Protein AF-A0AAU9JT81-F1 (afdb_monomer)

Sequence (455 aa):
MAILLMINLDYHKASLSFSHAKPILDTSSHNNQSRRVSYEIPVLSKTYRFEERSYTTQRSHRSHFSQDNTLQFSTTPRFDEGFLAKYNWISPVIKRKTKEERKSLNERIRKNKDMTVYVPVNKEKAMRETFRKKWEHLEITKRAHSAILKEVKQQKQEAWVDKFRRYDMRVRKDEAKQLKVAWAVLYSSLGAAWVVANLIKNRWRLHKRAEKSLTWLKGLSRAVGKIIMVLKEIRRKRSIRVLKLRFIFHLKCWLIRRRKRYLRMKVSLFEKVIAQYTFLQLMSKWKQAILKIQRIWKRCLVSSRLLNLKLLEKWNKAEIEDQKRQPESRTKKRKKTQTNRVVRATRPPEKEIIPEYVKILYIREFKKDKIKKHTLDWKFYRQGIEIFMTLNVSQWRNEDEEAQKPPAPINFYEEFTNDIINDCILKAQAEKILWKTMAETEENNIRLSRMENLL

Secondary structure (DSSP, 8-state):
--GGGTHHHHTTTSSSS----PPPP-------------PPPP--------------------------------------GGGGGG-TTS-GGGGG--HHHHHHHHHHHHHHH-GGGGSHHHHHHHHHHHHHHHHHHHHHHHHHHHHHHHHHHHHHHHHHHHHHHHHHHHHTHHHHHHHHHHHHHHHHHHHHHHHHHHHHHHHHHHHHHHHHHHHHHHHHHHHHHHHHHHHHHHHHHHHHHHHHHHHHHHHHHHHHHHHHHHHHHHHHHHHHHHHHHHHHHHHHHHHHHHHHHHHHHHHHHHHHHHHHHHHHHHHHHHHHHHTTTS------------------PPPPPP-PPPPHHHHHHHHHHHHHHHHHHHHHHHHHHHHHHHHHHHS-TTS--SS-TTTTPPPPPP-HHHHS-HHHHHHHHHHHHHTGGGHHHHHHHHHHHHHHHHHTT--

Structure (mmCIF, N/CA/C/O backbone):
data_AF-A0AAU9JT81-F1
#
_entry.id   AF-A0AAU9JT81-F1
#
loop_
_atom_site.group_PDB
_atom_site.id
_atom_site.type_symbol
_atom_site.label_atom_id
_atom_site.label_alt_id
_atom_site.label_comp_id
_atom_site.label_asym_id
_atom_site.label_entity_id
_atom_site.label_seq_id
_atom_site.pdbx_PDB_ins_code
_atom_site.Cartn_x
_atom_site.Cartn_y
_atom_site.Cartn_z
_atom_site.occupancy
_atom_site.B_iso_or_equiv
_atom_site.auth_seq_id
_atom_site.auth_comp_id
_atom_site.auth_asym_id
_atom_site.auth_atom_id
_atom_site.pdbx_PDB_model_num
ATOM 1 N N . MET A 1 1 ? -34.022 1.142 -21.811 1.00 50.62 1 MET A N 1
ATOM 2 C CA . MET A 1 1 ? -35.132 0.267 -21.380 1.00 50.62 1 MET A CA 1
ATOM 3 C C . MET A 1 1 ? -34.691 -0.475 -20.123 1.00 50.62 1 MET A C 1
ATOM 5 O O . MET A 1 1 ? -33.951 -1.434 -20.243 1.00 50.62 1 MET A O 1
ATOM 9 N N . ALA A 1 2 ? -35.038 0.026 -18.934 1.00 43.34 2 ALA A N 1
ATOM 10 C CA . ALA A 1 2 ? -34.704 -0.625 -17.653 1.00 43.34 2 ALA A CA 1
ATOM 11 C C . ALA A 1 2 ? -35.731 -0.284 -16.555 1.00 43.34 2 ALA A C 1
ATOM 13 O O . ALA A 1 2 ? -36.120 -1.143 -15.779 1.00 43.34 2 ALA A O 1
ATOM 14 N N . ILE A 1 3 ? -36.253 0.948 -16.562 1.00 45.66 3 ILE A N 1
ATOM 15 C CA . ILE A 1 3 ? -37.270 1.420 -15.604 1.00 45.66 3 ILE A CA 1
ATOM 16 C C . ILE A 1 3 ? -38.657 0.791 -15.873 1.00 45.66 3 ILE A C 1
ATOM 18 O O . ILE A 1 3 ? -39.388 0.486 -14.938 1.00 45.66 3 ILE A O 1
ATOM 22 N N . LEU A 1 4 ? -38.983 0.488 -17.137 1.00 41.09 4 LEU A N 1
ATOM 23 C CA . LEU A 1 4 ? -40.226 -0.203 -17.529 1.00 41.09 4 LEU A CA 1
ATOM 24 C C . LEU A 1 4 ? -40.314 -1.678 -17.082 1.00 41.09 4 LEU A C 1
ATOM 26 O O . LEU A 1 4 ? -41.371 -2.278 -17.231 1.00 41.09 4 LEU A O 1
ATOM 30 N N . LEU A 1 5 ? -39.239 -2.268 -16.542 1.00 44.69 5 LEU A N 1
ATOM 31 C CA . LEU A 1 5 ? -39.260 -3.645 -16.027 1.00 44.69 5 LEU A CA 1
ATOM 32 C C . LEU A 1 5 ? -39.532 -3.736 -14.520 1.00 44.69 5 LEU A C 1
ATOM 34 O O . LEU A 1 5 ? -39.986 -4.780 -14.069 1.00 44.69 5 LEU A O 1
ATOM 38 N N . MET A 1 6 ? -39.320 -2.665 -13.744 1.00 44.03 6 MET A N 1
ATOM 39 C CA . MET A 1 6 ? -39.653 -2.680 -12.311 1.00 44.03 6 MET A CA 1
ATOM 40 C C . MET A 1 6 ? -41.155 -2.486 -12.060 1.00 44.03 6 MET A C 1
ATOM 42 O O . MET A 1 6 ? -41.714 -3.155 -11.200 1.00 44.03 6 MET A O 1
ATOM 46 N N . ILE A 1 7 ? -41.840 -1.674 -12.872 1.00 48.62 7 ILE A N 1
ATOM 47 C CA . ILE A 1 7 ? -43.285 -1.408 -12.716 1.00 48.62 7 ILE A CA 1
ATOM 48 C C . ILE A 1 7 ? -44.145 -2.669 -12.966 1.00 48.62 7 ILE A C 1
ATOM 50 O O . ILE A 1 7 ? -45.197 -2.826 -12.353 1.00 48.62 7 ILE A O 1
ATOM 54 N N . ASN A 1 8 ? -43.678 -3.604 -13.803 1.00 44.09 8 ASN A N 1
ATOM 55 C CA . ASN A 1 8 ? -44.391 -4.856 -14.101 1.00 44.09 8 ASN A CA 1
ATOM 56 C C . ASN A 1 8 ? -44.076 -6.022 -13.140 1.00 44.09 8 ASN A C 1
ATOM 58 O O . ASN A 1 8 ? -44.696 -7.075 -13.270 1.00 44.09 8 ASN A O 1
ATOM 62 N N . LEU A 1 9 ? -43.137 -5.876 -12.195 1.00 43.81 9 LEU A N 1
ATOM 63 C CA . LEU A 1 9 ? -42.776 -6.962 -11.268 1.00 43.81 9 LEU A CA 1
ATOM 64 C C . LEU A 1 9 ? -43.594 -6.955 -9.968 1.00 43.81 9 LEU A C 1
ATOM 66 O O . LEU A 1 9 ? -43.905 -8.030 -9.454 1.00 43.81 9 LEU A O 1
ATOM 70 N N . ASP A 1 10 ? -44.013 -5.786 -9.479 1.00 43.44 10 ASP A N 1
ATOM 71 C CA . ASP A 1 10 ? -44.831 -5.698 -8.259 1.00 43.44 10 ASP A CA 1
ATOM 72 C C . ASP A 1 10 ? -46.308 -6.050 -8.515 1.00 43.44 10 ASP A C 1
ATOM 74 O O . ASP A 1 10 ? -46.946 -6.708 -7.690 1.00 43.44 10 ASP A O 1
ATOM 78 N N . TYR A 1 11 ? -46.836 -5.737 -9.706 1.00 43.91 11 TYR A N 1
ATOM 79 C CA . TYR A 1 11 ? -48.210 -6.093 -10.096 1.00 43.91 11 TYR A CA 1
ATOM 80 C C . TYR A 1 11 ? -48.467 -7.608 -10.175 1.00 43.91 11 TYR A C 1
ATOM 82 O O . TYR A 1 11 ? -49.615 -8.039 -10.091 1.00 43.91 11 TYR A O 1
ATOM 90 N N . HIS A 1 12 ? -47.415 -8.425 -10.305 1.00 41.28 12 HIS A N 1
ATOM 91 C CA . HIS A 1 12 ? -47.538 -9.877 -10.457 1.00 41.28 12 HIS A CA 1
ATOM 92 C C . HIS A 1 12 ? -47.357 -10.678 -9.155 1.00 41.28 12 HIS A C 1
ATOM 94 O O . HIS A 1 12 ? -47.465 -11.905 -9.178 1.00 41.28 12 HIS A O 1
ATOM 100 N N . LYS A 1 13 ? -47.105 -10.003 -8.020 1.00 41.66 13 LYS A N 1
ATOM 101 C CA . LYS A 1 13 ? -47.018 -10.624 -6.682 1.00 41.66 13 LYS A CA 1
ATOM 102 C C . LYS A 1 13 ? -48.250 -10.409 -5.799 1.00 41.66 13 LYS A C 1
ATOM 104 O O . LYS A 1 13 ? -48.408 -11.135 -4.825 1.00 41.66 13 LYS A O 1
ATOM 109 N N . ALA A 1 14 ? -49.135 -9.474 -6.144 1.00 41.84 14 ALA A N 1
ATOM 110 C CA . ALA A 1 14 ? -50.383 -9.233 -5.410 1.00 41.84 14 ALA A CA 1
ATOM 111 C C . ALA A 1 14 ? -51.544 -10.171 -5.818 1.00 41.84 14 ALA A C 1
ATOM 113 O O . ALA A 1 14 ? -52.575 -10.203 -5.153 1.00 41.84 14 ALA A O 1
ATOM 114 N N . SER A 1 15 ? -51.396 -10.933 -6.907 1.00 42.41 15 SER A N 1
ATOM 115 C CA . SER A 1 15 ? -52.477 -11.681 -7.570 1.00 42.41 15 SER A CA 1
ATOM 116 C C . SER A 1 15 ? -52.510 -13.192 -7.282 1.00 42.41 15 SER A C 1
ATOM 118 O O . SER A 1 15 ? -53.283 -13.910 -7.910 1.00 42.41 15 SER A O 1
ATOM 120 N N . LEU A 1 16 ? -51.691 -13.691 -6.344 1.00 41.69 16 LEU A N 1
ATOM 121 C CA . LEU A 1 16 ? -51.490 -15.135 -6.112 1.00 41.69 16 LEU A CA 1
ATOM 122 C C . LEU A 1 16 ? -51.674 -15.605 -4.654 1.00 41.69 16 LEU A C 1
ATOM 124 O O . LEU A 1 16 ? -51.285 -16.720 -4.317 1.00 41.69 16 LEU A O 1
ATOM 128 N N . SER A 1 17 ? -52.282 -14.793 -3.782 1.00 41.97 17 SER A N 1
ATOM 129 C CA . SER A 1 17 ? -52.466 -15.146 -2.362 1.00 41.97 17 SER A CA 1
ATOM 130 C C . SER A 1 17 ? -53.800 -14.686 -1.757 1.00 41.97 17 SER A C 1
ATOM 132 O O . SER A 1 17 ? -53.820 -14.175 -0.639 1.00 41.97 17 SER A O 1
ATOM 134 N N . PHE A 1 18 ? -54.920 -14.853 -2.472 1.00 39.44 18 PHE A N 1
ATOM 135 C CA . PHE A 1 18 ? -56.259 -14.658 -1.889 1.00 39.44 18 PHE A CA 1
ATOM 136 C C . PHE A 1 18 ? -57.335 -15.554 -2.533 1.00 39.44 18 PHE A C 1
ATOM 138 O O . PHE A 1 18 ? -58.270 -15.087 -3.177 1.00 39.44 18 PHE A O 1
ATOM 145 N N . SER A 1 19 ? -57.185 -16.874 -2.389 1.00 34.53 19 SER A N 1
ATOM 146 C CA . SER A 1 19 ? -58.041 -17.848 -3.082 1.00 34.53 19 SER A CA 1
ATOM 147 C C . SER A 1 19 ? -58.420 -19.089 -2.264 1.00 34.53 19 SER A C 1
ATOM 149 O O . SER A 1 19 ? -58.432 -20.178 -2.820 1.00 34.53 19 SER A O 1
ATOM 151 N N . HIS A 1 20 ? -58.810 -18.955 -0.987 1.00 36.44 20 HIS A N 1
ATOM 152 C CA . HIS A 1 20 ? -59.599 -19.983 -0.270 1.00 36.44 20 HIS A CA 1
ATOM 153 C C . HIS A 1 20 ? -60.425 -19.392 0.896 1.00 36.44 20 HIS A C 1
ATOM 155 O O . HIS A 1 20 ? -60.031 -19.436 2.056 1.00 36.44 20 HIS A O 1
ATOM 161 N N . ALA A 1 21 ? -61.617 -18.880 0.580 1.00 35.88 21 ALA A N 1
ATOM 162 C CA . ALA A 1 21 ? -62.713 -18.685 1.531 1.00 35.88 21 ALA A CA 1
ATOM 163 C C . ALA A 1 21 ? -64.035 -18.955 0.794 1.00 35.88 21 ALA A C 1
ATOM 165 O O . ALA A 1 21 ? -64.284 -18.364 -0.256 1.00 35.88 21 ALA A O 1
ATOM 166 N N . LYS A 1 22 ? -64.853 -19.888 1.294 1.00 38.16 22 LYS A N 1
ATOM 167 C CA . LYS A 1 22 ? -66.132 -20.257 0.664 1.00 38.16 22 LYS A CA 1
ATOM 168 C C . LYS A 1 22 ? -67.238 -19.301 1.136 1.00 38.16 22 LYS A C 1
ATOM 170 O O . LYS A 1 22 ? -67.451 -19.239 2.346 1.00 38.16 22 LYS A O 1
ATOM 175 N N . PRO A 1 23 ? -67.981 -18.619 0.247 1.00 41.66 23 PRO A N 1
ATOM 176 C CA . PRO A 1 23 ? -69.284 -18.080 0.612 1.00 41.66 23 PRO A CA 1
ATOM 177 C C . PRO A 1 23 ? -70.294 -19.231 0.742 1.00 41.66 23 PRO A C 1
ATOM 179 O O . PRO A 1 23 ? -70.269 -20.186 -0.037 1.00 41.66 23 PRO A O 1
ATOM 182 N N . ILE A 1 24 ? -71.173 -19.140 1.737 1.00 36.34 24 ILE A N 1
ATOM 183 C CA . ILE A 1 24 ? -72.297 -20.063 1.938 1.00 36.34 24 ILE A CA 1
ATOM 184 C C . ILE A 1 24 ? -73.458 -19.607 1.041 1.00 36.34 24 ILE A C 1
ATOM 186 O O . ILE A 1 24 ? -73.698 -18.405 0.920 1.00 36.34 24 ILE A O 1
ATOM 190 N N . LEU A 1 25 ? -74.166 -20.549 0.409 1.00 32.84 25 LEU A N 1
ATOM 191 C CA . LEU A 1 25 ? -75.471 -20.260 -0.187 1.00 32.84 25 LEU A CA 1
ATOM 192 C C . LEU A 1 25 ? -76.540 -20.308 0.902 1.00 32.84 25 LEU A C 1
ATOM 194 O O . LEU A 1 25 ? -76.655 -21.320 1.584 1.00 32.84 25 LEU A O 1
ATOM 198 N N . ASP A 1 26 ? -77.376 -19.277 0.949 1.00 32.47 26 ASP A N 1
ATOM 199 C CA . ASP A 1 26 ? -78.745 -19.371 1.450 1.00 32.47 26 ASP A CA 1
ATOM 200 C C . ASP A 1 26 ? -79.643 -18.553 0.517 1.00 32.47 26 ASP A C 1
ATOM 202 O O . ASP A 1 26 ? -79.343 -17.398 0.205 1.00 32.47 26 ASP A O 1
ATOM 206 N N . THR A 1 27 ? -80.720 -19.160 0.010 1.00 35.41 27 THR A N 1
ATOM 207 C CA . THR A 1 27 ? -81.603 -18.528 -0.985 1.00 35.41 27 THR A CA 1
ATOM 208 C C . THR A 1 27 ? -83.076 -18.821 -0.727 1.00 35.41 27 THR A C 1
ATOM 210 O O . THR A 1 27 ? -83.633 -19.806 -1.207 1.00 35.41 27 THR A O 1
ATOM 213 N N . SER A 1 28 ? -83.730 -17.877 -0.060 1.00 33.03 28 SER A N 1
ATOM 214 C CA . SER A 1 28 ? -85.175 -17.652 -0.110 1.00 33.03 28 SER A CA 1
ATOM 215 C C . SER A 1 28 ? -85.428 -16.162 0.138 1.00 33.03 28 SER A C 1
ATOM 217 O O . SER A 1 28 ? -84.733 -15.588 0.967 1.00 33.03 28 SER A O 1
ATOM 219 N N . SER A 1 29 ? -86.407 -15.447 -0.407 1.00 33.38 29 SER A N 1
ATOM 220 C CA . SER A 1 29 ? -87.422 -15.615 -1.458 1.00 33.38 29 SER A CA 1
ATOM 221 C C . SER A 1 29 ? -88.520 -14.625 -1.034 1.00 33.38 29 SER A C 1
ATOM 223 O O . SER A 1 29 ? -89.003 -14.722 0.093 1.00 33.38 29 SER A O 1
ATOM 225 N N . HIS A 1 30 ? -88.902 -13.680 -1.902 1.00 34.22 30 HIS A N 1
ATOM 226 C CA . HIS A 1 30 ? -89.838 -12.576 -1.600 1.00 34.22 30 HIS A CA 1
ATOM 227 C C . HIS A 1 30 ? -89.339 -11.582 -0.504 1.00 34.22 30 HIS A C 1
ATOM 229 O O . HIS A 1 30 ? -88.380 -11.849 0.208 1.00 34.22 30 HIS A O 1
ATOM 235 N N . ASN A 1 31 ? -89.875 -10.360 -0.369 1.00 35.22 31 ASN A N 1
ATOM 236 C CA . ASN A 1 31 ? -91.093 -9.796 -0.964 1.00 35.22 31 ASN A CA 1
ATOM 237 C C . ASN A 1 31 ? -90.947 -8.309 -1.379 1.00 35.22 31 ASN A C 1
ATOM 239 O O . ASN A 1 31 ? -89.981 -7.638 -1.026 1.00 35.22 31 ASN A O 1
ATOM 243 N N . ASN A 1 32 ? -91.922 -7.791 -2.131 1.00 37.28 32 ASN A N 1
ATOM 244 C CA . ASN A 1 32 ? -91.976 -6.402 -2.603 1.00 37.28 32 ASN A CA 1
ATOM 245 C C . ASN A 1 32 ? -92.347 -5.402 -1.496 1.00 37.28 32 ASN A C 1
ATOM 247 O O . ASN A 1 32 ? -93.253 -5.682 -0.715 1.00 37.28 32 ASN A O 1
ATOM 251 N N . GLN A 1 33 ? -91.817 -4.171 -1.567 1.00 36.53 33 GLN A N 1
ATOM 252 C CA . GLN A 1 33 ? -92.614 -2.950 -1.346 1.00 36.53 33 GLN A CA 1
ATOM 253 C C . GLN A 1 33 ? -91.905 -1.680 -1.849 1.00 36.53 33 GLN A C 1
ATOM 255 O O . GLN A 1 33 ? -90.747 -1.426 -1.528 1.00 36.53 33 GLN A O 1
ATOM 260 N N . SER A 1 34 ? -92.621 -0.853 -2.619 1.00 37.12 34 SER A N 1
ATOM 261 C CA . SER A 1 34 ? -92.139 0.446 -3.106 1.00 37.12 34 SER A CA 1
ATOM 262 C C . SER A 1 34 ? -92.742 1.583 -2.281 1.00 37.12 34 SER A C 1
ATOM 264 O O . SER A 1 34 ? -93.964 1.709 -2.196 1.00 37.12 34 SER A O 1
ATOM 266 N N . ARG A 1 35 ? -91.899 2.432 -1.679 1.00 36.62 35 ARG A N 1
ATOM 267 C CA . ARG A 1 35 ? -92.347 3.624 -0.942 1.00 36.62 35 ARG A CA 1
ATOM 268 C C . ARG A 1 35 ? -92.464 4.832 -1.873 1.00 36.62 35 ARG A C 1
ATOM 270 O O . ARG A 1 35 ? -91.486 5.538 -2.104 1.00 36.62 35 ARG A O 1
ATOM 277 N N . ARG A 1 36 ? -93.685 5.130 -2.326 1.00 36.78 36 ARG A N 1
ATOM 278 C CA . ARG A 1 36 ? -94.063 6.520 -2.632 1.00 36.78 36 ARG A CA 1
ATOM 279 C C . ARG A 1 36 ? -94.202 7.288 -1.316 1.00 36.78 36 ARG A C 1
ATOM 281 O O . ARG A 1 36 ? -94.825 6.789 -0.386 1.00 36.78 36 ARG A O 1
ATOM 288 N N . VAL A 1 37 ? -93.677 8.510 -1.273 1.00 34.88 37 VAL A N 1
ATOM 289 C CA . VAL A 1 37 ? -94.015 9.509 -0.251 1.00 34.88 37 VAL A CA 1
ATOM 290 C C . VAL A 1 37 ? -94.697 10.662 -0.975 1.00 34.88 37 VAL A C 1
ATOM 292 O O . VAL A 1 37 ? -94.073 11.349 -1.780 1.00 34.88 37 VAL A O 1
ATOM 295 N N . SER A 1 38 ? -95.993 10.828 -0.732 1.00 35.28 38 SER A N 1
ATOM 296 C CA . SER A 1 38 ? -96.802 11.939 -1.230 1.00 35.28 38 SER A CA 1
ATOM 297 C C . SER A 1 38 ? -97.062 12.923 -0.096 1.00 35.28 38 SER A C 1
ATOM 299 O O . SER A 1 38 ? -97.500 12.521 0.979 1.00 35.28 38 SER A O 1
ATOM 301 N N . TYR A 1 39 ? -96.811 14.206 -0.346 1.00 36.25 39 TYR A N 1
ATOM 302 C CA . TYR A 1 39 ? -97.178 15.290 0.562 1.00 36.25 39 TYR A CA 1
ATOM 303 C C . TYR A 1 39 ? -98.524 15.866 0.120 1.00 36.25 39 TYR A C 1
ATOM 305 O O . TYR A 1 39 ? -98.648 16.327 -1.014 1.00 36.25 39 TYR A O 1
ATOM 313 N N . GLU A 1 40 ? -99.517 15.847 1.005 1.00 33.47 40 GLU A N 1
ATOM 314 C CA . GLU A 1 40 ? -100.802 16.510 0.776 1.00 33.47 40 GLU A CA 1
ATOM 315 C C . GLU A 1 40 ? -100.795 17.922 1.374 1.00 33.47 40 GLU A C 1
ATOM 317 O O . GLU A 1 40 ? -100.199 18.172 2.423 1.00 33.47 40 GLU A O 1
ATOM 322 N N . ILE A 1 41 ? -101.456 18.856 0.688 1.00 40.78 41 ILE A N 1
ATOM 323 C CA . ILE A 1 41 ? -101.609 20.248 1.121 1.00 40.78 41 ILE A CA 1
ATOM 324 C C . ILE A 1 41 ? -103.018 20.396 1.715 1.00 40.78 41 ILE A C 1
ATOM 326 O O . ILE A 1 41 ? -103.988 20.094 1.016 1.00 40.78 41 ILE A O 1
ATOM 330 N N . PRO A 1 42 ? -103.176 20.864 2.967 1.00 37.47 42 PRO A N 1
ATOM 331 C CA . PRO A 1 42 ? -104.491 20.998 3.581 1.00 37.47 42 PRO A CA 1
ATOM 332 C C . PRO A 1 42 ? -105.263 22.180 2.983 1.00 37.47 42 PRO A C 1
ATOM 334 O O . PRO A 1 42 ? -104.779 23.312 2.973 1.00 37.47 42 PRO A O 1
ATOM 337 N N . VAL A 1 43 ? -106.501 21.935 2.545 1.00 41.62 43 VAL A N 1
ATOM 338 C CA . VAL A 1 43 ? -107.429 22.978 2.085 1.00 41.62 43 VAL A CA 1
ATOM 339 C C . VAL A 1 43 ? -108.621 23.047 3.035 1.00 41.62 43 VAL A C 1
ATOM 341 O O . VAL A 1 43 ? -109.475 22.162 3.046 1.00 41.62 43 VAL A O 1
ATOM 344 N N . LEU A 1 44 ? -108.706 24.121 3.825 1.00 39.66 44 LEU A N 1
ATOM 345 C CA . LEU A 1 44 ? -109.933 24.454 4.549 1.00 39.66 44 LEU A CA 1
ATOM 346 C C . LEU A 1 44 ? -110.948 25.077 3.587 1.00 39.66 44 LEU A C 1
ATOM 348 O O . LEU A 1 44 ? -110.662 26.095 2.961 1.00 39.66 44 LEU A O 1
ATOM 352 N N . SER A 1 45 ? -112.176 24.559 3.577 1.00 39.09 45 SER A N 1
ATOM 353 C CA . SER A 1 45 ? -113.351 25.368 3.239 1.00 39.09 45 SER A CA 1
ATOM 354 C C . SER A 1 45 ? -114.600 24.864 3.972 1.00 39.09 45 SER A C 1
ATOM 356 O O . SER A 1 45 ? -115.001 23.711 3.851 1.00 39.09 45 SER A O 1
ATOM 358 N N . LYS A 1 46 ? -115.217 25.751 4.758 1.00 39.03 46 LYS A N 1
ATOM 359 C CA . LYS A 1 46 ? -116.606 25.640 5.217 1.00 39.03 46 LYS A CA 1
ATOM 360 C C . LYS A 1 46 ? -117.347 26.845 4.652 1.00 39.03 46 LYS A C 1
ATOM 362 O O . LYS A 1 46 ? -117.007 27.959 5.044 1.00 39.03 46 LYS A O 1
ATOM 367 N N . THR A 1 47 ? -118.397 26.640 3.859 1.00 33.84 47 THR A N 1
ATOM 368 C CA . THR A 1 47 ? -119.397 27.697 3.647 1.00 33.84 47 THR A CA 1
ATOM 369 C C . THR A 1 47 ? -120.792 27.152 3.341 1.00 33.84 47 THR A C 1
ATOM 371 O O . THR A 1 47 ? -120.981 26.232 2.558 1.00 33.84 47 THR A O 1
ATOM 374 N N . TYR A 1 48 ? -121.734 27.764 4.047 1.00 30.77 48 TYR A N 1
ATOM 375 C CA . TYR A 1 48 ? -123.177 27.583 4.181 1.00 30.77 48 TYR A CA 1
ATOM 376 C C . TYR A 1 48 ? -124.054 27.392 2.922 1.00 30.77 48 TYR A C 1
ATOM 378 O O . TYR A 1 48 ? -123.694 27.748 1.806 1.00 30.77 48 TYR A O 1
ATOM 386 N N . ARG A 1 49 ? -125.269 26.874 3.183 1.00 42.25 49 ARG A N 1
ATOM 387 C CA . ARG A 1 49 ? -126.455 26.824 2.296 1.00 42.25 49 ARG A CA 1
ATOM 388 C C . ARG A 1 49 ? -127.013 28.220 1.965 1.00 42.25 49 ARG A C 1
ATOM 390 O O . ARG A 1 49 ? -126.849 29.113 2.786 1.00 42.25 49 ARG A O 1
ATOM 397 N N . PHE A 1 50 ? -127.801 28.311 0.882 1.00 32.34 50 PHE A N 1
ATOM 398 C CA . PHE A 1 50 ? -129.007 29.156 0.657 1.00 32.34 50 PHE A CA 1
ATOM 399 C C . PHE A 1 50 ? -129.567 28.836 -0.764 1.00 32.34 50 PHE A C 1
ATOM 401 O O . PHE A 1 50 ? -128.779 28.410 -1.604 1.00 32.34 50 PHE A O 1
ATOM 408 N N . GLU A 1 51 ? -130.847 28.987 -1.151 1.00 36.56 51 GLU A N 1
ATOM 409 C CA . GLU A 1 51 ? -132.131 29.024 -0.411 1.00 36.56 51 GLU A CA 1
ATOM 410 C C . GLU A 1 51 ? -133.334 28.719 -1.365 1.00 36.56 51 GLU A C 1
ATOM 412 O O . GLU A 1 51 ? -133.142 28.064 -2.390 1.00 36.56 51 GLU A O 1
ATOM 417 N N . GLU A 1 52 ? -134.569 29.130 -1.033 1.00 43.44 52 GLU A N 1
ATOM 418 C CA . GLU A 1 52 ? -135.838 28.733 -1.682 1.00 43.44 52 GLU A CA 1
ATOM 419 C C . GLU A 1 52 ? -136.481 29.767 -2.658 1.00 43.44 52 GLU A C 1
ATOM 421 O O . GLU A 1 52 ? -136.208 30.958 -2.601 1.00 43.44 52 GLU A O 1
ATOM 426 N N . ARG A 1 53 ? -137.411 29.275 -3.508 1.00 46.53 53 ARG A N 1
ATOM 427 C CA . ARG A 1 53 ? -138.693 29.876 -4.002 1.00 46.53 53 ARG A CA 1
ATOM 428 C C . ARG A 1 53 ? -138.829 31.412 -4.220 1.00 46.53 53 ARG A C 1
ATOM 430 O O . ARG A 1 53 ? -138.790 32.156 -3.246 1.00 46.53 53 ARG A O 1
ATOM 437 N N . SER A 1 54 ? -139.333 31.849 -5.400 1.00 44.09 54 SER A N 1
ATOM 438 C CA . SER A 1 54 ? -140.657 32.549 -5.558 1.00 44.09 54 SER A CA 1
ATOM 439 C C . SER A 1 54 ? -140.969 33.228 -6.928 1.00 44.09 54 SER A C 1
ATOM 441 O O . SER A 1 54 ? -140.091 33.667 -7.656 1.00 44.09 54 SER A O 1
ATOM 443 N N . TYR A 1 55 ? -142.280 33.315 -7.210 1.00 48.84 55 TYR A N 1
ATOM 444 C CA . TYR A 1 55 ? -143.117 33.837 -8.327 1.00 48.84 55 TYR A CA 1
ATOM 445 C C . TYR A 1 55 ? -142.883 35.251 -8.944 1.00 48.84 55 TYR A C 1
ATOM 447 O O . TYR A 1 55 ? -142.304 36.101 -8.278 1.00 48.84 55 TYR A O 1
ATOM 455 N N . THR A 1 56 ? -143.502 35.564 -10.120 1.00 47.03 56 THR A N 1
ATOM 456 C CA . THR A 1 56 ? -144.436 36.733 -10.377 1.00 47.03 56 THR A CA 1
ATOM 457 C C . THR A 1 56 ? -145.001 36.873 -11.837 1.00 47.03 56 THR A C 1
ATOM 459 O O . THR A 1 56 ? -144.800 35.983 -12.655 1.00 47.03 56 THR A O 1
ATOM 462 N N . THR A 1 57 ? -145.812 37.922 -12.141 1.00 49.75 57 THR A N 1
ATOM 463 C CA . THR A 1 57 ? -146.762 38.089 -13.302 1.00 49.75 57 THR A CA 1
ATOM 464 C C . THR A 1 57 ? -146.625 39.488 -14.019 1.00 49.75 57 THR A C 1
ATOM 466 O O . THR A 1 57 ? -145.648 40.158 -13.711 1.00 49.75 57 THR A O 1
ATOM 469 N N . GLN A 1 58 ? -147.434 40.062 -14.959 1.00 48.38 58 GLN A N 1
ATOM 470 C CA . GLN A 1 58 ? -148.852 39.887 -15.398 1.00 48.38 58 GLN A CA 1
ATOM 471 C C . GLN A 1 58 ? -149.270 40.667 -16.713 1.00 48.38 58 GLN A C 1
ATOM 473 O O . GLN A 1 58 ? -148.943 41.842 -16.842 1.00 48.38 58 GLN A O 1
ATOM 478 N N . ARG A 1 59 ? -150.182 40.089 -17.541 1.00 48.97 59 ARG A N 1
ATOM 479 C CA . ARG A 1 59 ? -151.415 40.703 -18.171 1.00 48.97 59 ARG A CA 1
ATOM 480 C C . ARG A 1 59 ? -151.492 41.491 -19.533 1.00 48.97 59 ARG A C 1
ATOM 482 O O . ARG A 1 59 ? -150.562 41.523 -20.322 1.00 48.97 59 ARG A O 1
ATOM 489 N N . SER A 1 60 ? -152.734 41.964 -19.808 1.00 52.00 60 SER A N 1
ATOM 490 C CA . SER A 1 60 ? -153.501 42.430 -21.015 1.00 52.00 60 SER A CA 1
ATOM 491 C C . SER A 1 60 ? -153.420 43.968 -21.341 1.00 52.00 60 SER A C 1
ATOM 493 O O . SER A 1 60 ? -152.619 44.622 -20.693 1.00 52.00 60 SER A O 1
ATOM 495 N N . HIS A 1 61 ? -154.157 44.683 -22.247 1.00 43.41 61 HIS A N 1
ATOM 496 C CA . HIS A 1 61 ? -155.570 44.609 -22.746 1.00 43.41 61 HIS A CA 1
ATOM 497 C C . HIS A 1 61 ? -155.932 45.456 -24.046 1.00 43.41 61 HIS A C 1
ATOM 499 O O . HIS A 1 61 ? -155.115 45.518 -24.955 1.00 43.41 61 HIS A O 1
ATOM 505 N N . ARG A 1 62 ? -157.178 46.007 -24.184 1.00 46.12 62 ARG A N 1
ATOM 506 C CA . ARG A 1 62 ? -157.872 46.660 -25.369 1.00 46.12 62 ARG A CA 1
ATOM 507 C C . ARG A 1 62 ? -157.887 48.241 -25.330 1.00 46.12 62 ARG A C 1
ATOM 509 O O . ARG A 1 62 ? -157.214 48.759 -24.452 1.00 46.12 62 ARG A O 1
ATOM 516 N N . SER A 1 63 ? -158.555 49.108 -26.150 1.00 50.25 63 SER A N 1
ATOM 517 C CA . SER A 1 63 ? -159.792 49.057 -27.010 1.00 50.25 63 SER A CA 1
ATOM 518 C C . SER A 1 63 ? -159.910 50.091 -28.205 1.00 50.25 63 SER A C 1
ATOM 520 O O . SER A 1 63 ? -159.030 50.072 -29.056 1.00 50.25 63 SER A O 1
ATOM 522 N N . HIS A 1 64 ? -161.002 50.890 -28.351 1.00 55.59 64 HIS A N 1
ATOM 523 C CA . HIS A 1 64 ? -161.453 51.703 -29.535 1.00 55.59 64 HIS A CA 1
ATOM 524 C C . HIS A 1 64 ? -162.149 53.068 -29.146 1.00 55.59 64 HIS A C 1
ATOM 526 O O . HIS A 1 64 ? -162.527 53.200 -27.987 1.00 55.59 64 HIS A O 1
ATOM 532 N N . PHE A 1 65 ? -162.439 53.975 -30.126 1.00 47.44 65 PHE A N 1
ATOM 533 C CA . PHE A 1 65 ? -163.414 55.139 -30.138 1.00 47.44 65 PHE A CA 1
ATOM 534 C C . PHE A 1 65 ? -163.052 56.479 -29.397 1.00 47.44 65 PHE A C 1
ATOM 536 O O . PHE A 1 65 ? -162.161 56.441 -28.557 1.00 47.44 65 PHE A O 1
ATOM 543 N N . SER A 1 66 ? -163.618 57.706 -29.629 1.00 65.81 66 SER A N 1
ATOM 544 C CA . SER A 1 66 ? -164.564 58.335 -30.630 1.00 65.81 66 SER A CA 1
ATOM 545 C C . SER A 1 66 ? -164.699 59.902 -30.517 1.00 65.81 66 SER A C 1
ATOM 547 O O . SER A 1 66 ? -164.551 60.407 -29.410 1.00 65.81 66 SER A O 1
ATOM 549 N N . GLN A 1 67 ? -165.147 60.612 -31.592 1.00 56.22 67 GLN A N 1
ATOM 550 C CA . GLN A 1 67 ? -165.854 61.953 -31.643 1.00 56.22 67 GLN A CA 1
ATOM 551 C C . GLN A 1 67 ? -165.084 63.266 -31.236 1.00 56.22 67 GLN A C 1
ATOM 553 O O . GLN A 1 67 ? -163.976 63.151 -30.725 1.00 56.22 67 GLN A O 1
ATOM 558 N N . ASP A 1 68 ? -165.498 64.547 -31.473 1.00 51.00 68 ASP A N 1
ATOM 559 C CA . ASP A 1 68 ? -166.700 65.213 -32.090 1.00 51.00 68 ASP A CA 1
ATOM 560 C C . ASP A 1 68 ? -166.406 66.604 -32.805 1.00 51.00 68 ASP A C 1
ATOM 562 O O . ASP A 1 68 ? -165.293 66.807 -33.286 1.00 51.00 68 ASP A O 1
ATOM 566 N N . ASN A 1 69 ? -167.385 67.543 -32.908 1.00 53.03 69 ASN A N 1
ATOM 567 C CA . ASN A 1 69 ? -167.444 68.808 -33.706 1.00 53.03 69 ASN A CA 1
ATOM 568 C C . ASN A 1 69 ? -167.041 70.156 -32.983 1.00 53.03 69 ASN A C 1
ATOM 570 O O . ASN A 1 69 ? -166.419 70.149 -31.925 1.00 53.03 69 ASN A O 1
ATOM 574 N N . THR A 1 70 ? -167.354 71.337 -33.577 1.00 55.06 70 THR A N 1
ATOM 575 C CA . THR A 1 70 ? -166.769 72.708 -33.352 1.00 55.06 70 THR A CA 1
ATOM 576 C C . THR A 1 70 ? -167.672 73.802 -32.697 1.00 55.06 70 THR A C 1
ATOM 578 O O . THR A 1 70 ? -168.880 73.740 -32.894 1.00 55.06 70 THR A O 1
ATOM 581 N N . LEU A 1 71 ? -167.121 74.875 -32.055 1.00 51.94 71 LEU A N 1
ATOM 582 C CA . LEU A 1 71 ? -167.858 76.036 -31.430 1.00 51.94 71 LEU A CA 1
ATOM 583 C C . LEU A 1 71 ? -167.044 77.384 -31.258 1.00 51.94 71 LEU A C 1
ATOM 585 O O . LEU A 1 71 ? -165.841 77.383 -31.517 1.00 51.94 71 LEU A O 1
ATOM 589 N N . GLN A 1 72 ? -167.663 78.527 -30.834 1.00 59.50 72 GLN A N 1
ATOM 590 C CA . GLN A 1 72 ? -167.074 79.916 -30.698 1.00 59.50 72 GLN A CA 1
ATOM 591 C C . GLN A 1 72 ? -167.656 80.843 -29.553 1.00 59.50 72 GLN A C 1
ATOM 593 O O . GLN A 1 72 ? -168.581 80.425 -28.865 1.00 59.50 72 GLN A O 1
ATOM 598 N N . PHE A 1 73 ? -167.122 82.085 -29.341 1.00 53.78 73 PHE A N 1
ATOM 599 C CA . PHE A 1 73 ? -167.380 83.058 -28.213 1.00 53.78 73 PHE A CA 1
ATOM 600 C C . PHE A 1 73 ? -167.283 84.596 -28.572 1.00 53.78 73 PHE A C 1
ATOM 602 O O . PHE A 1 73 ? -166.959 84.918 -29.712 1.00 53.78 73 PHE A O 1
ATOM 609 N N . SER A 1 74 ? -167.526 85.555 -27.628 1.00 49.06 74 SER A N 1
ATOM 610 C CA . SER A 1 74 ? -167.566 87.053 -27.831 1.00 49.06 74 SER A CA 1
ATOM 611 C C . SER A 1 74 ? -166.916 87.976 -26.724 1.00 49.06 74 SER A C 1
ATOM 613 O O . SER A 1 74 ? -166.113 87.487 -25.931 1.00 49.06 74 SER A O 1
ATOM 615 N N . THR A 1 75 ? -167.150 89.321 -26.704 1.00 53.53 75 THR A N 1
ATOM 616 C CA . THR A 1 75 ? -166.223 90.392 -26.163 1.00 53.53 75 THR A CA 1
ATOM 617 C C . THR A 1 75 ? -166.833 91.706 -25.558 1.00 53.53 75 THR A C 1
ATOM 619 O O . THR A 1 75 ? -167.850 92.153 -26.080 1.00 53.53 75 THR A O 1
ATOM 622 N N . THR A 1 76 ? -166.176 92.420 -24.594 1.00 46.56 76 THR A N 1
ATOM 623 C CA . THR A 1 76 ? -166.259 93.917 -24.315 1.00 46.56 76 THR A CA 1
ATOM 624 C C . THR A 1 76 ? -165.363 94.444 -23.131 1.00 46.56 76 THR A C 1
ATOM 626 O O . THR A 1 76 ? -165.006 93.642 -22.269 1.00 46.56 76 THR A O 1
ATOM 629 N N . PRO A 1 77 ? -165.001 95.761 -23.039 1.00 50.59 77 PRO A N 1
ATOM 630 C CA . PRO A 1 77 ? -164.287 96.424 -21.907 1.00 50.59 77 PRO A CA 1
ATOM 631 C C . PRO A 1 77 ? -165.183 97.353 -21.024 1.00 50.59 77 PRO A C 1
ATOM 633 O O . PRO A 1 77 ? -166.359 97.506 -21.346 1.00 50.59 77 PRO A O 1
ATOM 636 N N . ARG A 1 78 ? -164.689 97.942 -19.896 1.00 58.22 78 ARG A N 1
ATOM 637 C CA . ARG A 1 78 ? -165.620 98.420 -18.824 1.00 58.22 78 ARG A CA 1
ATOM 638 C C . ARG A 1 78 ? -165.322 99.574 -17.815 1.00 58.22 78 ARG A C 1
ATOM 640 O O . ARG A 1 78 ? -166.248 99.851 -17.058 1.00 58.22 78 ARG A O 1
ATOM 647 N N . PHE A 1 79 ? -164.142 100.204 -17.679 1.00 52.75 79 PHE A N 1
ATOM 648 C CA . PHE A 1 79 ? -163.874 101.081 -16.498 1.00 52.75 79 PHE A CA 1
ATOM 649 C C . PHE A 1 79 ? -163.091 102.385 -16.769 1.00 52.75 79 PHE A C 1
ATOM 651 O O . PHE A 1 79 ? -161.989 102.329 -17.307 1.00 52.75 79 PHE A O 1
ATOM 658 N N . ASP A 1 80 ? -163.637 103.519 -16.297 1.00 54.19 80 ASP A N 1
ATOM 659 C CA . ASP A 1 80 ? -163.178 104.898 -16.568 1.00 54.19 80 ASP A CA 1
ATOM 660 C C . ASP A 1 80 ? -162.609 105.668 -15.348 1.00 54.19 80 ASP A C 1
ATOM 662 O O . ASP A 1 80 ? -162.722 105.264 -14.186 1.00 54.19 80 ASP A O 1
ATOM 666 N N . GLU A 1 81 ? -161.992 106.822 -15.633 1.00 49.06 81 GLU A N 1
ATOM 667 C CA . GLU A 1 81 ? -161.050 107.559 -14.769 1.00 49.06 81 GLU A CA 1
ATOM 668 C C . GLU A 1 81 ? -161.587 108.021 -13.400 1.00 49.06 81 GLU A C 1
ATOM 670 O O . GLU A 1 81 ? -160.810 108.171 -12.450 1.00 49.06 81 GLU A O 1
ATOM 675 N N . GLY A 1 82 ? -162.905 108.201 -13.252 1.00 51.72 82 GLY A N 1
ATOM 676 C CA . GLY A 1 82 ? -163.523 108.702 -12.015 1.00 51.72 82 GLY A CA 1
ATOM 677 C C . GLY A 1 82 ? -163.242 107.849 -10.768 1.00 51.72 82 GLY A C 1
ATOM 678 O O . GLY A 1 82 ? -163.295 108.354 -9.646 1.00 51.72 82 GLY A O 1
ATOM 679 N N . PHE A 1 83 ? -162.891 106.569 -10.939 1.00 51.09 83 PHE A N 1
ATOM 680 C CA . PHE A 1 83 ? -162.604 105.663 -9.822 1.00 51.09 83 PHE A CA 1
ATOM 681 C C . PHE A 1 83 ? -161.249 105.938 -9.139 1.00 51.09 83 PHE A C 1
ATOM 683 O O . PHE A 1 83 ? -161.125 105.769 -7.925 1.00 51.09 83 PHE A O 1
ATOM 690 N N . LEU A 1 84 ? -160.237 106.413 -9.880 1.00 56.88 84 LEU A N 1
ATOM 691 C CA . LEU A 1 84 ? -158.891 106.663 -9.335 1.00 56.88 84 LEU A CA 1
ATOM 692 C C . LEU A 1 84 ? -158.815 107.935 -8.481 1.00 56.88 84 LEU A C 1
ATOM 694 O O . LEU A 1 84 ? -158.106 107.958 -7.472 1.00 56.88 84 LEU A O 1
ATOM 698 N N . ALA A 1 85 ? -159.595 108.964 -8.824 1.00 57.53 85 ALA A N 1
ATOM 699 C CA . ALA A 1 85 ? -159.673 110.209 -8.056 1.00 57.53 85 ALA A CA 1
ATOM 700 C C . ALA A 1 85 ? -160.042 109.975 -6.576 1.00 57.53 85 ALA A C 1
ATOM 702 O O . ALA A 1 85 ? -159.636 110.742 -5.702 1.00 57.53 85 ALA A O 1
ATOM 703 N N . LYS A 1 86 ? -160.766 108.886 -6.281 1.00 53.12 86 LYS A N 1
ATOM 704 C CA . LYS A 1 86 ? -161.335 108.594 -4.961 1.00 53.12 86 LYS A CA 1
ATOM 705 C C . LYS A 1 86 ? -160.382 107.914 -3.968 1.00 53.12 86 LYS A C 1
ATOM 707 O O . LYS A 1 86 ? -160.761 107.776 -2.809 1.00 53.12 86 LYS A O 1
ATOM 712 N N . TYR A 1 87 ? -159.166 107.519 -4.373 1.00 47.75 87 TYR A N 1
ATOM 713 C CA . TYR A 1 87 ? -158.234 106.742 -3.526 1.00 47.75 87 TYR A CA 1
ATOM 714 C C . TYR A 1 87 ? -156.828 107.339 -3.331 1.00 47.75 87 TYR A C 1
ATOM 716 O O . TYR A 1 87 ? -155.996 106.741 -2.648 1.00 47.75 87 TYR A O 1
ATOM 724 N N . ASN A 1 88 ? -156.577 108.567 -3.798 1.00 54.03 88 ASN A N 1
ATOM 725 C CA . ASN A 1 88 ? -155.312 109.291 -3.562 1.00 54.03 88 ASN A CA 1
ATOM 726 C C . ASN A 1 88 ? -154.959 109.532 -2.072 1.00 54.03 88 ASN A C 1
ATOM 728 O O . ASN A 1 88 ? -153.848 109.966 -1.772 1.00 54.03 88 ASN A O 1
ATOM 732 N N . TRP A 1 89 ? -155.872 109.253 -1.136 1.00 48.44 89 TRP A N 1
ATOM 733 C CA . TRP A 1 89 ? -155.647 109.360 0.310 1.00 48.44 89 TRP A CA 1
ATOM 734 C C . TRP A 1 89 ? -155.067 108.086 0.961 1.00 48.44 89 TRP A C 1
ATOM 736 O O . TRP A 1 89 ? -154.696 108.139 2.131 1.00 48.44 89 TRP A O 1
ATOM 746 N N . ILE A 1 90 ? -154.918 106.966 0.232 1.00 48.16 90 ILE A N 1
ATOM 747 C CA . ILE A 1 90 ? -154.458 105.676 0.792 1.00 48.16 90 ILE A CA 1
ATOM 748 C C . ILE A 1 90 ? -153.170 105.150 0.116 1.00 48.16 90 ILE A C 1
ATOM 750 O O . ILE A 1 90 ? -153.210 104.176 -0.627 1.00 48.16 90 ILE A O 1
ATOM 754 N N . SER A 1 91 ? -152.009 105.769 0.395 1.00 38.09 91 SER A N 1
ATOM 755 C CA . SER A 1 91 ? -150.682 105.095 0.470 1.00 38.09 91 SER A CA 1
ATOM 756 C C . SER A 1 91 ? -149.543 106.089 0.811 1.00 38.09 91 SER A C 1
ATOM 758 O O . SER A 1 91 ? -149.069 106.812 -0.070 1.00 38.09 91 SER A O 1
ATOM 760 N N . PRO A 1 92 ? -149.034 106.142 2.061 1.00 51.44 92 PRO A N 1
ATOM 761 C CA . PRO A 1 92 ? -148.037 107.150 2.470 1.00 51.44 92 PRO A CA 1
ATOM 762 C C . PRO A 1 92 ? -146.599 106.998 1.918 1.00 51.44 92 PRO A C 1
ATOM 764 O O . PRO A 1 92 ? -145.737 107.824 2.220 1.00 51.44 92 PRO A O 1
ATOM 767 N N . VAL A 1 93 ? -146.289 105.952 1.143 1.00 57.28 93 VAL A N 1
ATOM 768 C CA . VAL A 1 93 ? -144.900 105.472 0.941 1.00 57.28 93 VAL A CA 1
ATOM 769 C C . VAL A 1 93 ? -144.062 106.316 -0.044 1.00 57.28 93 VAL A C 1
ATOM 771 O O . VAL A 1 93 ? -142.832 106.316 0.016 1.00 57.28 93 VAL A O 1
ATOM 774 N N . ILE A 1 94 ? -144.689 107.071 -0.952 1.00 50.69 94 ILE A N 1
ATOM 775 C CA . ILE A 1 94 ? -144.012 107.613 -2.152 1.00 50.69 94 ILE A CA 1
ATOM 776 C C . ILE A 1 94 ? -143.155 108.878 -1.888 1.00 50.69 94 ILE A C 1
ATOM 778 O O . ILE A 1 94 ? -142.235 109.176 -2.652 1.00 50.69 94 ILE A O 1
ATOM 782 N N . LYS A 1 95 ? -143.381 109.630 -0.798 1.00 45.66 95 LYS A N 1
ATOM 783 C CA . LYS A 1 95 ? -142.802 110.985 -0.615 1.00 45.66 95 LYS A CA 1
ATOM 784 C C . LYS A 1 95 ? -141.334 111.076 -0.129 1.00 45.66 95 LYS A C 1
ATOM 786 O O . LYS A 1 95 ? -140.837 112.192 -0.013 1.00 45.66 95 LYS A O 1
ATOM 791 N N . ARG A 1 96 ? -140.612 109.971 0.128 1.00 56.28 96 ARG A N 1
ATOM 792 C CA . ARG A 1 96 ? -139.271 109.988 0.787 1.00 56.28 96 ARG A CA 1
ATOM 793 C C . ARG A 1 96 ? -138.025 109.712 -0.090 1.00 56.28 96 ARG A C 1
ATOM 795 O O . ARG A 1 96 ? -136.929 109.667 0.457 1.00 56.28 96 ARG A O 1
ATOM 802 N N . LYS A 1 97 ? -138.144 109.513 -1.411 1.00 49.53 97 LYS A N 1
ATOM 803 C CA . LYS A 1 97 ? -137.051 108.954 -2.252 1.00 49.53 97 LYS A CA 1
ATOM 804 C C . LYS A 1 97 ? -136.230 109.968 -3.079 1.00 49.53 97 LYS A C 1
ATOM 806 O O . LYS A 1 97 ? -136.741 111.012 -3.495 1.00 49.53 97 LYS A O 1
ATOM 811 N N . THR A 1 98 ? -134.950 109.642 -3.305 1.00 58.12 98 THR A N 1
ATOM 812 C CA . THR A 1 98 ? -133.883 110.519 -3.848 1.00 58.12 98 THR A CA 1
ATOM 813 C C . THR A 1 98 ? -133.898 110.675 -5.382 1.00 58.12 98 THR A C 1
ATOM 815 O O . THR A 1 98 ? -134.690 110.052 -6.090 1.00 58.12 98 THR A O 1
ATOM 818 N N . LYS A 1 99 ? -133.031 111.553 -5.927 1.00 61.50 99 LYS A N 1
ATOM 819 C CA . LYS A 1 99 ? -132.993 111.907 -7.366 1.00 61.50 99 LYS A CA 1
ATOM 820 C C . LYS A 1 99 ? -132.774 110.708 -8.302 1.00 61.50 99 LYS A C 1
ATOM 822 O O . LYS A 1 99 ? -133.370 110.683 -9.376 1.00 61.50 99 LYS A O 1
ATOM 827 N N . GLU A 1 100 ? -131.964 109.726 -7.917 1.00 61.69 100 GLU A N 1
ATOM 828 C CA . GLU A 1 100 ? -131.696 108.538 -8.746 1.00 61.69 100 GLU A CA 1
ATOM 829 C C . GLU A 1 100 ? -132.880 107.569 -8.760 1.00 61.69 100 GLU A C 1
ATOM 831 O O . GLU A 1 100 ? -133.282 107.089 -9.819 1.00 61.69 100 GLU A O 1
ATOM 836 N N . GLU A 1 101 ? -133.532 107.375 -7.612 1.00 63.91 101 GLU A N 1
ATOM 837 C CA . GLU A 1 101 ? -134.764 106.587 -7.524 1.00 63.91 101 GLU A CA 1
ATOM 838 C C . GLU A 1 101 ? -135.913 107.233 -8.316 1.00 63.91 101 GLU A C 1
ATOM 840 O O . GLU A 1 101 ? -136.732 106.535 -8.909 1.00 63.91 101 GLU A O 1
ATOM 845 N N . ARG A 1 102 ? -135.939 108.571 -8.418 1.00 63.09 102 ARG A N 1
ATOM 846 C CA . ARG A 1 102 ? -136.840 109.279 -9.344 1.00 63.09 102 ARG A CA 1
ATOM 847 C C . ARG A 1 102 ? -136.464 109.090 -10.815 1.00 63.09 102 ARG A C 1
ATOM 849 O O . ARG A 1 102 ? -137.370 109.035 -11.642 1.00 63.09 102 ARG A O 1
ATOM 856 N N . LYS A 1 103 ? -135.176 108.967 -11.169 1.00 62.97 103 LYS A N 1
ATOM 857 C CA . LYS A 1 103 ? -134.767 108.627 -12.546 1.00 62.97 103 LYS A CA 1
ATOM 858 C C . LYS A 1 103 ? -135.240 107.224 -12.925 1.00 62.97 103 LYS A C 1
ATOM 860 O O . LYS A 1 103 ? -135.912 107.096 -13.942 1.00 62.97 103 LYS A O 1
ATOM 865 N N . SER A 1 104 ? -134.983 106.206 -12.101 1.00 60.22 104 SER A N 1
ATOM 866 C CA . SER A 1 104 ? -135.421 104.835 -12.411 1.00 60.22 104 SER A CA 1
ATOM 867 C C . SER A 1 104 ? -136.950 104.690 -12.414 1.00 60.22 104 SER A C 1
ATOM 869 O O . SER A 1 104 ? -137.495 103.951 -13.236 1.00 60.22 104 SER A O 1
ATOM 871 N N . LEU A 1 105 ? -137.669 105.454 -11.579 1.00 69.50 105 LEU A N 1
ATOM 872 C CA . LEU A 1 105 ? -139.128 105.558 -11.653 1.00 69.50 105 LEU A CA 1
ATOM 873 C C . LEU A 1 105 ? -139.588 106.221 -12.963 1.00 69.50 105 LEU A C 1
ATOM 875 O O . LEU A 1 105 ? -140.457 105.677 -13.640 1.00 69.50 105 LEU A O 1
ATOM 879 N N . ASN A 1 106 ? -138.985 107.343 -13.367 1.00 64.00 106 ASN A N 1
ATOM 880 C CA . ASN A 1 106 ? -139.331 108.026 -14.617 1.00 64.00 106 ASN A CA 1
ATOM 881 C C . ASN A 1 106 ? -138.974 107.202 -15.865 1.00 64.00 106 ASN A C 1
ATOM 883 O O . ASN A 1 106 ? -139.711 107.254 -16.844 1.00 64.00 106 ASN A O 1
ATOM 887 N N . GLU A 1 107 ? -137.910 106.398 -15.843 1.00 61.50 107 GLU A N 1
ATOM 888 C CA . GLU A 1 107 ? -137.609 105.438 -16.914 1.00 61.50 107 GLU A CA 1
ATOM 889 C C . GLU A 1 107 ? -138.629 104.297 -16.973 1.00 61.50 107 GLU A C 1
ATOM 891 O O . GLU A 1 107 ? -139.068 103.933 -18.064 1.00 61.50 107 GLU A O 1
ATOM 896 N N . ARG A 1 108 ? -139.065 103.767 -15.820 1.00 60.69 108 ARG A N 1
ATOM 897 C CA . ARG A 1 108 ? -140.175 102.799 -15.756 1.00 60.69 108 ARG A CA 1
ATOM 898 C C . ARG A 1 108 ? -141.479 103.411 -16.276 1.00 60.69 108 ARG A C 1
ATOM 900 O O . ARG A 1 108 ? -142.177 102.762 -17.044 1.00 60.69 108 ARG A O 1
ATOM 907 N N . ILE A 1 109 ? -141.774 104.670 -15.949 1.00 66.81 109 ILE A N 1
ATOM 908 C CA . ILE A 1 109 ? -142.934 105.402 -16.484 1.00 66.81 109 ILE A CA 1
ATOM 909 C C . ILE A 1 109 ? -142.793 105.634 -17.995 1.00 66.81 109 ILE A C 1
ATOM 911 O O . ILE A 1 109 ? -143.765 105.453 -18.722 1.00 66.81 109 ILE A O 1
ATOM 915 N N . ARG A 1 110 ? -141.600 105.981 -18.500 1.00 57.12 110 ARG A N 1
ATOM 916 C CA . ARG A 1 110 ? -141.373 106.179 -19.941 1.00 57.12 110 ARG A CA 1
ATOM 917 C C . ARG A 1 110 ? -141.539 104.868 -20.715 1.00 57.12 110 ARG A C 1
ATOM 919 O O . ARG A 1 110 ? -142.212 104.875 -21.736 1.00 57.12 110 ARG A O 1
ATOM 926 N N . LYS A 1 111 ? -141.045 103.745 -20.177 1.00 55.50 111 LYS A N 1
ATOM 927 C CA . LYS A 1 111 ? -141.299 102.392 -20.709 1.00 55.50 111 LYS A CA 1
ATOM 928 C C . LYS A 1 111 ? -142.778 101.987 -20.627 1.00 55.50 111 LYS A C 1
ATOM 930 O O . LYS A 1 111 ? -143.272 101.375 -21.561 1.00 55.50 111 LYS A O 1
ATOM 935 N N . ASN A 1 112 ? -143.502 102.375 -19.574 1.00 58.31 112 ASN A N 1
ATOM 936 C CA . ASN A 1 112 ? -144.946 102.119 -19.459 1.00 58.31 112 ASN A CA 1
ATOM 937 C C . ASN A 1 112 ? -145.810 103.024 -20.360 1.00 58.31 112 ASN A C 1
ATOM 939 O O . ASN A 1 112 ? -146.935 102.651 -20.676 1.00 58.31 112 ASN A O 1
ATOM 943 N N . LYS A 1 113 ? -145.316 104.197 -20.784 1.00 55.69 113 LYS A N 1
ATOM 944 C CA . LYS A 1 113 ? -145.967 105.019 -21.821 1.00 55.69 113 LYS A CA 1
ATOM 945 C C . LYS A 1 113 ? -145.663 104.537 -23.242 1.00 55.69 113 LYS A C 1
ATOM 947 O O . LYS A 1 113 ? -146.430 104.842 -24.150 1.00 55.69 113 LYS A O 1
ATOM 952 N N . ASP A 1 114 ? -144.587 103.779 -23.442 1.00 51.75 114 ASP A N 1
ATOM 953 C CA . ASP A 1 114 ? -144.179 103.265 -24.751 1.00 51.75 114 ASP A CA 1
ATOM 954 C C . ASP A 1 114 ? -144.949 101.987 -25.139 1.00 51.75 114 ASP A C 1
ATOM 956 O O . ASP A 1 114 ? -144.408 100.892 -25.306 1.00 51.75 114 ASP A O 1
ATOM 960 N N . MET A 1 115 ? -146.269 102.135 -25.284 1.00 52.00 115 MET A N 1
ATOM 961 C CA . MET A 1 115 ? -147.181 101.050 -25.665 1.00 52.00 115 MET A CA 1
ATOM 962 C C . MET A 1 115 ? -146.969 100.542 -27.104 1.00 52.00 115 MET A C 1
ATOM 964 O O . MET A 1 115 ? -147.626 99.584 -27.513 1.00 52.00 115 MET A O 1
ATOM 968 N N . THR A 1 116 ? -146.013 101.103 -27.857 1.00 53.44 116 THR A N 1
ATOM 969 C CA . THR A 1 116 ? -145.619 100.616 -29.190 1.00 53.44 116 THR A CA 1
ATOM 970 C C . THR A 1 116 ? -145.197 99.143 -29.165 1.00 53.44 116 THR A C 1
ATOM 972 O O . THR A 1 116 ? -145.472 98.403 -30.108 1.00 53.44 116 THR A O 1
ATOM 975 N N . VAL A 1 117 ? -144.601 98.670 -28.064 1.00 56.91 117 VAL A N 1
ATOM 976 C CA . VAL A 1 117 ? -144.198 97.262 -27.877 1.00 56.91 117 VAL A CA 1
ATOM 977 C C . VAL A 1 117 ? -145.408 96.315 -27.835 1.00 56.91 117 VAL A C 1
ATOM 979 O O . VAL A 1 117 ? -145.299 95.152 -28.224 1.00 56.91 117 VAL A O 1
ATOM 982 N N . TYR A 1 118 ? -146.575 96.811 -27.412 1.00 54.94 118 TYR A N 1
ATOM 983 C CA . TYR A 1 118 ? -147.819 96.042 -27.318 1.00 54.94 118 TYR A CA 1
ATOM 984 C C . TYR A 1 118 ? -148.690 96.116 -28.583 1.00 54.94 118 TYR A C 1
ATOM 986 O O . TYR A 1 118 ? -149.686 95.396 -28.672 1.00 54.94 118 TYR A O 1
ATOM 994 N N . VAL A 1 119 ? -148.288 96.898 -29.593 1.00 54.59 119 VAL A N 1
ATOM 995 C CA . VAL A 1 119 ? -148.855 96.827 -30.950 1.00 54.59 119 VAL A CA 1
ATOM 996 C C . VAL A 1 119 ? -148.567 95.430 -31.537 1.00 54.59 119 VAL A C 1
ATOM 998 O O . VAL A 1 119 ? -147.424 94.969 -31.437 1.00 54.59 119 VAL A O 1
ATOM 1001 N N . PRO A 1 120 ? -149.543 94.742 -32.174 1.00 61.03 120 PRO A N 1
ATOM 1002 C CA . PRO A 1 120 ? -149.406 93.336 -32.586 1.00 61.03 120 PRO A CA 1
ATOM 1003 C C . PRO A 1 120 ? -148.124 92.998 -33.367 1.00 61.03 120 PRO A C 1
ATOM 1005 O O . PRO A 1 120 ? -147.490 91.975 -33.104 1.00 61.03 120 PRO A O 1
ATOM 1008 N N . VAL A 1 121 ? -147.693 93.907 -34.250 1.00 61.56 121 VAL A N 1
ATOM 1009 C CA . VAL A 1 121 ? -146.478 93.802 -35.081 1.00 61.56 121 VAL A CA 1
ATOM 1010 C C . VAL A 1 121 ? -145.212 93.504 -34.261 1.00 61.56 121 VAL A C 1
ATOM 1012 O O . VAL A 1 121 ? -144.339 92.759 -34.709 1.00 61.56 121 VAL A O 1
ATOM 1015 N N . ASN A 1 122 ? -145.091 94.060 -33.052 1.00 61.56 122 ASN A N 1
ATOM 1016 C CA . ASN A 1 122 ? -143.888 93.907 -32.232 1.00 61.56 122 ASN A CA 1
ATOM 1017 C C . ASN A 1 122 ? -143.894 92.615 -31.396 1.00 61.56 122 ASN A C 1
ATOM 1019 O O . ASN A 1 122 ? -142.833 92.013 -31.209 1.00 61.56 122 ASN A O 1
ATOM 1023 N N . LYS A 1 123 ? -145.072 92.108 -30.996 1.00 61.78 123 LYS A N 1
ATOM 1024 C CA . LYS A 1 123 ? -145.200 90.757 -30.415 1.00 61.78 123 LYS A CA 1
ATOM 1025 C C . LYS A 1 123 ? -144.775 89.669 -31.401 1.00 61.78 123 LYS A C 1
ATOM 1027 O O . LYS A 1 123 ? -144.094 88.721 -31.008 1.00 61.78 123 LYS A O 1
ATOM 1032 N N . GLU A 1 124 ? -145.148 89.803 -32.672 1.00 61.50 124 GLU A N 1
ATOM 1033 C CA . GLU A 1 124 ? -144.843 88.782 -33.677 1.00 61.50 124 GLU A CA 1
ATOM 1034 C C . GLU A 1 124 ? -143.330 88.663 -33.943 1.00 61.50 124 GLU A C 1
ATOM 1036 O O . GLU A 1 124 ? -142.781 87.558 -33.948 1.00 61.50 124 GLU A O 1
ATOM 1041 N N . LYS A 1 125 ? -142.628 89.802 -34.058 1.00 64.69 125 LYS A N 1
ATOM 1042 C CA . LYS A 1 125 ? -141.158 89.854 -34.182 1.00 64.69 125 LYS A CA 1
ATOM 1043 C C . LYS A 1 125 ? -140.455 89.130 -33.030 1.00 64.69 125 LYS A C 1
ATOM 1045 O O . LYS A 1 125 ? -139.590 88.289 -33.276 1.00 64.69 125 LYS A O 1
ATOM 1050 N N . ALA A 1 126 ? -140.858 89.410 -31.788 1.00 68.12 126 ALA A N 1
ATOM 1051 C CA . ALA A 1 126 ? -140.279 88.778 -30.605 1.00 68.12 126 ALA A CA 1
ATOM 1052 C C . ALA A 1 126 ? -140.457 87.248 -30.620 1.00 68.12 126 ALA A C 1
ATOM 1054 O O . ALA A 1 126 ? -139.528 86.510 -30.288 1.00 68.12 126 ALA A O 1
ATOM 1055 N N . MET A 1 127 ? -141.617 86.751 -31.066 1.00 66.56 127 MET A N 1
ATOM 1056 C CA . MET A 1 127 ? -141.847 85.309 -31.162 1.00 66.56 127 MET A CA 1
ATOM 1057 C C . MET A 1 127 ? -140.941 84.663 -32.225 1.00 66.56 127 MET A C 1
ATOM 1059 O O . MET A 1 127 ? -140.270 83.671 -31.923 1.00 66.56 127 MET A O 1
ATOM 1063 N N . ARG A 1 128 ? -140.829 85.269 -33.421 1.00 69.12 128 ARG A N 1
ATOM 1064 C CA . ARG A 1 128 ? -139.935 84.808 -34.505 1.00 69.12 128 ARG A CA 1
ATOM 1065 C C . ARG A 1 128 ? -138.469 84.699 -34.045 1.00 69.12 128 ARG A C 1
ATOM 1067 O O . ARG A 1 128 ? -137.811 83.704 -34.348 1.00 69.12 128 ARG A O 1
ATOM 1074 N N . GLU A 1 129 ? -137.968 85.648 -33.248 1.00 74.62 129 GLU A N 1
ATOM 1075 C CA . GLU A 1 129 ? -136.616 85.562 -32.668 1.00 74.62 129 GLU A CA 1
ATOM 1076 C C . GLU A 1 129 ? -136.413 84.355 -31.741 1.00 74.62 129 GLU A C 1
ATOM 1078 O O . GLU A 1 129 ? -135.363 83.708 -31.793 1.00 74.62 129 GLU A O 1
ATOM 1083 N N . THR A 1 130 ? -137.388 84.041 -30.880 1.00 74.06 130 THR A N 1
ATOM 1084 C CA . THR A 1 130 ? -137.250 82.913 -29.939 1.00 74.06 130 THR A CA 1
ATOM 1085 C C . THR A 1 130 ? -137.206 81.561 -30.651 1.00 74.06 130 THR A C 1
ATOM 1087 O O . THR A 1 130 ? -136.462 80.675 -30.226 1.00 74.06 130 THR A O 1
ATOM 1090 N N . PHE A 1 131 ? -137.925 81.412 -31.769 1.00 74.50 131 PHE A N 1
ATOM 1091 C CA . PHE A 1 131 ? -137.810 80.232 -32.628 1.00 74.50 131 PHE A CA 1
ATOM 1092 C C . PHE A 1 131 ? -136.441 80.153 -33.313 1.00 74.50 131 PHE A C 1
ATOM 1094 O O . PHE A 1 131 ? -135.833 79.082 -33.301 1.00 74.50 131 PHE A O 1
ATOM 1101 N N . ARG A 1 132 ? -135.906 81.276 -33.821 1.00 76.69 132 ARG A N 1
ATOM 1102 C CA . ARG A 1 132 ? -134.567 81.320 -34.440 1.00 76.69 132 ARG A CA 1
ATOM 1103 C C . ARG A 1 132 ? -133.480 80.831 -33.475 1.00 76.69 132 ARG A C 1
ATOM 1105 O O . ARG A 1 132 ? -132.737 79.915 -33.809 1.00 76.69 132 ARG A O 1
ATOM 1112 N N . LYS A 1 133 ? -133.471 81.359 -32.244 1.00 77.06 133 LYS A N 1
ATOM 1113 C CA . LYS A 1 133 ? -132.509 80.998 -31.182 1.00 77.06 133 LYS A CA 1
ATOM 1114 C C . LYS A 1 133 ? -132.593 79.514 -30.781 1.00 77.06 133 LYS A C 1
ATOM 1116 O O . LYS A 1 133 ? -131.569 78.879 -30.540 1.00 77.06 133 LYS A O 1
ATOM 1121 N N . LYS A 1 134 ? -133.798 78.923 -30.756 1.00 76.50 134 LYS A N 1
ATOM 1122 C CA . LYS A 1 134 ? -133.983 77.474 -30.517 1.00 76.50 134 LYS A CA 1
ATOM 1123 C C . LYS A 1 134 ? -133.451 76.610 -31.667 1.00 76.50 134 LYS A C 1
ATOM 1125 O O . LYS A 1 134 ? -132.880 75.552 -31.409 1.00 76.50 134 LYS A O 1
ATOM 1130 N N . TRP A 1 135 ? -133.627 77.051 -32.913 1.00 80.56 135 TRP A N 1
ATOM 1131 C CA . TRP A 1 135 ? -133.131 76.341 -34.095 1.00 80.56 135 TRP A CA 1
ATOM 1132 C C . TRP A 1 135 ? -131.597 76.368 -34.170 1.00 80.56 135 TRP A C 1
ATOM 1134 O O . TRP A 1 135 ? -130.978 75.316 -34.316 1.00 80.56 135 TRP A O 1
ATOM 1144 N N . GLU A 1 136 ? -130.988 77.542 -33.955 1.00 79.38 136 GLU A N 1
ATOM 1145 C CA . GLU A 1 136 ? -129.529 77.722 -33.853 1.00 79.38 136 GLU A CA 1
ATOM 1146 C C . GLU A 1 136 ? -128.913 76.772 -32.811 1.00 79.38 136 GLU A C 1
ATOM 1148 O O . GLU A 1 136 ? -127.933 76.081 -33.093 1.00 79.38 136 GLU A O 1
ATOM 1153 N N . HIS A 1 137 ? -129.521 76.672 -31.622 1.00 79.12 137 HIS A N 1
ATOM 1154 C CA . HIS A 1 137 ? -129.038 75.782 -30.565 1.00 79.12 137 HIS A CA 1
ATOM 1155 C C . HIS A 1 137 ? -129.102 74.296 -30.962 1.00 79.12 137 HIS A C 1
ATOM 1157 O O . HIS A 1 137 ? -128.118 73.576 -30.792 1.00 79.12 137 HIS A O 1
ATOM 1163 N N . LEU A 1 138 ? -130.217 73.843 -31.552 1.00 81.69 138 LEU A N 1
ATOM 1164 C CA . LEU A 1 138 ? -130.370 72.463 -32.035 1.00 81.69 138 LEU A CA 1
ATOM 1165 C C . LEU A 1 138 ? -129.337 72.089 -33.106 1.00 81.69 138 LEU A C 1
ATOM 1167 O O . LEU A 1 138 ? -128.871 70.945 -33.138 1.00 81.69 138 LEU A O 1
ATOM 1171 N N . GLU A 1 139 ? -128.971 73.025 -33.984 1.00 84.38 139 GLU A N 1
ATOM 1172 C CA . GLU A 1 139 ? -127.950 72.766 -34.996 1.00 84.38 139 GLU A CA 1
ATOM 1173 C C . GLU A 1 139 ? -126.552 72.622 -34.374 1.00 84.38 139 GLU A C 1
ATOM 1175 O O . GLU A 1 139 ? -125.814 71.695 -34.720 1.00 84.38 139 GLU A O 1
ATOM 1180 N N . ILE A 1 140 ? -126.219 73.465 -33.388 1.00 82.00 140 ILE A N 1
ATOM 1181 C CA . ILE A 1 140 ? -124.976 73.365 -32.608 1.00 82.00 140 ILE A CA 1
ATOM 1182 C C . ILE A 1 140 ? -124.887 72.000 -31.907 1.00 82.00 140 ILE A C 1
ATOM 1184 O O . ILE A 1 140 ? -123.861 71.325 -32.026 1.00 82.00 140 ILE A O 1
ATOM 1188 N N . THR A 1 141 ? -125.958 71.535 -31.248 1.00 82.00 141 THR A N 1
ATOM 1189 C CA . THR A 1 141 ? -125.976 70.217 -30.583 1.00 82.00 141 THR A CA 1
ATOM 1190 C C . THR A 1 141 ? -125.745 69.069 -31.572 1.00 82.00 141 THR A C 1
ATOM 1192 O O . THR A 1 141 ? -124.949 68.168 -31.295 1.00 82.00 141 THR A O 1
ATOM 1195 N N . LYS A 1 142 ? -126.385 69.105 -32.753 1.00 83.69 142 LYS A N 1
ATOM 1196 C CA . LYS A 1 142 ? -126.184 68.093 -33.808 1.00 83.69 142 LYS A CA 1
ATOM 1197 C C . LYS A 1 142 ? -124.739 68.068 -34.311 1.00 83.69 142 LYS A C 1
ATOM 1199 O O . LYS A 1 142 ? -124.153 66.988 -34.420 1.00 83.69 142 LYS A O 1
ATOM 1204 N N . ARG A 1 143 ? -124.151 69.241 -34.579 1.00 85.75 143 ARG A N 1
ATOM 1205 C CA . ARG A 1 143 ? -122.751 69.369 -35.016 1.00 85.75 143 ARG A CA 1
ATOM 1206 C C . ARG A 1 143 ? -121.798 68.805 -33.953 1.00 85.75 143 ARG A C 1
ATOM 1208 O O . ARG A 1 143 ? -120.985 67.943 -34.286 1.00 85.75 143 ARG A O 1
ATOM 1215 N N . ALA A 1 144 ? -121.964 69.184 -32.682 1.00 83.56 144 ALA A N 1
ATOM 1216 C CA . ALA A 1 144 ? -121.147 68.692 -31.5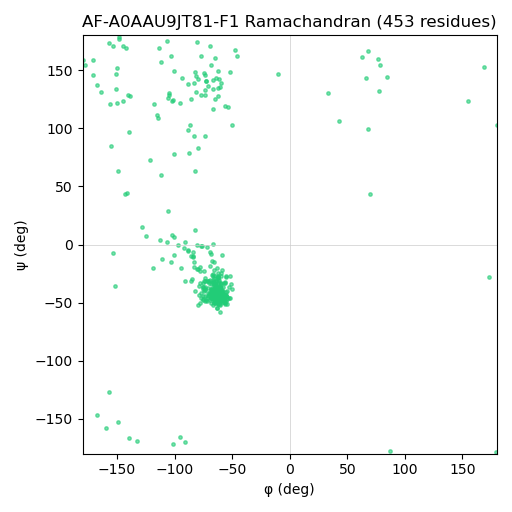68 1.00 83.56 144 ALA A CA 1
ATOM 1217 C C . ALA A 1 144 ? -121.215 67.160 -31.400 1.00 83.56 144 ALA A C 1
ATOM 1219 O O . ALA A 1 144 ? -120.179 66.496 -31.374 1.00 83.56 144 ALA A O 1
ATOM 1220 N N . HIS A 1 145 ? -122.417 66.573 -31.381 1.00 86.06 145 HIS A N 1
ATOM 1221 C CA . HIS A 1 145 ? -122.587 65.118 -31.279 1.00 86.06 145 HIS A CA 1
ATOM 1222 C C . HIS A 1 145 ? -121.921 64.365 -32.449 1.00 86.06 145 HIS A C 1
ATOM 1224 O O . HIS A 1 145 ? -121.304 63.317 -32.254 1.00 86.06 145 HIS A O 1
ATOM 1230 N N . SER A 1 146 ? -121.977 64.924 -33.665 1.00 85.69 146 SER A N 1
ATOM 1231 C CA . SER A 1 146 ? -121.309 64.339 -34.8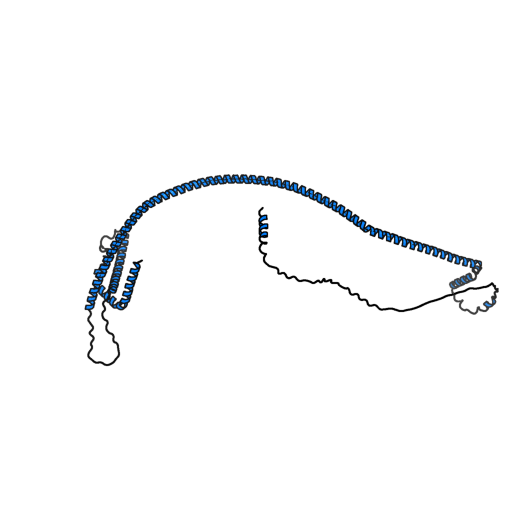37 1.00 85.69 146 SER A CA 1
ATOM 1232 C C . SER A 1 146 ? -119.775 64.369 -34.751 1.00 85.69 146 SER A C 1
ATOM 1234 O O . SER A 1 146 ? -119.124 63.462 -35.271 1.00 85.69 146 SER A O 1
ATOM 1236 N N . ALA A 1 147 ? -119.195 65.369 -34.074 1.00 87.12 147 ALA A N 1
ATOM 1237 C CA . ALA A 1 147 ? -117.755 65.459 -33.841 1.00 87.12 147 ALA A CA 1
ATOM 1238 C C . ALA A 1 147 ? -117.294 64.410 -32.816 1.00 87.12 147 ALA A C 1
ATOM 1240 O O . ALA A 1 147 ? -116.393 63.628 -33.114 1.00 87.12 147 ALA A O 1
ATOM 1241 N N . ILE A 1 148 ? -117.991 64.306 -31.678 1.00 86.06 148 ILE A N 1
ATOM 1242 C CA . ILE A 1 148 ? -117.705 63.316 -30.623 1.00 86.06 148 ILE A CA 1
ATOM 1243 C C . ILE A 1 148 ? -117.747 61.884 -31.189 1.00 86.06 148 ILE A C 1
ATOM 1245 O O . ILE A 1 148 ? -116.855 61.076 -30.934 1.00 86.06 148 ILE A O 1
ATOM 1249 N N . LEU A 1 149 ? -118.738 61.563 -32.033 1.00 85.50 149 LEU A N 1
ATOM 1250 C CA . LEU A 1 149 ? -118.828 60.247 -32.682 1.00 85.50 149 LEU A CA 1
ATOM 1251 C C . LEU A 1 149 ? -117.708 59.960 -33.699 1.00 85.50 149 LEU A C 1
ATOM 1253 O O . LEU A 1 149 ? -117.417 58.787 -33.947 1.00 85.50 149 LEU A O 1
ATOM 1257 N N . LYS A 1 150 ? -117.083 60.984 -34.298 1.00 89.19 150 LYS A N 1
ATOM 1258 C CA . LYS A 1 150 ? -115.882 60.807 -35.134 1.00 89.19 150 LYS A CA 1
ATOM 1259 C C . LYS A 1 150 ? -114.655 60.548 -34.265 1.00 89.19 150 LYS A C 1
ATOM 1261 O O . LYS A 1 150 ? -113.943 59.579 -34.511 1.00 89.19 150 LYS A O 1
ATOM 1266 N N . GLU A 1 151 ? -114.461 61.350 -33.223 1.00 88.94 151 GLU A N 1
ATOM 1267 C CA . GLU A 1 151 ? -113.324 61.237 -32.307 1.00 88.94 151 GLU A CA 1
ATOM 1268 C C . GLU A 1 151 ? -113.279 59.860 -31.619 1.00 88.94 151 GLU A C 1
ATOM 1270 O O . GLU A 1 151 ? -112.272 59.158 -31.689 1.00 88.94 151 GLU A O 1
ATOM 1275 N N . VAL A 1 152 ? -114.410 59.393 -31.075 1.00 88.50 152 VAL A N 1
ATOM 1276 C CA . VAL A 1 152 ? -114.526 58.064 -30.440 1.00 88.50 152 VAL A CA 1
ATOM 1277 C C . VAL A 1 152 ? -114.265 56.912 -31.426 1.00 88.50 152 VAL A C 1
ATOM 1279 O O . VAL A 1 152 ? -113.823 55.836 -31.015 1.00 88.50 152 VAL A O 1
ATOM 1282 N N . LYS A 1 153 ? -114.513 57.098 -32.732 1.00 88.00 153 LYS A N 1
ATOM 1283 C CA . LYS A 1 153 ? -114.128 56.116 -33.763 1.00 88.00 153 LYS A CA 1
ATOM 1284 C C . LYS A 1 153 ? -112.625 56.151 -34.039 1.00 88.00 153 LYS A C 1
ATOM 1286 O O . LYS A 1 153 ? -112.012 55.086 -34.090 1.00 88.00 153 LYS A O 1
ATOM 1291 N N . GLN A 1 154 ? -112.037 57.341 -34.163 1.00 91.12 154 GLN A N 1
ATOM 1292 C CA . GLN A 1 154 ? -110.605 57.517 -34.407 1.00 91.12 154 GLN A CA 1
ATOM 1293 C C . GLN A 1 154 ? -109.758 56.954 -33.254 1.00 91.12 154 GLN A C 1
ATOM 1295 O O . GLN A 1 154 ? -108.915 56.093 -33.497 1.00 91.12 154 GLN A O 1
ATOM 1300 N N . GLN A 1 155 ? -110.054 57.326 -32.003 1.00 89.75 155 GLN A N 1
ATOM 1301 C CA . GLN A 1 155 ? -109.359 56.813 -30.812 1.00 89.75 155 GLN A CA 1
ATOM 1302 C C . GLN A 1 155 ? -109.382 55.271 -30.747 1.00 89.75 155 GLN A C 1
ATOM 1304 O O . GLN A 1 155 ? -108.383 54.629 -30.416 1.00 89.75 155 GLN A O 1
ATOM 1309 N N . LYS A 1 156 ? -110.512 54.644 -31.115 1.00 89.44 156 LYS A N 1
ATOM 1310 C CA . LYS A 1 156 ? -110.621 53.178 -31.205 1.00 89.44 156 LYS A CA 1
ATOM 1311 C C . LYS A 1 156 ? -109.751 52.599 -32.321 1.00 89.44 156 LYS A C 1
ATOM 1313 O O . LYS A 1 156 ? -109.122 51.566 -32.107 1.00 89.44 156 LYS A O 1
ATOM 1318 N N . GLN A 1 157 ? -109.709 53.229 -33.495 1.00 89.38 157 GLN A N 1
ATOM 1319 C CA . GLN A 1 157 ? -108.892 52.773 -34.623 1.00 89.38 157 GLN A CA 1
ATOM 1320 C C . GLN A 1 157 ? -107.390 52.863 -34.311 1.00 89.38 157 GLN A C 1
ATOM 1322 O O . GLN A 1 157 ? -106.662 51.900 -34.550 1.00 89.38 157 GLN A O 1
ATOM 1327 N N . GLU A 1 158 ? -106.939 53.962 -33.706 1.00 90.38 158 GLU A N 1
ATOM 1328 C CA . GLU A 1 158 ? -105.553 54.149 -33.257 1.00 90.38 158 GLU A CA 1
ATOM 1329 C C . GLU A 1 158 ? -105.148 53.084 -32.224 1.00 90.38 158 GLU A C 1
ATOM 1331 O O . GLU A 1 158 ? -104.112 52.431 -32.376 1.00 90.38 158 GLU A O 1
ATOM 1336 N N . ALA A 1 159 ? -106.009 52.810 -31.236 1.00 89.62 159 ALA A N 1
ATOM 1337 C CA . ALA A 1 159 ? -105.783 51.754 -30.248 1.00 89.62 159 ALA A CA 1
ATOM 1338 C C . ALA A 1 159 ? -105.663 50.345 -30.871 1.00 89.62 159 ALA A C 1
ATOM 1340 O O . ALA A 1 159 ? -104.895 49.516 -30.373 1.00 89.62 159 ALA A O 1
ATOM 1341 N N . TRP A 1 160 ? -106.377 50.057 -31.969 1.00 89.94 160 TRP A N 1
ATOM 1342 C CA . TRP A 1 160 ? -106.213 48.803 -32.715 1.00 89.94 160 TRP A CA 1
ATOM 1343 C C . TRP A 1 160 ? -104.892 48.750 -33.490 1.00 89.94 160 TRP A C 1
ATOM 1345 O O . TRP A 1 160 ? -104.185 47.746 -33.387 1.00 89.94 160 TRP A O 1
ATOM 1355 N N . VAL A 1 161 ? -104.525 49.815 -34.212 1.00 91.25 161 VAL A N 1
ATOM 1356 C CA . VAL A 1 161 ? -103.249 49.892 -34.953 1.00 91.25 161 VAL A CA 1
ATOM 1357 C C . VAL A 1 161 ? -102.065 49.673 -34.012 1.00 91.25 161 VAL A C 1
ATOM 1359 O O . VAL A 1 161 ? -101.187 48.853 -34.292 1.00 91.25 161 VAL A O 1
ATOM 1362 N N . ASP A 1 162 ? -102.066 50.334 -32.855 1.00 89.06 162 ASP A N 1
ATOM 1363 C CA . ASP A 1 162 ? -100.963 50.228 -31.904 1.00 89.06 162 ASP A CA 1
ATOM 1364 C C . ASP A 1 162 ? -100.913 48.843 -31.223 1.00 89.06 162 ASP A C 1
ATOM 1366 O O . ASP A 1 162 ? -99.836 48.301 -30.963 1.00 89.06 162 ASP A O 1
ATOM 1370 N N . LYS A 1 163 ? -102.070 48.190 -31.031 1.00 88.94 163 LYS A N 1
ATOM 1371 C CA . LYS A 1 163 ? -102.168 46.795 -30.562 1.00 88.94 163 LYS A CA 1
ATOM 1372 C C . LYS A 1 163 ? -101.579 45.795 -31.568 1.00 88.94 163 LYS A C 1
ATOM 1374 O O . LYS A 1 163 ? -100.864 44.885 -31.138 1.00 88.94 163 LYS A O 1
ATOM 1379 N N . PHE A 1 164 ? -101.816 45.976 -32.871 1.00 88.50 164 PHE A N 1
ATOM 1380 C CA . PHE A 1 164 ? -101.192 45.168 -33.931 1.00 88.50 164 PHE A CA 1
ATOM 1381 C C . PHE A 1 164 ? -99.685 45.434 -34.041 1.00 88.50 164 PHE A C 1
ATOM 1383 O O . PHE A 1 164 ? -98.897 44.492 -34.019 1.00 88.50 164 PHE A O 1
ATOM 1390 N N . ARG A 1 165 ? -99.246 46.699 -34.028 1.00 88.19 165 ARG A N 1
ATOM 1391 C CA . ARG A 1 165 ? -97.815 47.058 -34.045 1.00 88.19 165 ARG A CA 1
ATOM 1392 C C . ARG A 1 165 ? -97.043 46.425 -32.882 1.00 88.19 165 ARG A C 1
ATOM 1394 O O . ARG A 1 165 ? -95.964 45.864 -33.074 1.00 88.19 165 ARG A O 1
ATOM 1401 N N . ARG A 1 166 ? -97.619 46.451 -31.674 1.00 88.25 166 ARG A N 1
ATOM 1402 C CA . ARG A 1 166 ? -97.067 45.781 -30.482 1.00 88.25 166 ARG A CA 1
ATOM 1403 C C . ARG A 1 166 ? -97.142 44.250 -30.560 1.00 88.25 166 ARG A C 1
ATOM 1405 O O . ARG A 1 166 ? -96.469 43.587 -29.773 1.00 88.25 166 ARG A O 1
ATOM 1412 N N . TYR A 1 167 ? -97.968 43.659 -31.425 1.00 87.25 167 TYR A N 1
ATOM 1413 C CA . TYR A 1 167 ? -97.990 42.214 -31.683 1.00 87.25 167 TYR A CA 1
ATOM 1414 C C . TYR A 1 167 ? -96.852 41.811 -32.633 1.00 87.25 167 TYR A C 1
ATOM 1416 O O . TYR A 1 167 ? -96.018 41.001 -32.237 1.00 87.25 167 TYR A O 1
ATOM 1424 N N . ASP A 1 168 ? -96.718 42.463 -33.790 1.00 85.94 168 ASP A N 1
ATOM 1425 C CA . ASP A 1 168 ? -95.633 42.211 -34.755 1.00 85.94 168 ASP A CA 1
ATOM 1426 C C . ASP A 1 168 ? -94.240 42.351 -34.124 1.00 85.94 168 ASP A C 1
ATOM 1428 O O . ASP A 1 168 ? -93.379 41.487 -34.299 1.00 85.94 168 ASP A O 1
ATOM 1432 N N . MET A 1 169 ? -94.033 43.392 -33.307 1.00 83.31 169 MET A N 1
ATOM 1433 C CA . MET A 1 169 ? -92.788 43.581 -32.547 1.00 83.31 169 MET A CA 1
ATOM 1434 C C . MET A 1 169 ? -92.501 42.463 -31.535 1.00 83.31 169 MET A C 1
ATOM 1436 O O . MET A 1 169 ? -91.345 42.274 -31.164 1.00 83.31 169 MET A O 1
ATOM 1440 N N . ARG A 1 170 ? -93.523 41.742 -31.052 1.00 83.44 170 ARG A N 1
ATOM 1441 C CA . ARG A 1 170 ? -93.343 40.575 -30.172 1.00 83.44 170 ARG A CA 1
ATOM 1442 C C . ARG A 1 170 ? -93.036 39.314 -30.974 1.00 83.44 170 ARG A C 1
ATOM 1444 O O . ARG A 1 170 ? -92.147 38.584 -30.558 1.00 83.44 170 ARG A O 1
ATOM 1451 N N . VAL A 1 171 ? -93.695 39.106 -32.117 1.00 83.62 171 VAL A N 1
ATOM 1452 C CA . VAL A 1 171 ? -93.444 37.965 -33.017 1.00 83.62 171 VAL A CA 1
ATOM 1453 C C . VAL A 1 171 ? -92.015 38.011 -33.574 1.00 83.62 171 VAL A C 1
ATOM 1455 O O . VAL A 1 171 ? -91.237 37.086 -33.359 1.00 83.62 171 VAL A O 1
ATOM 1458 N N . ARG A 1 172 ? -91.607 39.126 -34.196 1.00 84.25 172 ARG A N 1
ATOM 1459 C CA . ARG A 1 172 ? -90.283 39.251 -34.846 1.00 84.25 172 ARG A CA 1
ATOM 1460 C C . ARG A 1 172 ? -89.113 39.464 -33.874 1.00 84.25 172 ARG A C 1
ATOM 1462 O O . ARG A 1 172 ? -87.956 39.561 -34.287 1.00 84.25 172 ARG A O 1
ATOM 1469 N N . LYS A 1 173 ? -89.381 39.542 -32.563 1.00 84.94 173 LYS A N 1
ATOM 1470 C CA . LYS A 1 173 ? -88.350 39.767 -31.534 1.00 84.94 173 LYS A CA 1
ATOM 1471 C C . LYS A 1 173 ? -87.300 38.659 -31.527 1.00 84.94 173 LYS A C 1
ATOM 1473 O O . LYS A 1 173 ? -86.126 38.937 -31.282 1.00 84.94 173 LYS A O 1
ATOM 1478 N N . ASP A 1 174 ? -87.719 37.423 -31.774 1.00 84.50 174 ASP A N 1
ATOM 1479 C CA . ASP A 1 174 ? -86.846 36.257 -31.661 1.00 84.50 174 ASP A CA 1
ATOM 1480 C C . ASP A 1 174 ? -86.049 35.993 -32.946 1.00 84.50 174 ASP A C 1
ATOM 1482 O O . ASP A 1 174 ? -84.874 35.641 -32.853 1.00 84.50 174 ASP A O 1
ATOM 1486 N N . GLU A 1 175 ? -86.595 36.326 -34.119 1.00 84.62 175 GLU A N 1
ATOM 1487 C CA . GLU A 1 175 ? -85.852 36.399 -35.391 1.00 84.62 175 GLU A CA 1
ATOM 1488 C C . GLU A 1 175 ? -84.657 37.365 -35.274 1.00 84.62 175 GLU A C 1
ATOM 1490 O O . GLU A 1 175 ? -83.514 37.020 -35.583 1.00 84.62 175 GLU A O 1
ATOM 1495 N N . ALA A 1 176 ? -84.893 38.567 -34.733 1.00 84.19 176 ALA A N 1
ATOM 1496 C CA . ALA A 1 176 ? -83.852 39.576 -34.537 1.00 84.19 176 ALA A CA 1
ATOM 1497 C C . ALA A 1 176 ? -82.764 39.133 -33.533 1.00 84.19 176 ALA A C 1
ATOM 1499 O O . ALA A 1 176 ? -81.585 39.455 -33.713 1.00 84.19 176 ALA A O 1
ATOM 1500 N N . LYS A 1 177 ? -83.125 38.357 -32.495 1.00 85.31 177 LYS A N 1
ATOM 1501 C CA . LYS A 1 177 ? -82.142 37.716 -31.601 1.00 85.31 177 LYS A CA 1
ATOM 1502 C C . LYS A 1 177 ? -81.305 36.683 -32.355 1.00 85.31 177 LYS A C 1
ATOM 1504 O O . LYS A 1 177 ? -80.082 36.713 -32.235 1.00 85.31 177 LYS A O 1
ATOM 1509 N N . GLN A 1 178 ? -81.945 35.788 -33.112 1.00 88.38 178 GLN A N 1
ATOM 1510 C CA . GLN A 1 178 ? -81.267 34.730 -33.867 1.00 88.38 178 GLN A CA 1
ATOM 1511 C C . GLN A 1 178 ? -80.259 35.319 -34.859 1.00 88.38 178 GLN A C 1
ATOM 1513 O O . GLN A 1 178 ? -79.104 34.899 -34.869 1.00 88.38 178 GLN A O 1
ATOM 1518 N N . LEU A 1 179 ? -80.642 36.362 -35.605 1.00 90.00 179 LEU A N 1
ATOM 1519 C CA . LEU A 1 179 ? -79.742 37.054 -36.532 1.00 90.00 179 LEU A CA 1
ATOM 1520 C C . LEU A 1 179 ? -78.536 37.687 -35.812 1.00 90.00 179 LEU A C 1
ATOM 1522 O O . LEU A 1 179 ? -77.403 37.555 -36.276 1.00 90.00 179 LEU A O 1
ATOM 1526 N N . LYS A 1 180 ? -78.742 38.321 -34.646 1.00 89.31 180 LYS A N 1
ATOM 1527 C CA . LYS A 1 180 ? -77.638 38.868 -33.834 1.00 89.31 180 LYS A CA 1
ATOM 1528 C C . LYS A 1 180 ? -76.685 37.772 -33.338 1.00 89.31 180 LYS A C 1
ATOM 1530 O O . LYS A 1 180 ? -75.472 37.979 -33.339 1.00 89.31 180 LYS A O 1
ATOM 1535 N N . VAL A 1 181 ? -77.215 36.618 -32.924 1.00 91.62 181 VAL A N 1
ATOM 1536 C CA . VAL A 1 181 ? -76.405 35.459 -32.513 1.00 91.62 181 VAL A CA 1
ATOM 1537 C C . VAL A 1 181 ? -75.622 34.896 -33.702 1.00 91.62 181 VAL A C 1
ATOM 1539 O O . VAL A 1 181 ? -74.423 34.672 -33.567 1.00 91.62 181 VAL A O 1
ATOM 1542 N N . ALA A 1 182 ? -76.247 34.748 -34.874 1.00 91.56 182 ALA A N 1
ATOM 1543 C CA . ALA A 1 182 ? -75.588 34.261 -36.087 1.00 91.56 182 ALA A CA 1
ATOM 1544 C C . ALA A 1 182 ? -74.387 35.137 -36.491 1.00 91.56 182 ALA A C 1
ATOM 1546 O O . ALA A 1 182 ? -73.299 34.613 -36.729 1.00 91.56 182 ALA A O 1
ATOM 1547 N N . TRP A 1 183 ? -74.536 36.468 -36.475 1.00 93.44 183 TRP A N 1
ATOM 1548 C CA . TRP A 1 183 ? -73.416 37.387 -36.722 1.00 93.44 183 TRP A CA 1
ATOM 1549 C C . TRP A 1 183 ? -72.305 37.271 -35.669 1.00 93.44 183 TRP A C 1
ATOM 1551 O O . TRP A 1 183 ? -71.128 37.249 -36.025 1.00 93.44 183 TRP A O 1
ATOM 1561 N N . ALA A 1 184 ? -72.646 37.146 -34.382 1.00 92.00 184 ALA A N 1
ATOM 1562 C CA . ALA A 1 184 ? -71.650 36.966 -33.321 1.00 92.00 184 ALA A CA 1
ATOM 1563 C C . ALA A 1 184 ? -70.871 35.639 -33.460 1.00 92.00 184 ALA A C 1
ATOM 1565 O O . ALA A 1 184 ? -69.652 35.606 -33.265 1.00 92.00 184 ALA A O 1
ATOM 1566 N N . VAL A 1 185 ? -71.546 34.553 -33.851 1.00 94.44 185 VAL A N 1
ATOM 1567 C CA . VAL A 1 185 ? -70.920 33.257 -34.167 1.00 94.44 185 VAL A CA 1
ATOM 1568 C C . VAL A 1 185 ? -70.004 33.378 -35.391 1.00 94.44 185 VAL A C 1
ATOM 1570 O O . VAL A 1 185 ? -68.859 32.928 -35.347 1.00 94.44 185 VAL A O 1
ATOM 1573 N N . LEU A 1 186 ? -70.443 34.056 -36.455 1.00 93.81 186 LEU A N 1
ATOM 1574 C CA . LEU A 1 186 ? -69.628 34.277 -37.652 1.00 93.81 186 LEU A CA 1
ATOM 1575 C C . LEU A 1 186 ? -68.343 35.060 -37.329 1.00 93.81 186 LEU A C 1
ATOM 1577 O O . LEU A 1 186 ? -67.249 34.575 -37.622 1.00 93.81 186 LEU A O 1
ATOM 1581 N N . TYR A 1 187 ? -68.434 36.208 -36.649 1.00 93.94 187 TYR A N 1
ATOM 1582 C CA . TYR A 1 187 ? -67.245 36.997 -36.294 1.00 93.94 187 TYR A CA 1
ATOM 1583 C C . TYR A 1 187 ? -66.304 36.268 -35.323 1.00 93.94 187 TYR A C 1
ATOM 1585 O O . TYR A 1 187 ? -65.085 36.331 -35.494 1.00 93.94 187 TYR A O 1
ATOM 1593 N N . SER A 1 188 ? -66.837 35.538 -34.336 1.00 93.31 188 SER A N 1
ATOM 1594 C CA . SER A 1 188 ? -66.003 34.759 -33.409 1.00 93.31 188 SER A CA 1
ATOM 1595 C C . SER A 1 188 ? -65.298 33.583 -34.095 1.00 93.31 188 SER A C 1
ATOM 1597 O O . SER A 1 188 ? -64.118 33.357 -33.825 1.00 93.31 188 SER A O 1
ATOM 1599 N N . SER A 1 189 ? -65.951 32.892 -35.038 1.00 93.50 189 SER A N 1
ATOM 1600 C CA . SER A 1 189 ? -65.320 31.811 -35.811 1.00 93.50 189 SER A CA 1
ATOM 1601 C C . SER A 1 189 ? -64.176 32.308 -36.709 1.00 93.50 189 SER A C 1
ATOM 1603 O O . SER A 1 189 ? -63.099 31.707 -36.716 1.00 93.50 189 SER A O 1
ATOM 1605 N N . LEU A 1 190 ? -64.348 33.452 -37.387 1.00 94.75 190 LEU A N 1
ATOM 1606 C CA . LEU A 1 190 ? -63.289 34.091 -38.180 1.00 94.75 190 LEU A CA 1
ATOM 1607 C C . LEU A 1 190 ? -62.112 34.548 -37.303 1.00 94.75 190 LEU A C 1
ATOM 1609 O O . LEU A 1 190 ? -60.951 34.311 -37.649 1.00 94.75 190 LEU A O 1
ATOM 1613 N N . GLY A 1 191 ? -62.397 35.149 -36.141 1.00 94.81 191 GLY A N 1
ATOM 1614 C CA . GLY A 1 191 ? -61.375 35.532 -35.164 1.00 94.81 191 GLY A CA 1
ATOM 1615 C C . GLY A 1 191 ? -60.573 34.330 -34.654 1.00 94.81 191 GLY A C 1
ATOM 1616 O O . GLY A 1 191 ? -59.340 34.360 -34.654 1.00 94.81 191 GLY A O 1
ATOM 1617 N N . ALA A 1 192 ? -61.256 33.238 -34.298 1.00 94.19 192 ALA A N 1
ATOM 1618 C CA . ALA A 1 192 ? -60.624 31.992 -33.872 1.00 94.19 192 ALA A CA 1
ATOM 1619 C C . ALA A 1 192 ? -59.729 31.392 -34.973 1.00 94.19 192 ALA A C 1
ATOM 1621 O O . ALA A 1 192 ? -58.577 31.044 -34.703 1.00 94.19 192 ALA A O 1
ATOM 1622 N N . ALA A 1 193 ? -60.208 31.337 -36.221 1.00 94.69 193 ALA A N 1
ATOM 1623 C CA . ALA A 1 193 ? -59.430 30.842 -37.358 1.00 94.69 193 ALA A CA 1
ATOM 1624 C C . ALA A 1 193 ? -58.144 31.661 -37.591 1.00 94.69 193 ALA A C 1
ATOM 1626 O O . ALA A 1 193 ? -57.070 31.091 -37.805 1.00 94.69 193 ALA A O 1
ATOM 1627 N N . TRP A 1 194 ? -58.219 32.993 -37.483 1.00 95.81 194 TRP A N 1
ATOM 1628 C CA . TRP A 1 194 ? -57.057 33.880 -37.617 1.00 95.81 194 TRP A CA 1
ATOM 1629 C C . TRP A 1 194 ? -56.031 33.686 -36.488 1.00 95.81 194 TRP A C 1
ATOM 1631 O O . TRP A 1 194 ? -54.825 33.603 -36.748 1.00 95.81 194 TRP A O 1
ATOM 1641 N N . VAL A 1 195 ? -56.495 33.538 -35.240 1.00 95.38 195 VAL A N 1
ATOM 1642 C CA . VAL A 1 195 ? -55.633 33.226 -34.086 1.00 95.38 195 VAL A CA 1
ATOM 1643 C C . VAL A 1 195 ? -54.931 31.877 -34.279 1.00 95.38 195 VAL A C 1
ATOM 1645 O O . VAL A 1 195 ? -53.707 31.806 -34.142 1.00 95.38 195 VAL A O 1
ATOM 1648 N N . VAL A 1 196 ? -55.656 30.827 -34.679 1.00 94.75 196 VAL A N 1
ATOM 1649 C CA . VAL A 1 196 ? -55.085 29.495 -34.956 1.00 94.75 196 VAL A CA 1
ATOM 1650 C C . VAL A 1 196 ? -54.034 29.557 -36.072 1.00 94.75 196 VAL A C 1
ATOM 1652 O O . VAL A 1 196 ? -52.927 29.038 -35.902 1.00 94.75 196 VAL A O 1
ATOM 1655 N N . ALA A 1 197 ? -54.310 30.257 -37.176 1.00 95.31 197 ALA A N 1
ATOM 1656 C CA . ALA A 1 197 ? -53.353 30.425 -38.272 1.00 95.31 197 ALA A CA 1
ATOM 1657 C C . ALA A 1 197 ? -52.054 31.129 -37.825 1.00 95.31 197 ALA A C 1
ATOM 1659 O O . ALA A 1 197 ? -50.955 30.745 -38.241 1.00 95.31 197 ALA A O 1
ATOM 1660 N N . ASN A 1 198 ? -52.150 32.129 -36.945 1.00 94.81 198 ASN A N 1
ATOM 1661 C CA . ASN A 1 198 ? -50.983 32.819 -36.391 1.00 94.81 198 ASN A CA 1
ATOM 1662 C C . ASN A 1 198 ? -50.215 31.970 -35.364 1.00 94.81 198 ASN A C 1
ATOM 1664 O O . ASN A 1 198 ? -48.981 31.989 -35.369 1.00 94.81 198 ASN A O 1
ATOM 1668 N N . LEU A 1 199 ? -50.902 31.166 -34.545 1.00 94.50 199 LEU A N 1
ATOM 1669 C CA . LEU A 1 199 ? -50.264 30.191 -33.652 1.00 94.50 199 LEU A CA 1
ATOM 1670 C C . LEU A 1 199 ? -49.457 29.146 -34.442 1.00 94.50 199 LEU A C 1
ATOM 1672 O O . LEU A 1 199 ? -48.309 28.870 -34.088 1.00 94.50 199 LEU A O 1
ATOM 1676 N N . ILE A 1 200 ? -49.993 28.633 -35.556 1.00 94.88 200 ILE A N 1
ATOM 1677 C CA . ILE A 1 200 ? -49.284 27.700 -36.452 1.00 94.88 200 ILE A CA 1
ATOM 1678 C C . ILE A 1 200 ? -48.027 28.358 -37.048 1.00 94.88 200 ILE A C 1
ATOM 1680 O O . ILE A 1 200 ? -46.928 27.802 -36.944 1.00 94.88 200 ILE A O 1
ATOM 1684 N N . LYS A 1 201 ? -48.148 29.576 -37.601 1.00 95.56 201 LYS A N 1
ATOM 1685 C CA . LYS A 1 201 ? -47.004 30.343 -38.140 1.00 95.56 201 LYS A CA 1
ATOM 1686 C C . LYS A 1 201 ? -45.921 30.582 -37.081 1.00 95.56 201 LYS A C 1
ATOM 1688 O O . LYS A 1 201 ? -44.732 30.421 -37.365 1.00 95.56 201 LYS A O 1
ATOM 1693 N N . ASN A 1 202 ? -46.309 30.925 -35.853 1.00 94.75 202 ASN A N 1
ATOM 1694 C CA . ASN A 1 202 ? -45.370 31.156 -34.756 1.00 94.75 202 ASN A CA 1
ATOM 1695 C C . ASN A 1 202 ? -44.714 29.858 -34.256 1.00 94.75 202 ASN A C 1
ATOM 1697 O O . ASN A 1 202 ? -43.505 29.862 -34.017 1.00 94.75 202 ASN A O 1
ATOM 1701 N N . ARG A 1 203 ? -45.444 28.734 -34.197 1.00 94.44 203 ARG A N 1
ATOM 1702 C CA . ARG A 1 203 ? -44.885 27.403 -33.892 1.00 94.44 203 ARG A CA 1
ATOM 1703 C C . ARG A 1 203 ? -43.809 26.998 -34.905 1.00 94.44 203 ARG A C 1
ATOM 1705 O O . ARG A 1 203 ? -42.734 26.558 -34.504 1.00 94.44 203 ARG A O 1
ATOM 1712 N N . TRP A 1 204 ? -44.041 27.221 -36.201 1.00 95.44 204 TRP A N 1
ATOM 1713 C CA . TRP A 1 204 ? -43.055 26.926 -37.251 1.00 95.44 204 TRP A CA 1
ATOM 1714 C C . TRP A 1 204 ? -41.816 27.840 -37.175 1.00 95.44 204 TRP A C 1
ATOM 1716 O O . TRP A 1 204 ? -40.678 27.366 -37.209 1.00 95.44 204 TRP A O 1
ATOM 1726 N N . ARG A 1 205 ? -42.015 29.149 -36.952 1.00 94.88 205 ARG A N 1
ATOM 1727 C CA . ARG A 1 205 ? -40.928 30.120 -36.691 1.00 94.88 205 ARG A CA 1
ATOM 1728 C C . ARG A 1 205 ? -40.129 29.815 -35.417 1.00 94.88 205 ARG A C 1
ATOM 1730 O O . ARG A 1 205 ? -38.966 30.208 -35.319 1.00 94.88 205 ARG A O 1
ATOM 1737 N N . LEU A 1 206 ? -40.737 29.175 -34.418 1.00 94.44 206 LEU A N 1
ATOM 1738 C CA . LEU A 1 206 ? -40.048 28.715 -33.212 1.00 94.44 206 LEU A CA 1
ATOM 1739 C C . LEU A 1 206 ? -39.218 27.459 -33.507 1.00 94.44 206 LEU A C 1
ATOM 1741 O O . LEU A 1 206 ? -38.031 27.447 -33.190 1.00 94.44 206 LEU A O 1
ATOM 1745 N N . HIS A 1 207 ? -39.793 26.468 -34.199 1.00 94.69 207 HIS A N 1
ATOM 1746 C CA . HIS A 1 207 ? -39.093 25.245 -34.610 1.00 94.69 207 HIS A CA 1
ATOM 1747 C C . HIS A 1 207 ? -37.816 25.553 -35.403 1.00 94.69 207 HIS A C 1
ATOM 1749 O O . HIS A 1 207 ? -36.732 25.126 -35.016 1.00 94.69 207 HIS A O 1
ATOM 1755 N N . LYS A 1 208 ? -37.908 26.388 -36.449 1.00 94.81 208 LYS A N 1
ATOM 1756 C CA . LYS A 1 208 ? -36.752 26.761 -37.287 1.00 94.81 208 LYS A CA 1
ATOM 1757 C C . LYS A 1 208 ? -35.649 27.506 -36.511 1.00 94.81 208 LYS A C 1
ATOM 1759 O O . LYS A 1 208 ? -34.474 27.417 -36.863 1.00 94.81 208 LYS A O 1
ATOM 1764 N N . ARG A 1 209 ? -35.998 28.226 -35.434 1.00 93.88 209 ARG A N 1
ATOM 1765 C CA . ARG A 1 209 ? -35.015 28.861 -34.532 1.00 93.88 209 ARG A CA 1
ATOM 1766 C C . ARG A 1 209 ? -34.370 27.852 -33.578 1.00 93.88 209 ARG A C 1
ATOM 1768 O O . ARG A 1 209 ? -33.154 27.898 -33.415 1.00 93.88 209 ARG A O 1
ATOM 1775 N N . ALA A 1 210 ? -35.150 26.931 -33.012 1.00 94.31 210 ALA A N 1
ATOM 1776 C CA . ALA A 1 210 ? -34.644 25.846 -32.168 1.00 94.31 210 ALA A CA 1
ATOM 1777 C C . ALA A 1 210 ? -33.718 24.892 -32.947 1.00 94.31 210 ALA A C 1
ATOM 1779 O O . ALA A 1 210 ? -32.681 24.476 -32.448 1.00 94.31 210 ALA A O 1
ATOM 1780 N N . GLU A 1 211 ? -34.031 24.606 -34.208 1.00 95.12 211 GLU A N 1
ATOM 1781 C CA . GLU A 1 211 ? -33.182 23.817 -35.102 1.00 95.12 211 GLU A CA 1
ATOM 1782 C C . GLU A 1 211 ? -31.831 24.507 -35.381 1.00 95.12 211 GLU A C 1
ATOM 1784 O O . GLU A 1 211 ? -30.774 23.868 -35.331 1.00 95.12 211 GLU A O 1
ATOM 1789 N N . LYS A 1 212 ? -31.830 25.835 -35.581 1.00 94.69 212 LYS A N 1
ATOM 1790 C CA . LYS A 1 212 ? -30.595 26.623 -35.741 1.00 94.69 212 LYS A CA 1
ATOM 1791 C C . LYS A 1 212 ? -29.739 26.649 -34.463 1.00 94.69 212 LYS A C 1
ATOM 1793 O O . LYS A 1 212 ? -28.516 26.570 -34.558 1.00 94.69 212 LYS A O 1
ATOM 1798 N N . SER A 1 213 ? -30.339 26.724 -33.271 1.00 93.50 213 SER A N 1
ATOM 1799 C CA . SER A 1 213 ? -29.568 26.652 -32.019 1.00 93.50 213 SER A CA 1
ATOM 1800 C C . SER A 1 213 ? -29.067 25.232 -31.722 1.00 93.50 213 SER A C 1
ATOM 1802 O O . SER A 1 213 ? -27.916 25.073 -31.319 1.00 93.50 213 SER A O 1
ATOM 1804 N N . LEU A 1 214 ? -29.861 24.193 -32.005 1.00 94.50 214 LEU A N 1
ATOM 1805 C CA . LEU A 1 214 ? -29.456 22.787 -31.872 1.00 94.50 214 LEU A CA 1
ATOM 1806 C C . LEU A 1 214 ? -28.302 22.416 -32.813 1.00 94.50 214 LEU A C 1
ATOM 1808 O O . LEU A 1 214 ? -27.370 21.725 -32.401 1.00 94.50 214 LEU A O 1
ATOM 1812 N N . THR A 1 215 ? -28.321 22.884 -34.063 1.00 95.25 215 THR A N 1
ATOM 1813 C CA . THR A 1 215 ? -27.219 22.657 -35.015 1.00 95.25 215 THR A CA 1
ATOM 1814 C C . THR A 1 215 ? -25.933 23.370 -34.589 1.00 95.25 215 THR A C 1
ATOM 1816 O O . THR A 1 215 ? -24.863 22.761 -34.653 1.00 95.25 215 THR A O 1
ATOM 1819 N N . TRP A 1 216 ? -26.021 24.594 -34.059 1.00 95.75 216 TRP A N 1
ATOM 1820 C CA . TRP A 1 216 ? -24.871 25.300 -33.479 1.00 95.75 216 TRP A CA 1
ATOM 1821 C C . TRP A 1 216 ? -24.311 24.583 -32.236 1.00 95.75 216 TRP A C 1
ATOM 1823 O O . TRP A 1 216 ? -23.113 24.303 -32.168 1.00 95.75 216 TRP A O 1
ATOM 1833 N N . LEU A 1 217 ? -25.178 24.162 -31.307 1.00 95.25 217 LEU A N 1
ATOM 1834 C CA . LEU A 1 217 ? -24.816 23.379 -30.116 1.00 95.25 217 LEU A CA 1
ATOM 1835 C C . LEU A 1 217 ? -24.166 22.026 -30.477 1.00 95.25 217 LEU A C 1
ATOM 1837 O O . LEU A 1 217 ? -23.202 21.593 -29.840 1.00 95.25 217 LEU A O 1
ATOM 1841 N N . LYS A 1 218 ? -24.643 21.369 -31.541 1.00 95.88 218 LYS A N 1
ATOM 1842 C CA . LYS A 1 218 ? -24.061 20.142 -32.116 1.00 95.88 218 LYS A CA 1
ATOM 1843 C C . LYS A 1 218 ? -22.678 20.385 -32.735 1.00 95.88 218 LYS A C 1
ATOM 1845 O O . LYS A 1 218 ? -21.829 19.497 -32.691 1.00 95.88 218 LYS A O 1
ATOM 1850 N N . GLY A 1 219 ? -22.425 21.575 -33.281 1.00 95.69 219 GLY A N 1
ATOM 1851 C CA . GLY A 1 219 ? -21.091 22.004 -33.710 1.00 95.69 219 GLY A CA 1
ATOM 1852 C C . GLY A 1 219 ? -20.145 22.209 -32.523 1.00 95.69 219 GLY A C 1
ATOM 1853 O O . GLY A 1 219 ? -19.062 21.623 -32.482 1.00 95.69 219 GLY A O 1
ATOM 1854 N N . LEU A 1 220 ? -20.590 22.970 -31.521 1.00 95.56 220 LEU A N 1
ATOM 1855 C CA . LEU A 1 220 ? -19.800 23.311 -30.336 1.00 95.56 220 LEU A CA 1
ATOM 1856 C C . LEU A 1 220 ? -19.437 22.073 -29.495 1.00 95.56 220 LEU A C 1
ATOM 1858 O O . LEU A 1 220 ? -18.274 21.878 -29.146 1.00 95.56 220 LEU A O 1
ATOM 1862 N N . SER A 1 221 ? -20.393 21.172 -29.251 1.00 95.38 221 SER A N 1
ATOM 1863 C CA . SER A 1 221 ? -20.147 19.904 -28.540 1.00 95.38 221 SER A CA 1
ATOM 1864 C C . SER A 1 221 ? -19.175 18.976 -29.283 1.00 95.38 221 SER A C 1
ATOM 1866 O O . SER A 1 221 ? -18.323 18.350 -28.650 1.00 95.38 221 SER A O 1
ATOM 1868 N N . ARG A 1 222 ? -19.217 18.931 -30.625 1.00 95.75 222 ARG A N 1
ATOM 1869 C CA . ARG A 1 222 ? -18.218 18.214 -31.443 1.00 95.75 222 ARG A CA 1
ATOM 1870 C C . ARG A 1 222 ? -16.817 18.822 -31.318 1.00 95.75 222 ARG A C 1
ATOM 1872 O O . ARG A 1 222 ? -15.846 18.069 -31.241 1.00 95.75 222 ARG A O 1
ATOM 1879 N N . ALA A 1 223 ? -16.698 20.151 -31.279 1.00 95.81 223 ALA A N 1
ATOM 1880 C CA . ALA A 1 223 ? -15.416 20.832 -31.086 1.00 95.81 223 ALA A CA 1
ATOM 1881 C C . ALA A 1 223 ? -14.826 20.547 -29.692 1.00 95.81 223 ALA A C 1
ATOM 1883 O O . ALA A 1 223 ? -13.683 20.099 -29.589 1.00 95.81 223 ALA A O 1
ATOM 1884 N N . VAL A 1 224 ? -15.632 20.691 -28.634 1.00 96.31 224 VAL A N 1
ATOM 1885 C CA . VAL A 1 224 ? -15.253 20.338 -27.253 1.00 96.31 224 VAL A CA 1
ATOM 1886 C C . VAL A 1 224 ? -14.844 18.862 -27.153 1.00 96.31 224 VAL A C 1
ATOM 1888 O O . VAL A 1 224 ? -13.802 18.551 -26.577 1.00 96.31 224 VAL A O 1
ATOM 1891 N N . GLY A 1 225 ? -15.589 17.949 -27.787 1.00 96.06 225 GLY A N 1
ATOM 1892 C CA . GLY A 1 225 ? -15.249 16.524 -27.847 1.00 96.06 225 GLY A CA 1
ATOM 1893 C C . GLY A 1 225 ? -13.877 16.246 -28.476 1.00 96.06 225 GLY A C 1
ATOM 1894 O O . GLY A 1 225 ? -13.087 15.491 -27.904 1.00 96.06 225 GLY A O 1
ATOM 1895 N N . LYS A 1 226 ? -13.546 16.900 -29.601 1.00 95.50 226 LYS A N 1
ATOM 1896 C CA . LYS A 1 226 ? -12.211 16.806 -30.226 1.00 95.50 226 LYS A CA 1
ATOM 1897 C C . LYS A 1 226 ? -11.104 17.304 -29.289 1.00 95.50 226 LYS A C 1
ATOM 1899 O O . LYS A 1 226 ? -10.099 16.615 -29.122 1.00 95.50 226 LYS A O 1
ATOM 1904 N N . ILE A 1 227 ? -11.300 18.453 -28.637 1.00 95.81 227 ILE A N 1
ATOM 1905 C CA . ILE A 1 227 ? -10.329 19.024 -27.685 1.00 95.81 227 ILE A CA 1
ATOM 1906 C C . ILE A 1 227 ? -10.094 18.063 -26.506 1.00 95.81 227 ILE A C 1
ATOM 1908 O O . ILE A 1 227 ? -8.947 17.796 -26.144 1.00 95.81 227 ILE A O 1
ATOM 1912 N N . ILE A 1 228 ? -11.157 17.469 -25.953 1.00 96.06 228 ILE A N 1
ATOM 1913 C CA . ILE A 1 228 ? -11.066 16.470 -24.876 1.00 96.06 228 ILE A CA 1
ATOM 1914 C C . ILE A 1 228 ? -10.295 15.220 -25.330 1.00 96.06 228 ILE A C 1
ATOM 1916 O O . ILE A 1 228 ? -9.467 14.714 -24.569 1.00 96.06 228 ILE A O 1
ATOM 1920 N N . MET A 1 229 ? -10.509 14.729 -26.557 1.00 95.00 229 MET A N 1
ATOM 1921 C CA . MET A 1 229 ? -9.756 13.588 -27.100 1.00 95.00 229 MET A CA 1
ATOM 1922 C C . MET A 1 229 ? -8.256 13.892 -27.228 1.00 95.00 229 MET A C 1
ATOM 1924 O O . MET A 1 229 ? -7.440 13.108 -26.740 1.00 95.00 229 MET A O 1
ATOM 1928 N N . VAL A 1 230 ? -7.889 15.050 -27.788 1.00 95.00 230 VAL A N 1
ATOM 1929 C CA . VAL A 1 230 ? -6.483 15.479 -27.915 1.00 95.00 230 VAL A CA 1
ATOM 1930 C C . VAL A 1 230 ? -5.829 15.639 -26.536 1.00 95.00 230 VAL A C 1
ATOM 1932 O O . VAL A 1 230 ? -4.747 15.103 -26.294 1.00 95.00 230 VAL A O 1
ATOM 1935 N N . LEU A 1 231 ? -6.509 16.281 -25.578 1.00 94.88 231 LEU A N 1
ATOM 1936 C CA . LEU A 1 231 ? -6.027 16.398 -24.197 1.00 94.88 231 LEU A CA 1
ATOM 1937 C C . LEU A 1 231 ? -5.850 15.029 -23.520 1.00 94.88 231 LEU A C 1
ATOM 1939 O O . LEU A 1 231 ? -4.865 14.821 -22.807 1.00 94.88 231 LEU A O 1
ATOM 1943 N N . LYS A 1 232 ? -6.764 14.076 -23.749 1.00 95.44 232 LYS A N 1
ATOM 1944 C CA . LYS A 1 232 ? -6.665 12.698 -23.238 1.00 95.44 232 LYS A CA 1
ATOM 1945 C C . LYS A 1 232 ? -5.441 11.978 -23.811 1.00 95.44 232 LYS A C 1
ATOM 1947 O O . LYS A 1 232 ? -4.740 11.292 -23.066 1.00 95.44 232 LYS A O 1
ATOM 1952 N N . GLU A 1 233 ? -5.139 12.166 -25.093 1.00 95.25 233 GLU A N 1
ATOM 1953 C CA . GLU A 1 233 ? -3.963 11.569 -25.728 1.00 95.25 233 GLU A CA 1
ATOM 1954 C C . GLU A 1 233 ? -2.646 12.201 -25.246 1.00 95.25 233 GLU A C 1
ATOM 1956 O O . GLU A 1 233 ? -1.711 11.476 -24.900 1.00 95.25 233 GLU A O 1
ATOM 1961 N N . ILE A 1 234 ? -2.581 13.532 -25.126 1.00 95.00 234 ILE A N 1
ATOM 1962 C CA . ILE A 1 234 ? -1.419 14.248 -24.570 1.00 95.00 234 ILE A CA 1
ATOM 1963 C C . ILE A 1 234 ? -1.152 13.793 -23.127 1.00 95.00 234 ILE A C 1
ATOM 1965 O O . ILE A 1 234 ? -0.014 13.453 -22.784 1.00 95.00 234 ILE A O 1
ATOM 1969 N N . ARG A 1 235 ? -2.200 13.700 -22.292 1.00 94.19 235 ARG A N 1
ATOM 1970 C CA . ARG A 1 235 ? -2.107 13.153 -20.926 1.00 94.19 235 ARG A CA 1
ATOM 1971 C C . ARG A 1 235 ? -1.588 11.710 -20.945 1.00 94.19 235 ARG A C 1
ATOM 1973 O O . ARG A 1 235 ? -0.625 11.422 -20.239 1.00 94.19 235 ARG A O 1
ATOM 1980 N N . ARG A 1 236 ? -2.119 10.829 -21.806 1.00 93.75 236 ARG A N 1
ATOM 1981 C CA . ARG A 1 236 ? -1.634 9.440 -21.977 1.00 93.75 236 ARG A CA 1
ATOM 1982 C C . ARG A 1 236 ? -0.148 9.394 -22.366 1.00 93.75 236 ARG A C 1
ATOM 1984 O O . ARG A 1 236 ? 0.621 8.674 -21.730 1.00 93.75 236 ARG A O 1
ATOM 1991 N N . LYS A 1 237 ? 0.283 10.194 -23.348 1.00 93.81 237 LYS A N 1
ATOM 1992 C CA . LYS A 1 237 ? 1.685 10.300 -23.806 1.00 93.81 237 LYS A CA 1
ATOM 1993 C C . LYS A 1 237 ? 2.628 10.857 -22.724 1.00 93.81 237 LYS A C 1
ATOM 1995 O O . LYS A 1 237 ? 3.800 10.473 -22.690 1.00 93.81 237 LYS A O 1
ATOM 2000 N N . ARG A 1 238 ? 2.151 11.729 -21.824 1.00 93.00 238 ARG A N 1
ATOM 2001 C CA . ARG A 1 238 ? 2.913 12.200 -20.647 1.00 93.00 238 ARG A CA 1
ATOM 2002 C C . ARG A 1 238 ? 3.015 11.106 -19.578 1.00 93.00 238 ARG A C 1
ATOM 2004 O O . ARG A 1 238 ? 4.124 10.795 -19.148 1.00 93.00 238 ARG A O 1
ATOM 2011 N N . SER A 1 239 ? 1.902 10.466 -19.218 1.00 90.12 239 SER A N 1
ATOM 2012 C CA . SER A 1 239 ? 1.873 9.386 -18.220 1.00 90.12 239 SER A CA 1
ATOM 2013 C C . SER A 1 239 ? 2.724 8.181 -18.626 1.00 90.12 239 SER A C 1
ATOM 2015 O O . SER A 1 239 ? 3.460 7.666 -17.793 1.00 90.12 239 SER A O 1
ATOM 2017 N N . ILE A 1 240 ? 2.712 7.771 -19.902 1.00 91.44 240 ILE A N 1
ATOM 2018 C CA . ILE A 1 240 ? 3.564 6.673 -20.398 1.00 91.44 240 ILE A CA 1
ATOM 2019 C C . ILE A 1 240 ? 5.057 7.024 -20.286 1.00 91.44 240 ILE A C 1
ATOM 2021 O O . ILE A 1 240 ? 5.848 6.166 -19.901 1.00 91.44 240 ILE A O 1
ATOM 2025 N N . ARG A 1 241 ? 5.462 8.274 -20.564 1.00 90.19 241 ARG A N 1
ATOM 2026 C CA . ARG A 1 241 ? 6.861 8.713 -20.383 1.00 90.19 241 ARG A CA 1
ATOM 2027 C C . ARG A 1 241 ? 7.291 8.666 -18.914 1.00 90.19 241 ARG A C 1
ATOM 2029 O O . ARG A 1 241 ? 8.333 8.090 -18.611 1.00 90.19 241 ARG A O 1
ATOM 2036 N N . VAL A 1 242 ? 6.466 9.188 -18.002 1.00 89.50 242 VAL A N 1
ATOM 2037 C CA . VAL A 1 242 ? 6.726 9.123 -16.549 1.00 89.50 242 VAL A CA 1
ATOM 2038 C C . VAL A 1 242 ? 6.767 7.672 -16.055 1.00 89.50 242 VAL A C 1
ATOM 2040 O O . VAL A 1 242 ? 7.654 7.315 -15.281 1.00 89.50 242 VAL A O 1
ATOM 2043 N N . LEU A 1 243 ? 5.855 6.819 -16.535 1.00 87.12 243 LEU A N 1
ATOM 2044 C CA . LEU A 1 243 ? 5.810 5.402 -16.181 1.00 87.12 243 LEU A CA 1
ATOM 2045 C C . LEU A 1 243 ? 7.059 4.657 -16.667 1.00 87.12 243 LEU A C 1
ATOM 2047 O O . LEU A 1 243 ? 7.644 3.929 -15.875 1.00 87.12 243 LEU A O 1
ATOM 2051 N N . LYS A 1 244 ? 7.521 4.876 -17.909 1.00 86.12 244 LYS A N 1
ATOM 2052 C CA . LYS A 1 244 ? 8.774 4.282 -18.416 1.00 86.12 244 LYS A CA 1
ATOM 2053 C C . LYS A 1 244 ? 9.980 4.677 -17.556 1.00 86.12 244 LYS A C 1
ATOM 2055 O O . LYS A 1 244 ? 10.740 3.800 -17.153 1.00 86.12 244 LYS A O 1
ATOM 2060 N N . LEU A 1 245 ? 10.128 5.961 -17.220 1.00 86.31 245 LEU A N 1
ATOM 2061 C CA . LEU A 1 245 ? 11.228 6.446 -16.371 1.00 86.31 245 LEU A CA 1
ATOM 2062 C C . LEU A 1 245 ? 11.191 5.820 -14.965 1.00 86.31 245 LEU A C 1
ATOM 2064 O O . LEU A 1 245 ? 12.199 5.285 -14.500 1.00 86.31 245 LEU A O 1
ATOM 2068 N N . ARG A 1 246 ? 10.018 5.806 -14.313 1.00 85.56 246 ARG A N 1
ATOM 2069 C CA . ARG A 1 246 ? 9.840 5.146 -13.008 1.00 85.56 246 ARG A CA 1
ATOM 2070 C C . ARG A 1 246 ? 10.074 3.636 -13.089 1.00 85.56 246 ARG A C 1
ATOM 2072 O O . ARG A 1 246 ? 10.703 3.079 -12.197 1.00 85.56 246 ARG A O 1
ATOM 2079 N N . PHE A 1 247 ? 9.626 2.971 -14.154 1.00 87.38 247 PHE A N 1
ATOM 2080 C CA . PHE A 1 247 ? 9.814 1.532 -14.339 1.00 87.38 247 PHE A CA 1
ATOM 2081 C C . PHE A 1 247 ? 11.292 1.162 -14.508 1.00 87.38 247 PHE A C 1
ATOM 2083 O O . PHE A 1 247 ? 11.741 0.209 -13.882 1.00 87.38 247 PHE A O 1
ATOM 2090 N N . ILE A 1 248 ? 12.080 1.945 -15.257 1.00 87.19 248 ILE A N 1
ATOM 2091 C CA . ILE A 1 248 ? 13.539 1.751 -15.368 1.00 87.19 248 ILE A CA 1
ATOM 2092 C C . ILE A 1 248 ? 14.212 1.871 -13.990 1.00 87.19 248 ILE A C 1
ATOM 2094 O O . ILE A 1 248 ? 15.049 1.036 -13.641 1.00 87.19 248 ILE A O 1
ATOM 2098 N N . PHE A 1 249 ? 13.824 2.863 -13.181 1.00 87.31 249 PHE A N 1
ATOM 2099 C CA . PHE A 1 249 ? 14.320 3.004 -11.809 1.00 87.31 249 PHE A CA 1
ATOM 2100 C C . PHE A 1 249 ? 13.924 1.805 -10.931 1.00 87.31 249 PHE A C 1
ATOM 2102 O O . PHE A 1 249 ? 14.792 1.169 -10.332 1.00 87.31 249 PHE A O 1
ATOM 2109 N N . HIS A 1 250 ? 12.642 1.425 -10.911 1.00 87.12 250 HIS A N 1
ATOM 2110 C CA . HIS A 1 250 ? 12.164 0.271 -10.145 1.00 87.12 250 HIS A CA 1
ATOM 2111 C C . HIS A 1 250 ? 12.814 -1.048 -10.590 1.00 87.12 250 HIS A C 1
ATOM 2113 O O . HIS A 1 250 ? 13.144 -1.862 -9.730 1.00 87.12 250 HIS A O 1
ATOM 2119 N N . LEU A 1 251 ? 13.069 -1.244 -11.888 1.00 87.31 251 LEU A N 1
ATOM 2120 C CA . LEU A 1 251 ? 13.757 -2.418 -12.427 1.00 87.31 251 LEU A CA 1
ATOM 2121 C C . LEU A 1 251 ? 15.224 -2.465 -11.973 1.00 87.31 251 LEU A C 1
ATOM 2123 O O . LEU A 1 251 ? 15.674 -3.501 -11.481 1.00 87.31 251 LEU A O 1
ATOM 2127 N N . LYS A 1 252 ? 15.953 -1.338 -12.033 1.00 91.06 252 LYS A N 1
ATOM 2128 C CA . LYS A 1 252 ? 17.313 -1.229 -11.468 1.00 91.06 252 LYS A CA 1
ATOM 2129 C C . LYS A 1 252 ? 17.312 -1.526 -9.962 1.00 91.06 252 LYS A C 1
ATOM 2131 O O . LYS A 1 252 ? 18.096 -2.354 -9.500 1.00 91.06 252 LYS A O 1
ATOM 2136 N N . CYS A 1 253 ? 16.391 -0.938 -9.195 1.00 92.12 253 CYS A N 1
ATOM 2137 C CA . CYS A 1 253 ? 16.242 -1.220 -7.765 1.00 92.12 253 CYS A CA 1
ATOM 2138 C C . CYS A 1 253 ? 15.883 -2.689 -7.480 1.00 92.12 253 CYS A C 1
ATOM 2140 O O . CYS A 1 253 ? 16.387 -3.257 -6.511 1.00 92.12 253 CYS A O 1
ATOM 2142 N N . TRP A 1 254 ? 15.048 -3.323 -8.307 1.00 92.38 254 TRP A N 1
ATOM 2143 C CA . TRP A 1 254 ? 14.687 -4.736 -8.187 1.00 92.38 254 TRP A CA 1
ATOM 2144 C C . TRP A 1 254 ? 15.883 -5.648 -8.466 1.00 92.38 254 TRP A C 1
ATOM 2146 O O . TRP A 1 254 ? 16.148 -6.539 -7.662 1.00 92.38 254 TRP A O 1
ATOM 2156 N N . LEU A 1 255 ? 16.668 -5.381 -9.516 1.00 93.19 255 LEU A N 1
ATOM 2157 C CA . LEU A 1 255 ? 17.911 -6.105 -9.810 1.00 93.19 255 LEU A CA 1
ATOM 2158 C C . LEU A 1 255 ? 18.926 -5.977 -8.663 1.00 93.19 255 LEU A C 1
ATOM 2160 O O . LEU A 1 255 ? 19.476 -6.984 -8.215 1.00 93.19 255 LEU A O 1
ATOM 2164 N N . ILE A 1 256 ? 19.114 -4.771 -8.113 1.00 94.12 256 ILE A N 1
ATOM 2165 C CA . ILE A 1 256 ? 19.992 -4.531 -6.953 1.00 94.12 256 ILE A CA 1
ATOM 2166 C C . ILE A 1 256 ? 19.487 -5.292 -5.716 1.00 94.12 256 ILE A C 1
ATOM 2168 O O . ILE A 1 256 ? 20.266 -5.986 -5.058 1.00 94.12 256 ILE A O 1
ATOM 2172 N N . ARG A 1 257 ? 18.183 -5.226 -5.407 1.00 93.12 257 ARG A N 1
ATOM 2173 C CA . ARG A 1 257 ? 17.561 -5.979 -4.299 1.00 93.12 257 ARG A CA 1
ATOM 2174 C C . ARG A 1 257 ? 17.682 -7.494 -4.500 1.00 93.12 257 ARG A C 1
ATOM 2176 O O . ARG A 1 257 ? 17.974 -8.201 -3.538 1.00 93.12 257 ARG A O 1
ATOM 2183 N N . ARG A 1 258 ? 17.521 -7.990 -5.733 1.00 92.69 258 ARG A N 1
ATOM 2184 C CA . ARG A 1 258 ? 17.673 -9.404 -6.110 1.00 92.69 258 ARG A CA 1
ATOM 2185 C C . ARG A 1 258 ? 19.123 -9.859 -5.913 1.00 92.69 258 ARG A C 1
ATOM 2187 O O . ARG A 1 258 ? 19.334 -10.828 -5.189 1.00 92.69 258 ARG A O 1
ATOM 2194 N N . ARG A 1 259 ? 20.121 -9.116 -6.414 1.00 93.88 259 ARG A N 1
ATOM 2195 C CA . ARG A 1 259 ? 21.558 -9.389 -6.181 1.00 93.88 259 ARG A CA 1
ATOM 2196 C C . ARG A 1 259 ? 21.903 -9.392 -4.683 1.00 93.88 259 ARG A C 1
ATOM 2198 O O . ARG A 1 259 ? 22.511 -10.348 -4.209 1.00 93.88 259 ARG A O 1
ATOM 2205 N N . LYS A 1 260 ? 21.432 -8.400 -3.910 1.00 93.69 260 LYS A N 1
ATOM 2206 C CA . LYS A 1 260 ? 21.597 -8.347 -2.438 1.00 93.69 260 LYS A CA 1
ATOM 2207 C C . LYS A 1 260 ? 20.844 -9.458 -1.681 1.00 93.69 260 LYS A C 1
ATOM 2209 O O . LYS A 1 260 ? 21.205 -9.757 -0.543 1.00 93.69 260 LYS A O 1
ATOM 2214 N N . ARG A 1 261 ? 19.800 -10.071 -2.257 1.00 93.56 261 ARG A N 1
ATOM 2215 C CA . ARG A 1 261 ? 19.139 -11.261 -1.686 1.00 93.56 261 ARG A CA 1
ATOM 2216 C C . ARG A 1 261 ? 19.963 -12.521 -1.959 1.00 93.56 261 ARG A C 1
ATOM 2218 O O . ARG A 1 261 ? 20.273 -13.224 -1.008 1.00 93.56 261 ARG A O 1
ATOM 2225 N N . TYR A 1 262 ? 20.383 -12.766 -3.203 1.00 93.19 262 TYR A N 1
ATOM 2226 C CA . TYR A 1 262 ? 21.227 -13.925 -3.537 1.00 93.19 262 TYR A CA 1
ATOM 2227 C C . TYR A 1 262 ? 22.561 -13.930 -2.786 1.00 93.19 262 TYR A C 1
ATOM 2229 O O . TYR A 1 262 ? 22.959 -14.981 -2.294 1.00 93.19 262 TYR A O 1
ATOM 2237 N N . LEU A 1 263 ? 23.215 -12.772 -2.628 1.00 93.62 263 LEU A N 1
ATOM 2238 C CA . LEU A 1 263 ? 24.455 -12.686 -1.853 1.00 93.62 263 LEU A CA 1
ATOM 2239 C C . LEU A 1 263 ? 24.237 -13.090 -0.385 1.00 93.62 263 LEU A C 1
ATOM 2241 O O . LEU A 1 263 ? 24.970 -13.931 0.121 1.00 93.62 263 LEU A O 1
ATOM 2245 N N . ARG A 1 264 ? 23.184 -12.576 0.268 1.00 92.75 264 ARG A N 1
ATOM 2246 C CA . ARG A 1 264 ? 22.838 -12.961 1.649 1.00 92.75 264 ARG A CA 1
ATOM 2247 C C . ARG A 1 264 ? 22.427 -14.427 1.785 1.00 92.75 264 ARG A C 1
ATOM 2249 O O . ARG A 1 264 ? 22.756 -15.037 2.790 1.00 92.75 264 ARG A O 1
ATOM 2256 N N . MET A 1 265 ? 21.762 -15.012 0.785 1.00 91.12 265 MET A N 1
ATOM 2257 C CA . MET A 1 265 ? 21.463 -16.451 0.793 1.00 91.12 265 MET A CA 1
ATOM 2258 C C . MET A 1 265 ? 22.738 -17.297 0.667 1.00 91.12 265 MET A C 1
ATOM 2260 O O . MET A 1 265 ? 22.868 -18.274 1.394 1.00 91.12 265 MET A O 1
ATOM 2264 N N . LYS A 1 266 ? 23.706 -16.907 -0.180 1.00 90.69 266 LYS A N 1
ATOM 2265 C CA . LYS A 1 266 ? 25.018 -17.577 -0.240 1.00 90.69 266 LYS A CA 1
ATOM 2266 C C . LYS A 1 266 ? 25.770 -17.472 1.089 1.00 90.69 266 LYS A C 1
ATOM 2268 O O . LYS A 1 266 ? 26.206 -18.492 1.604 1.00 90.69 266 LYS A O 1
ATOM 2273 N N . VAL A 1 267 ? 25.877 -16.265 1.650 1.00 91.62 267 VAL A N 1
ATOM 2274 C CA . VAL A 1 267 ? 26.532 -16.028 2.949 1.00 91.62 267 VAL A CA 1
ATOM 2275 C C . VAL A 1 267 ? 25.874 -16.868 4.048 1.00 91.62 267 VAL A C 1
ATOM 2277 O O . VAL A 1 267 ? 26.566 -17.651 4.683 1.00 91.62 267 VAL A O 1
ATOM 2280 N N . SER A 1 268 ? 24.543 -16.841 4.169 1.00 89.62 268 SER A N 1
ATOM 2281 C CA . SER A 1 268 ? 23.812 -17.634 5.169 1.00 89.62 268 SER A CA 1
ATOM 2282 C C . SER A 1 268 ? 23.961 -19.152 4.999 1.00 89.62 268 SER A C 1
ATOM 2284 O O . SER A 1 268 ? 23.901 -19.883 5.984 1.00 89.62 268 SER A O 1
ATOM 2286 N N . LEU A 1 269 ? 24.183 -19.656 3.780 1.00 91.00 269 LEU A N 1
ATOM 2287 C CA . LEU A 1 269 ? 24.498 -21.073 3.564 1.00 91.00 269 LEU A CA 1
ATOM 2288 C C . LEU A 1 269 ? 25.910 -21.423 4.059 1.00 91.00 269 LEU A C 1
ATOM 2290 O O . LEU A 1 269 ? 26.061 -22.417 4.764 1.00 91.00 269 LEU A O 1
ATOM 2294 N N . PHE A 1 270 ? 26.921 -20.598 3.763 1.00 89.12 270 PHE A N 1
ATOM 2295 C CA . PHE A 1 270 ? 28.274 -20.797 4.299 1.00 89.12 270 PHE A CA 1
ATOM 2296 C C . PHE A 1 270 ? 28.310 -20.661 5.829 1.00 89.12 270 PHE A C 1
ATOM 2298 O O . PHE A 1 270 ? 28.858 -21.530 6.503 1.00 89.12 270 PHE A O 1
ATOM 2305 N N . GLU A 1 271 ? 27.654 -19.636 6.384 1.00 88.31 271 GLU A N 1
ATOM 2306 C CA . GLU A 1 271 ? 27.481 -19.449 7.830 1.00 88.31 271 GLU A CA 1
ATOM 2307 C C . GLU A 1 271 ? 26.832 -20.675 8.478 1.00 88.31 271 GLU A C 1
ATOM 2309 O O . GLU A 1 271 ? 27.326 -21.143 9.498 1.00 88.31 271 GLU A O 1
ATOM 2314 N N . LYS A 1 272 ? 25.776 -21.248 7.880 1.00 87.19 272 LYS A N 1
ATOM 2315 C CA . LYS A 1 272 ? 25.125 -22.464 8.397 1.00 87.19 272 LYS A CA 1
ATOM 2316 C C . LYS A 1 272 ? 26.042 -23.683 8.393 1.00 87.19 272 LYS A C 1
ATOM 2318 O O . LYS A 1 272 ? 26.045 -24.407 9.381 1.00 87.19 272 LYS A O 1
ATOM 2323 N N . VAL A 1 273 ? 26.820 -23.909 7.333 1.00 85.81 273 VAL A N 1
ATOM 2324 C CA . VAL A 1 273 ? 27.765 -25.041 7.268 1.00 85.81 273 VAL A CA 1
ATOM 2325 C C . VAL A 1 273 ? 28.865 -24.893 8.326 1.00 85.81 273 VAL A C 1
ATOM 2327 O O . VAL A 1 273 ? 29.145 -25.838 9.064 1.00 85.81 273 VAL A O 1
ATOM 2330 N N . ILE A 1 274 ? 29.436 -23.692 8.465 1.00 84.94 274 ILE A N 1
ATOM 2331 C CA . ILE A 1 274 ? 30.464 -23.395 9.474 1.00 84.94 274 ILE A CA 1
ATOM 2332 C C . ILE A 1 274 ? 29.881 -23.514 10.893 1.00 84.94 274 ILE A C 1
ATOM 2334 O O . ILE A 1 274 ? 30.476 -24.166 11.750 1.00 84.94 274 ILE A O 1
ATOM 2338 N N . ALA A 1 275 ? 28.696 -22.946 11.135 1.00 85.25 275 ALA A N 1
ATOM 2339 C CA . ALA A 1 275 ? 28.013 -23.000 12.426 1.00 85.25 275 ALA A CA 1
ATOM 2340 C C . ALA A 1 275 ? 27.573 -24.422 12.802 1.00 85.25 275 ALA A C 1
ATOM 2342 O O . ALA A 1 275 ? 27.654 -24.789 13.968 1.00 85.25 275 ALA A O 1
ATOM 2343 N N . GLN A 1 276 ? 27.154 -25.253 11.844 1.00 86.75 276 GLN A N 1
ATOM 2344 C CA . GLN A 1 276 ? 26.841 -26.661 12.097 1.00 86.75 276 GLN A CA 1
ATOM 2345 C C . GLN A 1 276 ? 28.090 -27.422 12.558 1.00 86.75 276 GLN A C 1
ATOM 2347 O O . GLN A 1 276 ? 28.022 -28.182 13.524 1.00 86.75 276 GLN A O 1
ATOM 2352 N N . TYR A 1 277 ? 29.244 -27.181 11.928 1.00 86.81 277 TYR A N 1
ATOM 2353 C CA . TYR A 1 277 ? 30.510 -27.791 12.334 1.00 86.81 277 TYR A CA 1
ATOM 2354 C C . TYR A 1 277 ? 30.954 -27.342 13.737 1.00 86.81 277 TYR A C 1
ATOM 2356 O O . TYR A 1 277 ? 31.261 -28.184 14.586 1.00 86.81 277 TYR A O 1
ATOM 2364 N N . THR A 1 278 ? 30.924 -26.038 14.037 1.00 88.19 278 THR A N 1
ATOM 2365 C CA . THR A 1 278 ? 31.292 -25.535 15.375 1.00 88.19 278 THR A CA 1
ATOM 2366 C C . THR A 1 278 ? 30.285 -25.943 16.453 1.00 88.19 278 THR A C 1
ATOM 2368 O O . THR A 1 278 ? 30.696 -26.255 17.570 1.00 88.19 278 THR A O 1
ATOM 2371 N N . PHE A 1 279 ? 28.991 -26.039 16.134 1.00 84.69 279 PHE A N 1
ATOM 2372 C CA . PHE A 1 279 ? 27.956 -26.525 17.050 1.00 84.69 279 PHE A CA 1
ATOM 2373 C C . PHE A 1 279 ? 28.107 -28.022 17.357 1.00 84.69 279 PHE A C 1
ATOM 2375 O O . PHE A 1 279 ? 27.963 -28.420 18.512 1.00 84.69 279 PHE A O 1
ATOM 2382 N N . LEU A 1 280 ? 28.480 -28.852 16.375 1.00 89.06 280 LEU A N 1
ATOM 2383 C CA . LEU A 1 280 ? 28.820 -30.264 16.606 1.00 89.06 280 LEU A CA 1
ATOM 2384 C C . LEU A 1 280 ? 30.060 -30.412 17.504 1.00 89.06 280 LEU A C 1
ATOM 2386 O O . LEU A 1 280 ? 30.052 -31.218 18.438 1.00 89.06 280 LEU A O 1
ATOM 2390 N N . GLN A 1 281 ? 31.100 -29.595 17.294 1.00 90.62 281 GLN A N 1
ATOM 2391 C CA . GLN A 1 281 ? 32.252 -29.551 18.203 1.00 90.62 281 GLN A CA 1
ATOM 2392 C C . GLN A 1 281 ? 31.863 -29.091 19.618 1.00 90.62 281 GLN A C 1
ATOM 2394 O O . GLN A 1 281 ? 32.333 -29.670 20.601 1.00 90.62 281 GLN A O 1
ATOM 2399 N N . LEU A 1 282 ? 31.002 -28.075 19.738 1.00 91.38 282 LEU A N 1
ATOM 2400 C CA . LEU A 1 282 ? 30.513 -27.567 21.019 1.00 91.38 282 LEU A CA 1
ATOM 2401 C C . LEU A 1 282 ? 29.698 -28.633 21.761 1.00 91.38 282 LEU A C 1
ATOM 2403 O O . LEU A 1 282 ? 29.983 -28.898 22.924 1.00 91.38 282 LEU A O 1
ATOM 2407 N N . MET A 1 283 ? 28.766 -29.307 21.083 1.00 88.81 283 MET A N 1
ATOM 2408 C CA . MET A 1 283 ? 27.991 -30.425 21.634 1.00 88.81 283 MET A CA 1
ATOM 2409 C C . MET A 1 283 ? 28.883 -31.584 22.092 1.00 88.81 283 MET A C 1
ATOM 2411 O O . MET A 1 283 ? 28.658 -32.145 23.163 1.00 88.81 283 MET A O 1
ATOM 2415 N N . SER A 1 284 ? 29.943 -31.906 21.342 1.00 91.94 284 SER A N 1
ATOM 2416 C CA . SER A 1 284 ? 30.937 -32.905 21.755 1.00 91.94 284 SER A CA 1
ATOM 2417 C C . SER A 1 284 ? 31.663 -32.490 23.044 1.00 91.94 284 SER A C 1
ATOM 2419 O O . SER A 1 284 ? 31.684 -33.250 24.017 1.00 91.94 284 SER A O 1
ATOM 2421 N N . LYS A 1 285 ? 32.174 -31.251 23.112 1.00 93.75 285 LYS A N 1
ATOM 2422 C CA . LYS A 1 285 ? 32.816 -30.692 24.320 1.00 93.75 285 LYS A CA 1
ATOM 2423 C C . LYS A 1 285 ? 31.852 -30.633 25.514 1.00 93.75 285 LYS A C 1
ATOM 2425 O O . LYS A 1 285 ? 32.243 -30.973 26.629 1.00 93.75 285 LYS A O 1
ATOM 2430 N N . TRP A 1 286 ? 30.592 -30.262 25.291 1.00 93.06 286 TRP A N 1
ATOM 2431 C CA . TRP A 1 286 ? 29.570 -30.150 26.335 1.00 93.06 286 TRP A CA 1
ATOM 2432 C C . TRP A 1 286 ? 29.156 -31.525 26.879 1.00 93.06 286 TRP A C 1
ATOM 2434 O O . TRP A 1 286 ? 29.135 -31.725 28.093 1.00 93.06 286 TRP A O 1
ATOM 2444 N N . LYS A 1 287 ? 28.977 -32.528 26.004 1.00 93.31 287 LYS A N 1
ATOM 2445 C CA . LYS A 1 287 ? 28.790 -33.937 26.394 1.00 93.31 287 LYS A CA 1
ATOM 2446 C C . LYS A 1 287 ? 29.963 -34.452 27.235 1.00 93.31 287 LYS A C 1
ATOM 2448 O O . LYS A 1 287 ? 29.742 -35.100 28.257 1.00 93.31 287 LYS A O 1
ATOM 2453 N N . GLN A 1 288 ? 31.206 -34.140 26.857 1.00 93.12 288 GLN A N 1
ATOM 2454 C CA . GLN A 1 288 ? 32.385 -34.494 27.659 1.00 93.12 288 GLN A CA 1
ATOM 2455 C C . GLN A 1 288 ? 32.402 -33.791 29.028 1.00 93.12 288 GLN A C 1
ATOM 2457 O O . GLN A 1 288 ? 32.755 -34.422 30.024 1.00 93.12 288 GLN A O 1
ATOM 2462 N N . ALA A 1 289 ? 32.004 -32.517 29.103 1.00 93.25 289 ALA A N 1
ATOM 2463 C CA . ALA A 1 289 ? 31.906 -31.775 30.360 1.00 93.25 289 ALA A CA 1
ATOM 2464 C C . ALA A 1 289 ? 30.838 -32.367 31.297 1.00 93.25 289 ALA A C 1
ATOM 2466 O O . ALA A 1 289 ? 31.134 -32.637 32.461 1.00 93.25 289 ALA A O 1
ATOM 2467 N N . ILE A 1 290 ? 29.642 -32.675 30.784 1.00 91.88 290 ILE A N 1
ATOM 2468 C CA . ILE A 1 290 ? 28.572 -33.340 31.546 1.00 91.88 290 ILE A CA 1
ATOM 2469 C C . ILE A 1 290 ? 29.037 -34.707 32.060 1.00 91.88 290 ILE A C 1
ATOM 2471 O O . ILE A 1 290 ? 28.877 -35.000 33.242 1.00 91.88 290 ILE A O 1
ATOM 2475 N N . LEU A 1 291 ? 29.690 -35.520 31.222 1.00 92.94 291 LEU A N 1
ATOM 2476 C CA . LEU A 1 291 ? 30.235 -36.815 31.645 1.00 92.94 291 LEU A CA 1
ATOM 2477 C C . LEU A 1 291 ? 31.320 -36.675 32.729 1.00 92.94 291 LEU A C 1
ATOM 2479 O O . LEU A 1 291 ? 31.400 -37.527 33.615 1.00 92.94 291 LEU A O 1
ATOM 2483 N N . LYS A 1 292 ? 32.133 -35.608 32.710 1.00 93.25 292 LYS A N 1
ATOM 2484 C CA . LYS A 1 292 ? 33.070 -35.292 33.805 1.00 93.25 292 LYS A CA 1
ATOM 2485 C C . LYS A 1 292 ? 32.318 -34.932 35.092 1.00 93.25 292 LYS A C 1
ATOM 2487 O O . LYS A 1 292 ? 32.603 -35.533 36.125 1.00 93.25 292 LYS A O 1
ATOM 2492 N N . ILE A 1 293 ? 31.330 -34.035 35.029 1.00 91.00 293 ILE A N 1
ATOM 2493 C CA . ILE A 1 293 ? 30.516 -33.620 36.188 1.00 91.00 293 ILE A CA 1
ATOM 2494 C C . ILE A 1 293 ? 29.790 -34.824 36.803 1.00 91.00 293 ILE A C 1
ATOM 2496 O O . ILE A 1 293 ? 29.913 -35.058 38.001 1.00 91.00 293 ILE A O 1
ATOM 2500 N N . GLN A 1 294 ? 29.128 -35.656 35.994 1.00 91.25 294 GLN A N 1
ATOM 2501 C CA . GLN A 1 294 ? 28.448 -36.875 36.452 1.00 91.25 294 GLN A CA 1
ATOM 2502 C C . GLN A 1 294 ? 29.4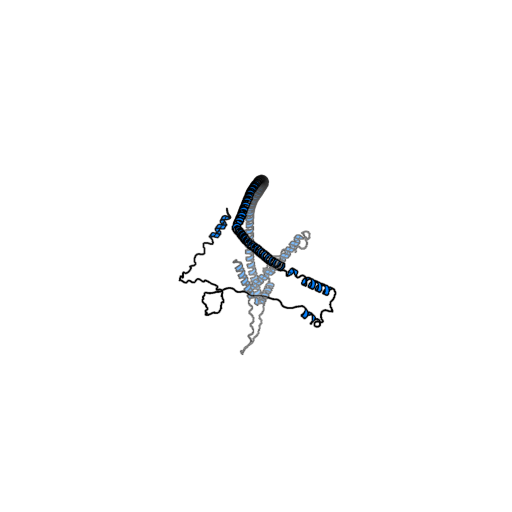06 -37.872 37.126 1.00 91.25 294 GLN A C 1
ATOM 2504 O O . GLN A 1 294 ? 29.054 -38.478 38.139 1.00 91.25 294 GLN A O 1
ATOM 2509 N N . ARG A 1 295 ? 30.628 -38.047 36.598 1.00 92.75 295 ARG A N 1
ATOM 2510 C CA . ARG A 1 295 ? 31.662 -38.899 37.219 1.00 92.75 295 ARG A CA 1
ATOM 2511 C C . ARG A 1 295 ? 32.145 -38.331 38.558 1.00 92.75 295 ARG A C 1
ATOM 2513 O O . ARG A 1 295 ? 32.353 -39.105 39.489 1.00 92.75 295 ARG A O 1
ATOM 2520 N N . ILE A 1 296 ? 32.294 -37.010 38.665 1.00 91.88 296 ILE A N 1
ATOM 2521 C CA . ILE A 1 296 ? 32.657 -36.325 39.914 1.00 91.88 296 ILE A CA 1
ATOM 2522 C C . ILE A 1 296 ? 31.526 -36.473 40.938 1.00 91.88 296 ILE A C 1
ATOM 2524 O O . ILE A 1 296 ? 31.768 -36.999 42.018 1.00 91.88 296 ILE A O 1
ATOM 2528 N N . TRP A 1 297 ? 30.282 -36.136 40.582 1.00 87.56 297 TRP A N 1
ATOM 2529 C CA . TRP A 1 297 ? 29.110 -36.285 41.455 1.00 87.56 297 TRP A CA 1
ATOM 2530 C C . TRP A 1 297 ? 28.944 -37.713 41.983 1.00 87.56 297 TRP A C 1
ATOM 2532 O O . TRP A 1 297 ? 28.770 -37.893 43.186 1.00 87.56 297 TRP A 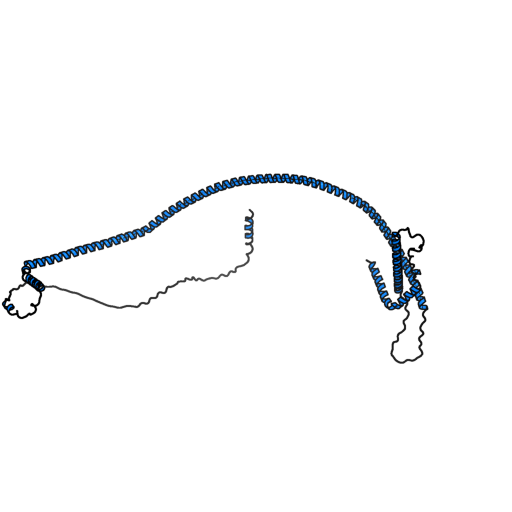O 1
ATOM 2542 N N . LYS A 1 298 ? 29.086 -38.742 41.134 1.00 89.12 298 LYS A N 1
ATOM 2543 C CA . LYS A 1 298 ? 29.040 -40.147 41.583 1.00 89.12 298 LYS A CA 1
ATOM 2544 C C . LYS A 1 298 ? 30.117 -40.463 42.633 1.00 89.12 298 LYS A C 1
ATOM 2546 O O . LYS A 1 298 ? 29.813 -41.134 43.615 1.00 89.12 298 LYS A O 1
ATOM 2551 N N . ARG A 1 299 ? 31.344 -39.943 42.484 1.00 90.19 299 ARG A N 1
ATOM 2552 C CA . ARG A 1 299 ? 32.413 -40.079 43.496 1.00 90.19 299 ARG A CA 1
ATOM 2553 C C . ARG A 1 299 ? 32.093 -39.303 44.781 1.00 90.19 299 ARG A C 1
ATOM 2555 O O . ARG A 1 299 ? 32.251 -39.849 45.870 1.00 90.19 299 ARG A O 1
ATOM 2562 N N . CYS A 1 300 ? 31.603 -38.068 44.668 1.00 88.12 300 CYS A N 1
ATOM 2563 C CA . CYS A 1 300 ? 31.229 -37.229 45.810 1.00 88.12 300 CYS A CA 1
ATOM 2564 C C . CYS A 1 300 ? 30.084 -37.836 46.636 1.00 88.12 300 CYS A C 1
ATOM 2566 O O . CYS A 1 300 ? 30.154 -37.819 47.861 1.00 88.12 300 CYS A O 1
ATOM 2568 N N . LEU A 1 301 ? 29.069 -38.424 45.993 1.00 86.44 301 LEU A N 1
ATOM 2569 C CA . LEU A 1 301 ? 27.963 -39.109 46.675 1.00 86.44 301 LEU A CA 1
ATOM 2570 C C . LEU A 1 301 ? 28.443 -40.339 47.460 1.00 86.44 301 LEU A C 1
ATOM 2572 O O . LEU A 1 301 ? 28.062 -40.509 48.618 1.00 86.44 301 LEU A O 1
ATOM 2576 N N . VAL A 1 302 ? 29.323 -41.160 46.872 1.00 88.25 302 VAL A N 1
ATOM 2577 C CA . VAL A 1 302 ? 29.940 -42.307 47.566 1.00 88.25 302 VAL A CA 1
ATOM 2578 C C . VAL A 1 302 ? 30.770 -41.839 48.767 1.00 88.25 302 VAL A C 1
ATOM 2580 O O . VAL A 1 302 ? 30.579 -42.347 49.870 1.00 88.25 302 VAL A O 1
ATOM 2583 N N . SER A 1 303 ? 31.624 -40.827 48.585 1.00 86.94 303 SER A N 1
ATOM 2584 C CA . SER A 1 303 ? 32.443 -40.256 49.665 1.00 86.94 303 SER A CA 1
ATOM 2585 C C . SER A 1 303 ? 31.589 -39.663 50.798 1.00 86.94 303 SER A C 1
ATOM 2587 O O . SER A 1 303 ? 31.815 -39.951 51.971 1.00 86.94 303 SER A O 1
ATOM 2589 N N . SER A 1 304 ? 30.531 -38.917 50.458 1.00 86.94 304 SER A N 1
ATOM 2590 C CA . SER A 1 304 ? 29.594 -38.335 51.429 1.00 86.94 304 SER A CA 1
ATOM 2591 C C . SER A 1 304 ? 28.857 -39.407 52.243 1.00 86.94 304 SER A C 1
ATOM 2593 O O . SER A 1 304 ? 28.748 -39.288 53.466 1.00 86.94 304 SER A O 1
ATOM 2595 N N . ARG A 1 305 ? 28.425 -40.504 51.597 1.00 86.88 305 ARG A N 1
ATOM 2596 C CA . ARG A 1 305 ? 27.806 -41.654 52.279 1.00 86.88 305 ARG A CA 1
ATOM 2597 C C . ARG A 1 305 ? 28.777 -42.326 53.253 1.00 86.88 305 ARG A C 1
ATOM 2599 O O . ARG A 1 305 ? 28.394 -42.576 54.393 1.00 86.88 305 ARG A O 1
ATOM 2606 N N . LEU A 1 306 ? 30.020 -42.581 52.836 1.00 87.88 306 LEU A N 1
ATOM 2607 C CA . LEU A 1 306 ? 31.054 -43.168 53.699 1.00 87.88 306 LEU A CA 1
ATOM 2608 C C . LEU A 1 306 ? 31.368 -42.267 54.906 1.00 87.88 306 LEU A C 1
ATOM 2610 O O . LEU A 1 306 ? 31.441 -42.749 56.035 1.00 87.88 306 LEU A O 1
ATOM 2614 N N . LEU A 1 307 ? 31.469 -40.952 54.688 1.00 88.81 307 LEU A N 1
ATOM 2615 C CA . LEU A 1 307 ? 31.690 -39.973 55.751 1.00 88.81 307 LEU A CA 1
ATOM 2616 C C . LEU A 1 307 ? 30.507 -39.890 56.733 1.00 88.81 307 LEU A C 1
ATOM 2618 O O . LEU A 1 307 ? 30.729 -39.766 57.932 1.00 88.81 307 LEU A O 1
ATOM 2622 N N . ASN A 1 308 ? 29.255 -39.963 56.262 1.00 86.88 308 ASN A N 1
ATOM 2623 C CA . ASN A 1 308 ? 28.082 -40.028 57.148 1.00 86.88 308 ASN A CA 1
ATOM 2624 C C . ASN A 1 308 ? 28.137 -41.262 58.059 1.00 86.88 308 ASN A C 1
ATOM 2626 O O . ASN A 1 308 ? 27.984 -41.123 59.270 1.00 86.88 308 ASN A O 1
ATOM 2630 N N . LEU A 1 309 ? 28.423 -42.441 57.494 1.00 87.75 309 LEU A N 1
ATOM 2631 C CA . LEU A 1 309 ? 28.545 -43.687 58.259 1.00 87.75 309 LEU A CA 1
ATOM 2632 C C . LEU A 1 309 ? 29.652 -43.595 59.323 1.00 87.75 309 LEU A C 1
ATOM 2634 O O . LEU A 1 309 ? 29.434 -43.988 60.465 1.00 87.75 309 LEU A O 1
ATOM 2638 N N . LYS A 1 310 ? 30.814 -43.015 58.990 1.00 89.75 310 LYS A N 1
ATOM 2639 C CA . LYS A 1 310 ? 31.931 -42.860 59.940 1.00 89.75 310 LYS A CA 1
ATOM 2640 C C . LYS A 1 310 ? 31.670 -41.846 61.059 1.00 89.75 310 LYS A C 1
ATOM 2642 O O . LYS A 1 310 ? 32.156 -42.039 62.171 1.00 89.75 310 LYS A O 1
ATOM 2647 N N . LEU A 1 311 ? 30.886 -40.798 60.805 1.00 90.31 311 LEU A N 1
ATOM 2648 C CA . LEU A 1 311 ? 30.477 -39.838 61.841 1.00 90.31 311 LEU A CA 1
ATOM 2649 C C . LEU A 1 311 ? 29.395 -40.407 62.765 1.00 90.31 311 LEU A C 1
ATOM 2651 O O . LEU A 1 311 ? 29.445 -40.186 63.973 1.00 90.31 311 LEU A O 1
ATOM 2655 N N . LEU A 1 312 ? 28.466 -41.194 62.219 1.00 89.94 312 LEU A N 1
ATOM 2656 C CA . LEU A 1 312 ? 27.487 -41.942 63.006 1.00 89.94 312 LEU A CA 1
ATOM 2657 C C . LEU A 1 312 ? 28.167 -43.009 63.885 1.00 89.94 312 LEU A C 1
ATOM 2659 O O . LEU A 1 312 ? 27.815 -43.165 65.051 1.00 89.94 312 LEU A O 1
ATOM 2663 N N . GLU A 1 313 ? 29.187 -43.697 63.362 1.00 88.06 313 GLU A N 1
ATOM 2664 C CA . GLU A 1 313 ? 30.010 -44.641 64.130 1.00 88.06 313 GLU A CA 1
ATOM 2665 C C . GLU A 1 313 ? 30.727 -43.953 65.308 1.00 88.06 313 GLU A C 1
ATOM 2667 O O . GLU A 1 313 ? 30.784 -44.516 66.401 1.00 88.06 313 GLU A O 1
ATOM 2672 N N . LYS A 1 314 ? 31.232 -42.723 65.111 1.00 89.06 314 LYS A N 1
ATOM 2673 C CA . LYS A 1 314 ? 31.764 -41.874 66.192 1.00 89.06 314 LYS A CA 1
ATOM 2674 C C . LYS A 1 314 ? 30.690 -41.525 67.232 1.00 89.06 314 LYS A C 1
ATOM 2676 O O . LYS A 1 314 ? 30.922 -41.737 68.419 1.00 89.06 314 LYS A O 1
ATOM 2681 N N . TRP A 1 315 ? 29.520 -41.046 66.797 1.00 90.25 315 TRP A N 1
ATOM 2682 C CA . TRP A 1 315 ? 28.413 -40.685 67.695 1.00 90.25 315 TRP A CA 1
ATOM 2683 C C . TRP A 1 315 ? 27.997 -41.861 68.581 1.00 90.25 315 TRP A C 1
ATOM 2685 O O . TRP A 1 315 ? 27.930 -41.730 69.801 1.00 90.25 315 TRP A O 1
ATOM 2695 N N . ASN A 1 316 ? 27.751 -43.027 67.977 1.00 87.12 316 ASN A N 1
ATOM 2696 C CA . ASN A 1 316 ? 27.298 -44.214 68.701 1.00 87.12 316 ASN A CA 1
ATOM 2697 C C . ASN A 1 316 ? 28.305 -44.660 69.779 1.00 87.12 316 ASN A C 1
ATOM 2699 O O . ASN A 1 316 ? 27.890 -45.138 70.829 1.00 87.12 316 ASN A O 1
ATOM 2703 N N . LYS A 1 317 ? 29.616 -44.472 69.563 1.00 86.44 317 LYS A N 1
ATOM 2704 C CA . LYS A 1 317 ? 30.643 -44.761 70.581 1.00 86.44 317 LYS A CA 1
ATOM 2705 C C . LYS A 1 317 ? 30.565 -43.790 71.763 1.00 86.44 317 LYS A C 1
ATOM 2707 O O . LYS A 1 317 ? 30.550 -44.247 72.901 1.00 86.44 317 LYS A O 1
ATOM 2712 N N . ALA A 1 318 ? 30.446 -42.487 71.502 1.00 85.12 318 ALA A N 1
ATOM 2713 C CA . ALA A 1 318 ? 30.334 -41.474 72.553 1.00 85.12 318 ALA A CA 1
ATOM 2714 C C . ALA A 1 318 ? 29.060 -41.639 73.404 1.00 85.12 318 ALA A C 1
ATOM 2716 O O . ALA A 1 318 ? 29.126 -41.563 74.627 1.00 85.12 318 ALA A O 1
ATOM 2717 N N . GLU A 1 319 ? 27.915 -41.952 72.788 1.00 83.06 319 GLU A N 1
ATOM 2718 C CA . GLU A 1 319 ? 26.664 -42.211 73.520 1.00 83.06 319 GLU A CA 1
ATOM 2719 C C . GLU A 1 319 ? 26.779 -43.435 74.450 1.00 83.06 319 GLU A C 1
ATOM 2721 O O . GLU A 1 319 ? 26.330 -43.391 75.595 1.00 83.06 319 GLU A O 1
ATOM 2726 N N . ILE A 1 320 ? 27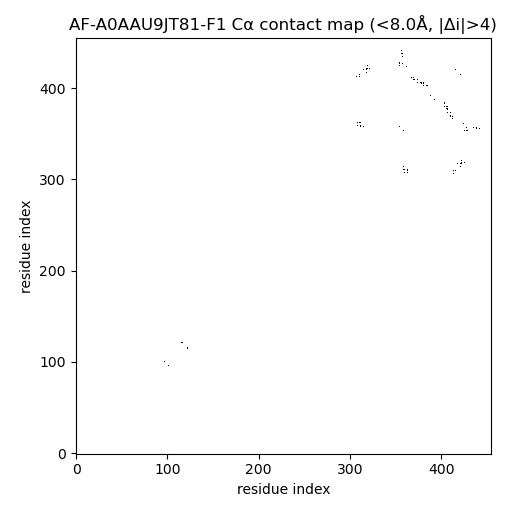.448 -44.504 73.998 1.00 82.88 320 ILE A N 1
ATOM 2727 C CA . ILE A 1 320 ? 27.743 -45.693 74.818 1.00 82.88 320 ILE A CA 1
ATOM 2728 C C . ILE A 1 320 ? 28.725 -45.371 75.961 1.00 82.88 320 ILE A C 1
ATOM 2730 O O . ILE A 1 320 ? 28.715 -46.055 76.987 1.00 82.88 320 ILE A O 1
ATOM 2734 N N . GLU A 1 321 ? 29.583 -44.359 75.815 1.00 80.88 321 GLU A N 1
ATOM 2735 C CA . GLU A 1 321 ? 30.455 -43.887 76.894 1.00 80.88 321 GLU A CA 1
ATOM 2736 C C . GLU A 1 321 ? 29.728 -42.996 77.909 1.00 80.88 321 GLU A C 1
ATOM 2738 O O . GLU A 1 321 ? 29.926 -43.193 79.106 1.00 80.88 321 GLU A O 1
ATOM 2743 N N . ASP A 1 322 ? 28.880 -42.060 77.475 1.00 75.00 322 ASP A N 1
ATOM 2744 C CA . ASP A 1 322 ? 28.105 -41.189 78.374 1.00 75.00 322 ASP A CA 1
ATOM 2745 C C . ASP A 1 322 ? 27.123 -41.998 79.240 1.00 75.00 322 ASP A C 1
ATOM 2747 O O . ASP A 1 322 ? 27.084 -41.845 80.465 1.00 75.00 322 ASP A O 1
ATOM 2751 N N . GLN A 1 323 ? 26.427 -42.972 78.638 1.00 70.06 323 GLN A N 1
ATOM 2752 C CA . GLN A 1 323 ? 25.534 -43.889 79.358 1.00 70.06 323 GLN A CA 1
ATOM 2753 C C . GLN A 1 323 ? 26.226 -44.636 80.514 1.00 70.06 323 GLN A C 1
ATOM 2755 O O . GLN A 1 323 ? 25.570 -44.960 81.502 1.00 70.06 323 GLN A O 1
ATOM 2760 N N . LYS A 1 324 ? 27.543 -44.874 80.433 1.00 70.44 324 LYS A N 1
ATOM 2761 C CA . LYS A 1 324 ? 28.329 -45.566 81.473 1.00 70.44 324 LYS A CA 1
ATOM 2762 C C . LYS A 1 324 ? 28.808 -44.656 82.611 1.00 70.44 324 LYS A C 1
ATOM 2764 O O . LYS A 1 324 ? 29.339 -45.172 83.591 1.00 70.44 324 LYS A O 1
ATOM 2769 N N . ARG A 1 325 ? 28.676 -43.328 82.497 1.00 63.09 325 ARG A N 1
ATOM 2770 C CA . ARG A 1 325 ? 29.312 -42.357 83.415 1.00 63.09 325 ARG A CA 1
ATOM 2771 C C . ARG A 1 325 ? 28.387 -41.778 84.497 1.00 63.09 325 ARG A C 1
ATOM 2773 O O . ARG A 1 325 ? 28.887 -41.117 85.403 1.00 63.09 325 ARG A O 1
ATOM 2780 N N . GLN A 1 326 ? 27.071 -42.017 84.453 1.00 56.00 326 GLN A N 1
ATOM 2781 C CA . GLN A 1 326 ? 26.110 -41.450 85.421 1.00 56.00 326 GLN A CA 1
ATOM 2782 C C . GLN A 1 326 ? 25.590 -42.493 86.439 1.00 56.00 326 GLN A C 1
ATOM 2784 O O . GLN A 1 326 ? 25.042 -43.510 86.015 1.00 56.00 326 GLN A O 1
ATOM 2789 N N . PRO A 1 327 ? 25.694 -42.256 87.765 1.00 49.34 327 PRO A N 1
ATOM 2790 C CA . PRO A 1 327 ? 25.289 -43.222 88.792 1.00 49.34 327 PRO A CA 1
ATOM 2791 C C . PRO A 1 327 ? 23.778 -43.223 89.094 1.00 49.34 327 PRO A C 1
ATOM 2793 O O . PRO A 1 327 ? 23.129 -42.178 89.141 1.00 49.34 327 PRO A O 1
ATOM 2796 N N . GLU A 1 328 ? 23.226 -44.403 89.384 1.00 49.00 328 GLU A N 1
ATOM 2797 C CA . GLU A 1 328 ? 21.807 -44.594 89.722 1.00 49.00 328 GLU A CA 1
ATOM 2798 C C . GLU A 1 328 ? 21.446 -44.090 91.136 1.00 49.00 328 GLU A C 1
ATOM 2800 O O . GLU A 1 328 ? 22.104 -44.402 92.135 1.00 49.00 328 GLU A O 1
ATOM 2805 N N . SER A 1 329 ? 20.349 -43.334 91.254 1.00 42.75 329 SER A N 1
ATOM 2806 C CA . SER A 1 329 ? 19.936 -42.678 92.501 1.00 42.75 329 SER A CA 1
ATOM 2807 C C . SER A 1 329 ? 19.148 -43.604 93.447 1.00 42.75 329 SER A C 1
ATOM 2809 O O . SER A 1 329 ? 17.921 -43.714 93.416 1.00 42.75 329 SER A O 1
ATOM 2811 N N . ARG A 1 330 ? 19.881 -44.246 94.367 1.00 49.62 330 ARG A N 1
ATOM 2812 C CA . ARG A 1 330 ? 19.361 -45.132 95.431 1.00 49.62 330 ARG A CA 1
ATOM 2813 C C . ARG A 1 330 ? 18.216 -44.506 96.253 1.00 49.62 330 ARG A C 1
ATOM 2815 O O . ARG A 1 330 ? 18.465 -43.757 97.198 1.00 49.62 330 ARG A O 1
ATOM 2822 N N . THR A 1 331 ? 16.967 -44.904 96.000 1.00 43.72 331 THR A N 1
ATOM 2823 C CA . THR A 1 331 ? 15.803 -44.556 96.843 1.00 43.72 331 THR A CA 1
ATOM 2824 C C . THR A 1 331 ? 15.338 -45.741 97.702 1.00 43.72 331 THR A C 1
ATOM 2826 O O . THR A 1 331 ? 15.137 -46.853 97.225 1.00 43.72 331 THR A O 1
ATOM 2829 N N . LYS A 1 332 ? 15.190 -45.513 99.016 1.00 53.09 332 LYS A N 1
ATOM 2830 C CA . LYS A 1 332 ? 14.911 -46.550 100.032 1.00 53.09 332 LYS A CA 1
ATOM 2831 C C . LYS A 1 332 ? 13.405 -46.802 100.226 1.00 53.09 332 LYS A C 1
ATOM 2833 O O . LYS A 1 332 ? 12.665 -45.847 100.439 1.00 53.09 332 LYS A O 1
ATOM 2838 N N . LYS A 1 333 ? 12.998 -48.074 100.345 1.00 40.75 333 LYS A N 1
ATOM 2839 C CA . LYS A 1 333 ? 11.830 -48.600 101.108 1.00 40.75 333 LYS A CA 1
ATOM 2840 C C . LYS A 1 333 ? 12.144 -50.079 101.413 1.00 40.75 333 LYS A C 1
ATOM 2842 O O . LYS A 1 333 ? 12.547 -50.784 100.501 1.00 40.75 333 LYS A O 1
ATOM 2847 N N . ARG A 1 334 ? 12.222 -50.585 102.654 1.00 40.59 334 ARG A N 1
ATOM 2848 C CA . ARG A 1 334 ? 11.382 -50.497 103.880 1.00 40.59 334 ARG A CA 1
ATOM 2849 C C . ARG A 1 334 ? 10.133 -51.402 103.782 1.00 40.59 334 ARG A C 1
ATOM 2851 O O . ARG A 1 334 ? 9.495 -51.455 102.741 1.00 40.59 334 ARG A O 1
ATOM 2858 N N . LYS A 1 335 ? 9.894 -52.187 104.846 1.00 46.19 335 LYS A N 1
ATOM 2859 C CA . LYS A 1 335 ? 9.042 -53.402 104.899 1.00 46.19 335 LYS A CA 1
ATOM 2860 C C . LYS A 1 335 ? 7.522 -53.132 104.762 1.00 46.19 335 LYS A C 1
ATOM 2862 O O . LYS A 1 335 ? 7.103 -51.984 104.824 1.00 46.19 335 LYS A O 1
ATOM 2867 N N . LYS A 1 336 ? 6.772 -54.246 104.614 1.00 48.28 336 LYS A N 1
ATOM 2868 C CA . LYS A 1 336 ? 5.324 -54.537 104.848 1.00 48.28 336 LYS A CA 1
ATOM 2869 C C . LYS A 1 336 ? 4.525 -53.436 105.597 1.00 48.28 336 LYS A C 1
ATOM 2871 O O . LYS A 1 336 ? 5.071 -52.808 106.494 1.00 48.28 336 LYS A O 1
ATOM 2876 N N . THR A 1 337 ? 3.232 -53.195 105.335 1.00 36.81 337 THR A N 1
ATOM 2877 C CA . THR A 1 337 ? 2.128 -54.163 105.087 1.00 36.81 337 THR A CA 1
ATOM 2878 C C . THR A 1 337 ? 1.004 -53.544 104.222 1.00 36.81 337 THR A C 1
ATOM 2880 O O . THR A 1 337 ? 1.006 -52.342 103.977 1.00 36.81 337 THR A O 1
ATOM 2883 N N . GLN A 1 338 ? 0.033 -54.340 103.752 1.00 45.62 338 GLN A N 1
ATOM 2884 C CA . GLN A 1 338 ? -1.183 -53.846 103.081 1.00 45.62 338 GLN A CA 1
ATOM 2885 C C . GLN A 1 338 ? -2.103 -53.051 104.026 1.00 45.62 338 GLN A C 1
ATOM 2887 O O . GLN A 1 338 ? -2.458 -53.544 105.092 1.00 45.62 338 GLN A O 1
ATOM 2892 N N . THR A 1 339 ? -2.598 -51.893 103.577 1.00 40.75 339 THR A N 1
ATOM 2893 C CA . THR A 1 339 ? -4.042 -51.556 103.546 1.00 40.75 339 THR A CA 1
ATOM 2894 C C . THR A 1 339 ? -4.290 -50.295 102.698 1.00 40.75 339 THR A C 1
ATOM 2896 O O . THR A 1 339 ? -3.555 -49.323 102.780 1.00 40.75 339 THR A O 1
ATOM 2899 N N . ASN A 1 340 ? -5.339 -50.344 101.874 1.00 41.09 340 ASN A N 1
ATOM 2900 C CA . ASN A 1 340 ? -6.162 -49.239 101.355 1.00 41.09 340 ASN A CA 1
ATOM 2901 C C . ASN A 1 340 ? -5.545 -47.900 100.850 1.00 41.09 340 ASN A C 1
ATOM 2903 O O . ASN A 1 340 ? -5.409 -46.941 101.599 1.00 41.09 340 ASN A O 1
ATOM 2907 N N . ARG A 1 341 ? -5.560 -47.780 99.506 1.00 41.69 341 ARG A N 1
ATOM 2908 C CA . ARG A 1 341 ? -6.130 -46.654 98.709 1.00 41.69 341 ARG A CA 1
ATOM 2909 C C . ARG A 1 341 ? -5.285 -45.373 98.453 1.00 41.69 341 ARG A C 1
ATOM 2911 O O . ARG A 1 341 ? -4.638 -44.824 99.329 1.00 41.69 341 ARG A O 1
ATOM 2918 N N . VAL A 1 342 ? -5.488 -44.830 97.237 1.00 46.28 342 VAL A N 1
ATOM 2919 C CA . VAL A 1 342 ? -5.116 -43.484 96.715 1.00 46.28 342 VAL A CA 1
ATOM 2920 C C . VAL A 1 342 ? -3.637 -43.270 96.294 1.00 46.28 342 VAL A C 1
ATOM 2922 O O . VAL A 1 342 ? -2.728 -43.958 96.735 1.00 46.28 342 VAL A O 1
ATOM 2925 N N . VAL A 1 343 ? -3.447 -42.310 95.373 1.00 37.94 343 VAL A N 1
ATOM 2926 C CA . VAL A 1 343 ? -2.205 -41.813 94.729 1.00 37.94 343 VAL A CA 1
ATOM 2927 C C . VAL A 1 343 ? -1.482 -42.787 93.778 1.00 37.94 343 VAL A C 1
ATOM 2929 O O . VAL A 1 343 ? -0.639 -43.590 94.172 1.00 37.94 343 VAL A O 1
ATOM 2932 N N . ARG A 1 344 ? -1.712 -42.613 92.464 1.00 40.28 344 ARG A N 1
ATOM 2933 C CA . ARG A 1 344 ? -0.791 -43.096 91.416 1.00 40.28 344 ARG A CA 1
ATOM 2934 C C . ARG A 1 344 ? 0.458 -42.204 91.395 1.00 40.28 344 ARG A C 1
ATOM 2936 O O . ARG A 1 344 ? 0.461 -41.173 90.730 1.00 40.28 344 ARG A O 1
ATOM 2943 N N . ALA A 1 345 ? 1.505 -42.598 92.114 1.00 37.84 345 ALA A N 1
ATOM 2944 C CA . ALA A 1 345 ? 2.820 -41.972 91.987 1.00 37.84 345 ALA A CA 1
ATOM 2945 C C . ALA A 1 345 ? 3.515 -42.395 90.677 1.00 37.84 345 ALA A C 1
ATOM 2947 O O . ALA A 1 345 ? 3.358 -43.526 90.211 1.00 37.84 345 ALA A O 1
ATOM 2948 N N . THR A 1 346 ? 4.286 -41.481 90.090 1.00 42.91 346 THR A N 1
ATOM 2949 C CA . THR A 1 346 ? 5.055 -41.668 88.852 1.00 42.91 346 THR A CA 1
ATOM 2950 C C . THR A 1 346 ? 6.118 -42.766 88.969 1.00 42.91 346 THR A C 1
ATOM 2952 O O . THR A 1 346 ? 6.800 -42.887 89.987 1.00 42.91 346 THR A O 1
ATOM 2955 N N . ARG A 1 347 ? 6.310 -43.537 87.889 1.00 37.47 347 ARG A N 1
ATOM 2956 C CA . ARG A 1 347 ? 7.548 -44.304 87.660 1.00 37.47 347 ARG A CA 1
ATOM 2957 C C . ARG A 1 347 ? 8.614 -43.380 87.043 1.00 37.47 347 ARG A C 1
ATOM 2959 O O . ARG A 1 347 ? 8.233 -42.476 86.297 1.00 37.47 347 ARG A O 1
ATOM 2966 N N . PRO A 1 348 ? 9.914 -43.588 87.318 1.00 41.28 348 PRO A N 1
ATOM 2967 C CA . PRO A 1 348 ? 10.987 -42.901 86.600 1.00 41.28 348 PRO A CA 1
ATOM 2968 C C . PRO A 1 348 ? 11.070 -43.386 85.136 1.00 41.28 348 PRO A C 1
ATOM 2970 O O . PRO A 1 348 ? 10.657 -44.514 84.855 1.00 41.28 348 PRO A O 1
ATOM 2973 N N . PRO A 1 349 ? 11.588 -42.564 84.205 1.00 46.09 349 PRO A N 1
ATOM 2974 C CA . PRO A 1 349 ? 11.727 -42.936 82.800 1.00 46.09 349 PRO A CA 1
ATOM 2975 C C . PRO A 1 349 ? 12.957 -43.819 82.550 1.00 46.09 349 PRO A C 1
ATOM 2977 O O . PRO A 1 349 ? 14.034 -43.577 83.096 1.00 46.09 349 PRO A O 1
ATOM 2980 N N . GLU A 1 350 ? 12.814 -44.792 81.654 1.00 49.28 350 GLU A N 1
ATOM 2981 C CA . GLU A 1 350 ? 13.939 -45.540 81.088 1.00 49.28 350 GLU A CA 1
ATOM 2982 C C . GLU A 1 350 ? 14.714 -44.651 80.091 1.00 49.28 350 GLU A C 1
ATOM 2984 O O . GLU A 1 350 ? 14.130 -43.855 79.343 1.00 49.28 350 GLU A O 1
ATOM 2989 N N . LYS A 1 351 ? 16.050 -44.751 80.090 1.00 57.09 351 LYS A N 1
ATOM 2990 C CA . LYS A 1 351 ? 16.928 -43.962 79.208 1.00 57.09 351 LYS A CA 1
ATOM 2991 C C . LYS A 1 351 ? 16.975 -44.569 77.799 1.00 57.09 351 LYS A C 1
ATOM 2993 O O . LYS A 1 351 ? 17.883 -45.321 77.463 1.00 57.09 351 LYS A O 1
ATOM 2998 N N . GLU A 1 352 ? 15.978 -44.239 76.984 1.00 63.59 352 GLU A N 1
ATOM 2999 C CA . GLU A 1 352 ? 15.923 -44.618 75.563 1.00 63.59 352 GLU A CA 1
ATOM 3000 C C . GLU A 1 352 ? 17.116 -44.054 74.761 1.00 63.59 352 GLU A C 1
ATOM 3002 O O . GLU A 1 352 ? 17.453 -42.874 74.880 1.00 63.59 352 GLU A O 1
ATOM 3007 N N . ILE A 1 353 ? 17.712 -44.899 73.913 1.00 77.12 353 ILE A N 1
ATOM 3008 C CA . ILE A 1 353 ? 18.812 -44.568 72.989 1.00 77.12 353 ILE A CA 1
ATOM 3009 C C . ILE A 1 353 ? 18.321 -43.593 71.906 1.00 77.12 353 ILE A C 1
ATOM 3011 O O . ILE A 1 353 ? 17.216 -43.753 71.383 1.00 77.12 353 I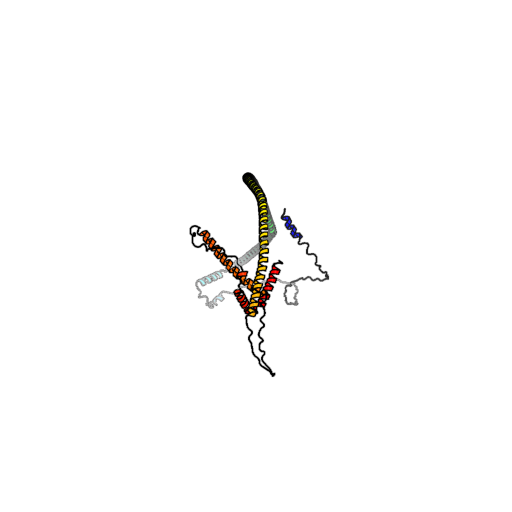LE A O 1
ATOM 3015 N N . ILE A 1 354 ? 19.152 -42.621 71.516 1.00 82.88 354 ILE A N 1
ATOM 3016 C CA . ILE A 1 354 ? 18.821 -41.658 70.455 1.00 82.88 354 ILE A CA 1
ATOM 3017 C C . ILE A 1 354 ? 18.688 -42.399 69.100 1.00 82.88 354 ILE A C 1
ATOM 3019 O O . ILE A 1 354 ? 19.638 -43.073 68.674 1.00 82.88 354 ILE A O 1
ATOM 3023 N N . PRO A 1 355 ? 17.559 -42.272 68.372 1.00 84.88 355 PRO A N 1
ATOM 3024 C CA . PRO A 1 355 ? 17.368 -42.931 67.080 1.00 84.88 355 PRO A CA 1
ATOM 3025 C C . PRO A 1 355 ? 18.357 -42.480 65.995 1.00 84.88 355 PRO A C 1
ATOM 3027 O O . PRO A 1 355 ? 18.772 -41.323 65.942 1.00 84.88 355 PRO A O 1
ATOM 3030 N N . GLU A 1 356 ? 18.689 -43.380 65.064 1.00 81.69 356 GLU A N 1
ATOM 3031 C CA . GLU A 1 356 ? 19.683 -43.124 64.008 1.00 81.69 356 GLU A CA 1
ATOM 3032 C C . GLU A 1 356 ? 19.341 -41.913 63.121 1.00 81.69 356 GLU A C 1
ATOM 3034 O O . GLU A 1 356 ? 20.224 -41.113 62.813 1.00 81.69 356 GLU A O 1
ATOM 3039 N N . TYR A 1 357 ? 18.066 -41.717 62.764 1.00 81.12 357 TYR A N 1
ATOM 3040 C CA . TYR A 1 357 ? 17.649 -40.566 61.953 1.00 81.12 357 TYR A CA 1
ATOM 3041 C C . TYR A 1 357 ? 17.887 -39.226 62.674 1.00 81.1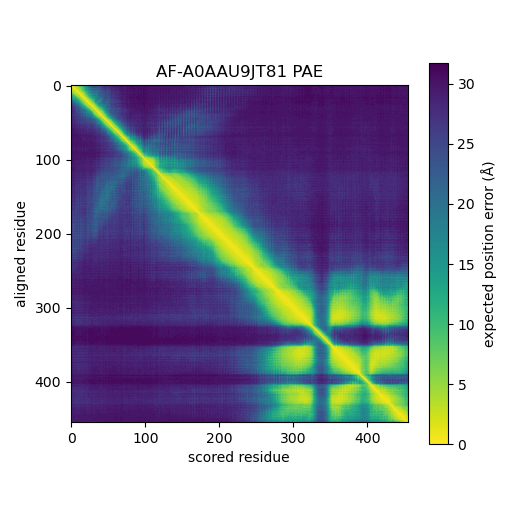2 357 TYR A C 1
ATOM 3043 O O . TYR A 1 357 ? 18.342 -38.275 62.044 1.00 81.12 357 TYR A O 1
ATOM 3051 N N . VAL A 1 358 ? 17.688 -39.165 63.999 1.00 83.19 358 VAL A N 1
ATOM 3052 C CA . VAL A 1 358 ? 17.966 -37.974 64.824 1.00 83.19 358 VAL A CA 1
ATOM 3053 C C . VAL A 1 358 ? 19.466 -37.657 64.821 1.00 83.19 358 VAL A C 1
ATOM 3055 O O . VAL A 1 358 ? 19.864 -36.514 64.602 1.00 83.19 358 VAL A O 1
ATOM 3058 N N . LYS A 1 359 ? 20.322 -38.677 64.964 1.00 86.75 359 LYS A N 1
ATOM 3059 C CA . LYS A 1 359 ? 21.788 -38.523 64.868 1.00 86.75 359 LYS A CA 1
ATOM 3060 C C . LYS A 1 359 ? 22.207 -37.999 63.495 1.00 86.75 359 LYS A C 1
ATOM 3062 O O . LYS A 1 359 ? 23.033 -37.095 63.397 1.00 86.75 359 LYS A O 1
ATOM 3067 N N . ILE A 1 360 ? 21.614 -38.537 62.427 1.00 86.31 360 ILE A N 1
ATOM 3068 C CA . ILE A 1 360 ? 21.873 -38.104 61.048 1.00 86.31 360 ILE A CA 1
ATOM 3069 C C . ILE A 1 360 ? 21.432 -36.648 60.822 1.00 86.31 360 ILE A C 1
ATOM 3071 O O . ILE A 1 360 ? 22.126 -35.935 60.093 1.00 86.31 360 ILE A O 1
ATOM 3075 N N . LEU A 1 361 ? 20.350 -36.180 61.458 1.00 87.44 361 LEU A N 1
ATOM 3076 C CA . LEU A 1 361 ? 19.931 -34.773 61.414 1.00 87.44 361 LEU A CA 1
ATOM 3077 C C . LEU A 1 361 ? 20.979 -33.850 62.052 1.00 87.44 361 LEU A C 1
ATOM 3079 O O . LEU A 1 361 ? 21.503 -32.983 61.355 1.00 87.44 361 LEU A O 1
ATOM 3083 N N . TYR A 1 362 ? 21.395 -34.074 63.302 1.00 87.88 362 TYR A N 1
ATOM 3084 C CA . TYR A 1 362 ? 22.419 -33.216 63.924 1.00 87.88 362 TYR A CA 1
ATOM 3085 C C . TYR A 1 362 ? 23.791 -33.313 63.225 1.00 87.88 362 TYR A C 1
ATOM 3087 O O . TYR A 1 362 ? 24.486 -32.307 63.091 1.00 87.88 362 TYR A O 1
ATOM 3095 N N . ILE A 1 363 ? 24.175 -34.479 62.682 1.00 88.75 363 ILE A N 1
ATOM 3096 C CA . ILE A 1 363 ? 25.375 -34.613 61.828 1.00 88.75 363 ILE A CA 1
ATOM 3097 C C . ILE A 1 363 ? 25.231 -33.788 60.533 1.00 88.75 363 ILE A C 1
ATOM 3099 O O . ILE A 1 363 ? 26.204 -33.187 60.066 1.00 88.75 363 ILE A O 1
ATOM 3103 N N . ARG A 1 364 ? 24.030 -33.729 59.940 1.00 88.06 364 ARG A N 1
ATOM 3104 C CA . ARG A 1 364 ? 23.722 -32.901 58.760 1.00 88.06 364 ARG A CA 1
ATOM 3105 C C . ARG A 1 364 ? 23.782 -31.409 59.094 1.00 88.06 364 ARG A C 1
ATOM 3107 O O . ARG A 1 364 ? 24.309 -30.648 58.285 1.00 88.06 364 ARG A O 1
ATOM 3114 N N . GLU A 1 365 ? 23.309 -30.997 60.266 1.00 88.50 365 GLU A N 1
ATOM 3115 C CA . GLU A 1 365 ? 23.378 -29.607 60.736 1.00 88.50 365 GLU A CA 1
ATOM 3116 C C . GLU A 1 365 ? 24.806 -29.169 61.067 1.00 88.50 365 GLU A C 1
ATOM 3118 O O . GLU A 1 365 ? 25.263 -28.162 60.529 1.00 88.50 365 GLU A O 1
ATOM 3123 N N . PHE A 1 366 ? 25.565 -29.973 61.818 1.00 90.50 366 PHE A N 1
ATOM 3124 C CA . PHE A 1 366 ? 26.993 -29.741 62.059 1.00 90.50 366 PHE A CA 1
ATOM 3125 C C . PHE A 1 366 ? 27.761 -29.543 60.742 1.00 90.50 366 PHE A C 1
ATOM 3127 O O . PHE A 1 366 ? 28.517 -28.580 60.588 1.00 90.50 366 PHE A O 1
ATOM 3134 N N . LYS A 1 367 ? 27.519 -30.409 59.746 1.00 88.69 367 LYS A N 1
ATOM 3135 C CA . LYS A 1 367 ? 28.098 -30.256 58.404 1.00 88.69 367 LYS A CA 1
ATOM 3136 C C . LYS A 1 367 ? 27.649 -28.973 57.716 1.00 88.69 367 LYS A C 1
ATOM 3138 O O . LYS A 1 367 ? 28.490 -28.279 57.156 1.00 88.69 367 LYS A O 1
ATOM 3143 N N . LYS A 1 368 ? 26.353 -28.656 57.744 1.00 90.06 368 LYS A N 1
ATOM 3144 C CA . LYS A 1 368 ? 25.774 -27.445 57.141 1.00 90.06 368 LYS A CA 1
ATOM 3145 C C . LYS A 1 368 ? 26.414 -26.179 57.714 1.00 90.06 368 LYS A C 1
ATOM 3147 O O . LYS A 1 368 ? 26.781 -25.301 56.938 1.00 90.06 368 LYS A O 1
ATOM 3152 N N . ASP A 1 369 ? 26.629 -26.114 59.025 1.00 89.50 369 ASP A N 1
ATOM 3153 C CA . ASP A 1 369 ? 27.255 -24.963 59.680 1.00 89.50 369 ASP A CA 1
ATOM 3154 C C . ASP A 1 369 ? 28.769 -24.888 59.457 1.00 89.50 369 ASP A C 1
ATOM 3156 O O . ASP A 1 369 ? 29.288 -23.800 59.201 1.00 89.50 369 ASP A O 1
ATOM 3160 N N . LYS A 1 370 ? 29.485 -26.020 59.459 1.00 89.25 370 LYS A N 1
ATOM 3161 C CA . LYS A 1 370 ? 30.906 -26.061 59.066 1.00 89.25 370 LYS A CA 1
ATOM 3162 C C . LYS A 1 370 ? 31.105 -25.646 57.603 1.00 89.25 370 LYS A C 1
ATOM 3164 O O . LYS A 1 370 ? 31.962 -24.813 57.327 1.00 89.25 370 LYS A O 1
ATOM 3169 N N . ILE A 1 371 ? 30.260 -26.125 56.684 1.00 89.56 371 ILE A N 1
ATOM 3170 C CA . ILE A 1 371 ? 30.236 -25.689 55.275 1.00 89.56 371 ILE A CA 1
ATOM 3171 C C . ILE A 1 371 ? 29.909 -24.197 55.179 1.00 89.56 371 ILE A C 1
ATOM 3173 O O . ILE A 1 371 ? 30.561 -23.485 54.421 1.00 89.56 371 ILE A O 1
ATOM 3177 N N . LYS A 1 372 ? 28.928 -23.698 55.941 1.00 90.75 372 LYS A N 1
ATOM 3178 C CA . LYS A 1 372 ? 28.540 -22.280 55.947 1.00 90.75 372 LYS A CA 1
ATOM 3179 C C . LYS A 1 372 ? 29.689 -21.380 56.406 1.00 90.75 372 LYS A C 1
ATOM 3181 O O . LYS A 1 372 ? 29.921 -20.367 55.754 1.00 90.75 372 LYS A O 1
ATOM 3186 N N . LYS A 1 373 ? 30.416 -21.763 57.466 1.00 89.19 373 LYS A N 1
ATOM 3187 C CA . LYS A 1 373 ? 31.637 -21.076 57.925 1.00 89.19 373 LYS A CA 1
ATOM 3188 C C . LYS A 1 373 ? 32.711 -21.100 56.838 1.00 89.19 373 LYS A C 1
ATOM 3190 O O . LYS A 1 373 ? 33.008 -20.051 56.288 1.00 89.19 373 LYS A O 1
ATOM 3195 N N . HIS A 1 374 ? 33.121 -22.284 56.380 1.00 89.50 374 HIS A N 1
ATOM 3196 C CA . HIS A 1 374 ? 34.138 -22.442 55.327 1.00 89.50 374 HIS A CA 1
ATOM 3197 C C . HIS A 1 374 ? 33.803 -21.713 54.015 1.00 89.50 374 HIS A C 1
ATOM 3199 O O . HIS A 1 374 ? 34.688 -21.199 53.341 1.00 89.50 374 HIS A O 1
ATOM 3205 N N . THR A 1 375 ? 32.518 -21.608 53.662 1.00 88.69 375 THR A N 1
ATOM 3206 C CA . THR A 1 375 ? 32.044 -20.848 52.490 1.00 88.69 375 THR A CA 1
ATOM 3207 C C . THR A 1 375 ? 32.117 -19.332 52.706 1.00 88.69 375 THR A C 1
ATOM 3209 O O . THR A 1 375 ? 32.267 -18.591 51.736 1.00 88.69 375 THR A O 1
ATOM 3212 N N . LEU A 1 376 ? 31.997 -18.845 53.945 1.00 90.06 376 LEU A N 1
ATOM 3213 C CA . LEU A 1 376 ? 32.285 -17.451 54.292 1.00 90.06 376 LEU A CA 1
ATOM 3214 C C . LEU A 1 376 ? 33.798 -17.211 54.288 1.00 90.06 376 LEU A C 1
ATOM 3216 O O . LEU A 1 376 ? 34.240 -16.264 53.647 1.00 90.06 376 LEU A O 1
ATOM 3220 N N . ASP A 1 377 ? 34.583 -18.114 54.873 1.00 87.62 377 ASP A N 1
ATOM 3221 C CA . ASP A 1 377 ? 36.049 -18.049 54.885 1.00 87.62 377 ASP A CA 1
ATOM 3222 C C . ASP A 1 377 ? 36.605 -18.000 53.448 1.00 87.62 377 ASP A C 1
ATOM 3224 O O . ASP A 1 377 ? 37.407 -17.131 53.117 1.00 87.62 377 ASP A O 1
ATOM 3228 N N . TRP A 1 378 ? 36.088 -18.837 52.537 1.00 87.81 378 TRP A N 1
ATOM 3229 C CA . TRP A 1 378 ? 36.418 -18.796 51.105 1.00 87.81 378 TRP A CA 1
ATOM 3230 C C . TRP A 1 378 ? 35.922 -17.543 50.368 1.00 87.81 378 TRP A C 1
ATOM 3232 O O . TRP A 1 378 ? 36.525 -17.155 49.366 1.00 87.81 378 TRP A O 1
ATOM 3242 N N . LYS A 1 379 ? 34.846 -16.891 50.832 1.00 87.75 379 LYS A N 1
ATOM 3243 C CA . LYS A 1 379 ? 34.407 -15.594 50.286 1.00 87.75 379 LYS A CA 1
ATOM 3244 C C . LYS A 1 379 ? 35.341 -14.474 50.723 1.00 87.75 379 LYS A C 1
ATOM 3246 O O . LYS A 1 379 ? 35.783 -13.725 49.859 1.00 87.75 379 LYS A O 1
ATOM 3251 N N . PHE A 1 380 ? 35.679 -14.399 52.010 1.00 86.69 380 PHE A N 1
ATOM 3252 C CA . PHE A 1 380 ? 36.633 -13.421 52.532 1.00 86.69 380 PHE A CA 1
ATOM 3253 C C . PHE A 1 380 ? 38.021 -13.619 51.917 1.00 86.69 380 PHE A C 1
ATOM 3255 O O . PHE A 1 380 ? 38.618 -12.654 51.456 1.00 86.69 380 PHE A O 1
ATOM 3262 N N . TYR A 1 381 ? 38.482 -14.866 51.790 1.00 85.12 381 TYR A N 1
ATOM 3263 C CA . TYR A 1 381 ? 39.709 -15.225 51.078 1.00 85.12 381 TYR A CA 1
ATOM 3264 C C . TYR A 1 381 ? 39.707 -14.732 49.625 1.00 85.12 381 TYR A C 1
ATOM 3266 O O . TYR A 1 381 ? 40.633 -14.055 49.183 1.00 85.12 381 TYR A O 1
ATOM 3274 N N . ARG A 1 382 ? 38.632 -15.015 48.877 1.00 85.50 382 ARG A N 1
ATOM 3275 C CA . ARG A 1 382 ? 38.502 -14.559 47.489 1.00 85.50 382 ARG A CA 1
ATOM 3276 C C . ARG A 1 382 ? 38.442 -13.033 47.382 1.00 85.50 382 ARG A C 1
ATOM 3278 O O . ARG A 1 382 ? 39.048 -12.491 46.468 1.00 85.50 382 ARG A O 1
ATOM 3285 N N . GLN A 1 383 ? 37.741 -12.356 48.290 1.00 84.62 383 GLN A N 1
ATOM 3286 C CA . GLN A 1 383 ? 37.692 -10.891 48.343 1.00 84.62 383 GLN A CA 1
ATOM 3287 C C . GLN A 1 383 ? 39.064 -10.297 48.688 1.00 84.62 383 GLN A C 1
ATOM 3289 O O . GLN A 1 383 ? 39.457 -9.313 48.072 1.00 84.62 383 GLN A O 1
ATOM 3294 N N . GLY A 1 384 ? 39.821 -10.926 49.592 1.00 80.62 384 GLY A N 1
ATOM 3295 C CA . GLY A 1 384 ? 41.210 -10.580 49.899 1.00 80.62 384 GLY A CA 1
ATOM 3296 C C . GLY A 1 384 ? 42.113 -10.668 48.669 1.00 80.62 384 GLY A C 1
ATOM 3297 O O . GLY A 1 384 ? 42.807 -9.702 48.365 1.00 80.62 384 GLY A O 1
ATOM 3298 N N . ILE A 1 385 ? 42.025 -11.763 47.904 1.00 79.44 385 ILE A N 1
ATOM 3299 C CA . ILE A 1 385 ? 42.737 -11.922 46.624 1.00 79.44 385 ILE A CA 1
ATOM 3300 C C . ILE A 1 385 ? 42.286 -10.888 45.587 1.00 79.44 385 ILE A C 1
ATOM 3302 O O . ILE A 1 385 ? 43.119 -10.347 44.869 1.00 79.44 385 ILE A O 1
ATOM 3306 N N . GLU A 1 386 ? 40.987 -10.619 45.471 1.00 80.06 386 GLU A N 1
ATOM 3307 C CA . GLU A 1 386 ? 40.442 -9.680 44.483 1.00 80.06 386 GLU A CA 1
ATOM 3308 C C . GLU A 1 386 ? 40.909 -8.243 44.775 1.00 80.06 386 GLU A C 1
ATOM 3310 O O . GLU A 1 386 ? 41.401 -7.563 43.877 1.00 80.06 386 GLU A O 1
ATOM 3315 N N . ILE A 1 387 ? 40.895 -7.835 46.049 1.00 78.75 387 ILE A N 1
ATOM 3316 C CA . ILE A 1 387 ? 41.466 -6.568 46.525 1.00 78.75 387 ILE A CA 1
ATOM 3317 C C . ILE A 1 387 ? 42.986 -6.533 46.280 1.00 78.75 387 ILE A C 1
ATOM 3319 O O . ILE A 1 387 ? 43.475 -5.594 45.653 1.00 78.75 387 ILE A O 1
ATOM 3323 N N . PHE A 1 388 ? 43.728 -7.571 46.680 1.00 73.06 388 PHE A N 1
ATOM 3324 C CA . PHE A 1 388 ? 45.176 -7.697 46.458 1.00 73.06 388 PHE A CA 1
ATOM 3325 C C . PHE A 1 388 ? 45.560 -7.559 44.973 1.00 73.06 388 PHE A C 1
ATOM 3327 O O . PHE A 1 388 ? 46.441 -6.772 44.631 1.00 73.06 388 PHE A O 1
ATOM 3334 N N . MET A 1 389 ? 44.847 -8.249 44.076 1.00 71.06 389 MET A N 1
ATOM 3335 C CA . MET A 1 389 ? 45.052 -8.167 42.624 1.00 71.06 389 MET A CA 1
ATOM 3336 C C . MET A 1 389 ? 44.818 -6.752 42.073 1.00 71.06 389 MET A C 1
ATOM 3338 O O . MET A 1 389 ? 45.465 -6.370 41.100 1.00 71.06 389 MET A O 1
ATOM 3342 N N . THR A 1 390 ? 43.929 -5.960 42.685 1.00 73.56 390 THR A N 1
ATOM 3343 C CA . THR A 1 390 ? 43.694 -4.558 42.285 1.00 73.56 390 THR A CA 1
ATOM 3344 C C . THR A 1 390 ? 44.679 -3.546 42.880 1.00 73.56 390 THR A C 1
ATOM 3346 O O . THR A 1 390 ? 44.817 -2.459 42.323 1.00 73.56 390 THR A O 1
ATOM 3349 N N . LEU A 1 391 ? 45.384 -3.874 43.971 1.00 71.50 391 LEU A N 1
ATOM 3350 C CA . LEU A 1 391 ? 46.248 -2.935 44.710 1.00 71.50 391 LEU A CA 1
ATOM 3351 C C . LEU A 1 391 ? 47.722 -2.896 44.254 1.00 71.50 391 LEU A C 1
ATOM 3353 O O . LEU A 1 391 ? 48.497 -2.110 44.791 1.00 71.50 391 LEU A O 1
ATOM 3357 N N . ASN A 1 392 ? 48.084 -3.662 43.219 1.00 61.59 392 ASN A N 1
ATOM 3358 C CA . ASN A 1 392 ? 49.434 -3.814 42.653 1.00 61.59 392 ASN A CA 1
ATOM 3359 C C . ASN A 1 392 ? 50.492 -4.489 43.555 1.00 61.59 392 ASN A C 1
ATOM 3361 O O . ASN A 1 392 ? 50.595 -4.301 44.761 1.00 61.59 392 ASN A O 1
ATOM 3365 N N . VAL A 1 393 ? 51.353 -5.271 42.898 1.00 57.62 393 VAL A N 1
ATOM 3366 C CA . VAL A 1 393 ? 52.301 -6.229 43.507 1.00 57.62 393 VAL A CA 1
ATOM 3367 C C . VAL A 1 393 ? 53.540 -5.560 44.147 1.00 57.62 393 VAL A C 1
ATOM 3369 O O . VAL A 1 393 ? 54.408 -6.234 44.696 1.00 57.62 393 VAL A O 1
ATOM 3372 N N . SER A 1 394 ? 53.665 -4.232 44.088 1.00 56.62 394 SER A N 1
ATOM 3373 C CA . SER A 1 394 ? 54.917 -3.512 44.370 1.00 56.62 394 SER A CA 1
ATOM 3374 C C . SER A 1 394 ? 55.225 -3.225 45.846 1.00 56.62 394 SER A C 1
ATOM 3376 O O . SER A 1 394 ? 56.371 -2.894 46.135 1.00 56.62 394 SER A O 1
ATOM 3378 N N . GLN A 1 395 ? 54.262 -3.336 46.771 1.00 56.00 395 GLN A N 1
ATOM 3379 C CA . GLN A 1 395 ? 54.455 -2.944 48.184 1.00 56.00 395 GLN A CA 1
ATOM 3380 C C . GLN A 1 395 ? 54.485 -4.096 49.203 1.00 56.00 395 GLN A C 1
ATOM 3382 O O . GLN A 1 395 ? 54.896 -3.870 50.333 1.00 56.00 395 GLN A O 1
ATOM 3387 N N . TRP A 1 396 ? 54.097 -5.320 48.829 1.00 54.53 396 TRP A N 1
ATOM 3388 C CA . TRP A 1 396 ? 53.917 -6.439 49.776 1.00 54.53 396 TRP A CA 1
ATOM 3389 C C . TRP A 1 396 ? 55.016 -7.512 49.725 1.00 54.53 396 TRP A C 1
ATOM 3391 O O . TRP A 1 396 ? 54.796 -8.672 50.062 1.00 54.53 396 TRP A O 1
ATOM 3401 N N . ARG A 1 397 ? 56.239 -7.120 49.350 1.00 53.16 397 ARG A N 1
ATOM 3402 C CA . ARG A 1 397 ? 57.434 -7.889 49.719 1.00 53.16 397 ARG A CA 1
ATOM 3403 C C . ARG A 1 397 ? 57.908 -7.420 51.095 1.00 53.16 397 ARG A C 1
ATOM 3405 O O . ARG A 1 397 ? 58.515 -6.356 51.168 1.00 53.16 397 ARG A O 1
ATOM 3412 N N . ASN A 1 398 ? 57.635 -8.203 52.144 1.00 53.97 398 ASN A N 1
ATOM 3413 C CA . ASN A 1 398 ? 58.698 -8.849 52.939 1.00 53.97 398 ASN A CA 1
ATOM 3414 C C . ASN A 1 398 ? 58.216 -9.578 54.214 1.00 53.97 398 ASN A C 1
ATOM 3416 O O . ASN A 1 398 ? 58.914 -10.505 54.608 1.00 53.97 398 ASN A O 1
ATOM 3420 N N . GLU A 1 399 ? 57.102 -9.201 54.865 1.00 53.62 399 GLU A N 1
ATOM 3421 C CA . GLU A 1 399 ? 56.905 -9.583 56.291 1.00 53.62 399 GLU A CA 1
ATOM 3422 C C . GLU A 1 399 ? 55.678 -10.461 56.646 1.00 53.62 399 GLU A C 1
ATOM 3424 O O . GLU A 1 399 ? 55.748 -11.172 57.643 1.00 53.62 399 GLU A O 1
ATOM 3429 N N . ASP A 1 400 ? 54.614 -10.540 55.830 1.00 52.34 400 ASP A N 1
ATOM 3430 C CA . ASP A 1 400 ? 53.404 -11.346 56.136 1.00 52.34 400 ASP A CA 1
ATOM 3431 C C . ASP A 1 400 ? 53.214 -12.582 55.216 1.00 52.34 400 ASP A C 1
ATOM 3433 O O . ASP A 1 400 ? 52.191 -12.735 54.546 1.00 52.34 400 ASP A O 1
ATOM 3437 N N . GLU A 1 401 ? 54.162 -13.530 55.183 1.00 51.28 401 GLU A N 1
ATOM 3438 C CA . GLU A 1 401 ? 53.994 -14.793 54.416 1.00 51.28 401 GLU A CA 1
ATOM 3439 C C . GLU A 1 401 ? 52.936 -15.763 55.001 1.00 51.28 401 GLU A C 1
ATOM 3441 O O . GLU A 1 401 ? 52.585 -16.780 54.388 1.00 51.28 401 GLU A O 1
ATOM 3446 N N . GLU A 1 402 ? 52.382 -15.468 56.180 1.00 51.41 402 GLU A N 1
ATOM 3447 C CA . GLU A 1 402 ? 51.203 -16.175 56.698 1.00 51.41 402 GLU A CA 1
ATOM 3448 C C . GLU A 1 402 ? 49.891 -15.700 56.052 1.00 51.41 402 GLU A C 1
ATOM 3450 O O . GLU A 1 402 ? 48.896 -16.436 56.061 1.00 51.41 402 GLU A O 1
ATOM 3455 N N . ALA A 1 403 ? 49.879 -14.513 55.436 1.00 52.19 403 ALA A N 1
ATOM 3456 C CA . ALA A 1 403 ? 48.689 -13.966 54.810 1.00 52.19 403 ALA A CA 1
ATOM 3457 C C . ALA A 1 403 ? 48.263 -14.793 53.583 1.00 52.19 403 ALA A C 1
ATOM 3459 O O . ALA A 1 403 ? 48.922 -14.833 52.547 1.00 52.19 403 ALA A O 1
ATOM 3460 N N . GLN A 1 404 ? 47.069 -15.382 53.675 1.00 66.00 404 GLN A N 1
ATOM 3461 C CA . GLN A 1 404 ? 46.314 -15.922 52.537 1.00 66.00 404 GLN A CA 1
ATOM 3462 C C . GLN A 1 404 ? 46.895 -17.193 51.870 1.00 66.00 404 GLN A C 1
ATOM 3464 O O . GLN A 1 404 ? 46.764 -17.413 50.659 1.00 66.00 404 GLN A O 1
ATOM 3469 N N . LYS A 1 405 ? 47.342 -18.152 52.692 1.00 70.94 405 LYS A N 1
ATOM 3470 C CA . LYS A 1 405 ? 47.184 -19.583 52.349 1.00 70.94 405 LYS A CA 1
ATOM 3471 C C . LYS A 1 405 ? 45.676 -19.898 52.185 1.00 70.94 405 LYS A C 1
ATOM 3473 O O . LYS A 1 405 ? 44.874 -19.380 52.964 1.00 70.94 405 LYS A O 1
ATOM 3478 N N . PRO A 1 406 ? 45.249 -20.701 51.189 1.00 78.88 406 PRO A N 1
ATOM 3479 C CA . PRO A 1 406 ? 43.829 -20.991 50.967 1.00 78.88 406 PRO A CA 1
ATOM 3480 C C . PRO A 1 406 ? 43.212 -21.761 52.146 1.00 78.88 406 PRO A C 1
ATOM 3482 O O . PRO A 1 406 ? 43.883 -22.645 52.685 1.00 78.88 406 PRO A O 1
ATOM 3485 N N . PRO A 1 407 ? 41.943 -21.496 52.530 1.00 83.81 407 PRO A N 1
ATOM 3486 C CA . PRO A 1 407 ? 41.302 -22.194 53.640 1.00 83.81 407 PRO A CA 1
ATOM 3487 C C . PRO A 1 407 ? 41.320 -23.710 53.427 1.00 83.81 407 PRO A C 1
ATOM 3489 O O . PRO A 1 407 ? 40.757 -24.218 52.447 1.00 83.81 407 PRO A O 1
ATOM 3492 N N . ALA A 1 408 ? 41.973 -24.417 54.354 1.00 83.62 408 ALA A N 1
ATOM 3493 C CA . ALA A 1 408 ? 42.199 -25.858 54.295 1.00 83.62 408 ALA A CA 1
ATOM 3494 C C . ALA A 1 408 ? 40.888 -26.638 54.054 1.00 83.62 408 ALA A C 1
ATOM 3496 O O . ALA A 1 408 ? 39.819 -26.191 54.480 1.00 83.62 408 ALA A O 1
ATOM 3497 N N . PRO A 1 409 ? 40.920 -27.789 53.357 1.00 82.81 409 PRO A N 1
ATOM 3498 C CA . PRO A 1 409 ? 39.716 -28.580 53.123 1.00 82.81 409 PRO A CA 1
ATOM 3499 C C . PRO A 1 409 ? 39.127 -29.077 54.452 1.00 82.81 409 PRO A C 1
ATOM 3501 O O . PRO A 1 409 ? 39.835 -29.698 55.239 1.00 82.81 409 PRO A O 1
ATOM 3504 N N . ILE A 1 410 ? 37.829 -28.827 54.677 1.00 85.56 410 ILE A N 1
ATOM 3505 C CA . ILE A 1 410 ? 37.110 -29.207 55.908 1.00 85.56 410 ILE A CA 1
ATOM 3506 C C . ILE A 1 410 ? 37.284 -30.706 56.175 1.00 85.56 410 ILE A C 1
ATOM 3508 O O . ILE A 1 410 ? 36.804 -31.533 55.387 1.00 85.56 410 ILE A O 1
ATOM 3512 N N . ASN A 1 411 ? 37.888 -31.071 57.306 1.00 86.44 411 ASN A N 1
ATOM 3513 C CA . ASN A 1 411 ? 37.968 -32.464 57.724 1.00 86.44 411 ASN A CA 1
ATOM 3514 C C . ASN A 1 411 ? 36.908 -32.747 58.783 1.00 86.44 411 ASN A C 1
ATOM 3516 O O . ASN A 1 411 ? 37.185 -32.873 59.975 1.00 86.44 411 ASN A O 1
ATOM 3520 N N . PHE A 1 412 ? 35.664 -32.904 58.321 1.00 86.50 412 PHE A N 1
ATOM 3521 C CA . PHE A 1 412 ? 34.520 -33.195 59.187 1.00 86.50 412 PHE A CA 1
ATOM 3522 C C . PHE A 1 412 ? 34.743 -34.388 60.128 1.00 86.50 412 PHE A C 1
ATOM 3524 O O . PHE A 1 412 ? 34.091 -34.440 61.163 1.00 86.50 412 PHE A O 1
ATOM 3531 N N . TYR A 1 413 ? 35.602 -35.357 59.780 1.00 86.69 413 TYR A N 1
ATOM 3532 C CA . TYR A 1 413 ? 35.870 -36.511 60.642 1.00 86.69 413 TYR A CA 1
ATOM 3533 C C . TYR A 1 413 ? 36.767 -36.165 61.834 1.00 86.69 413 TYR A C 1
ATOM 3535 O O . TYR A 1 413 ? 36.525 -36.672 62.927 1.00 86.69 413 TYR A O 1
ATOM 3543 N N . GLU A 1 414 ? 37.755 -35.289 61.662 1.00 86.88 414 GLU A N 1
ATOM 3544 C CA . GLU A 1 414 ? 38.590 -34.776 62.758 1.00 86.88 414 GLU A CA 1
ATOM 3545 C C . GLU A 1 414 ? 37.843 -33.711 63.566 1.00 86.88 414 GLU A C 1
ATOM 3547 O O . GLU A 1 414 ? 37.766 -33.808 64.788 1.00 86.88 414 GLU A O 1
ATOM 3552 N N . GLU A 1 415 ? 37.196 -32.764 62.883 1.00 87.31 415 GLU A N 1
ATOM 3553 C CA . GLU A 1 415 ? 36.480 -31.641 63.500 1.00 87.31 415 GLU A CA 1
ATOM 3554 C C . GLU A 1 415 ? 35.222 -32.041 64.289 1.00 87.31 415 GLU A C 1
ATOM 3556 O O . GLU A 1 415 ? 34.695 -31.222 65.040 1.00 87.31 415 GLU A O 1
ATOM 3561 N N . PHE A 1 416 ? 34.717 -33.269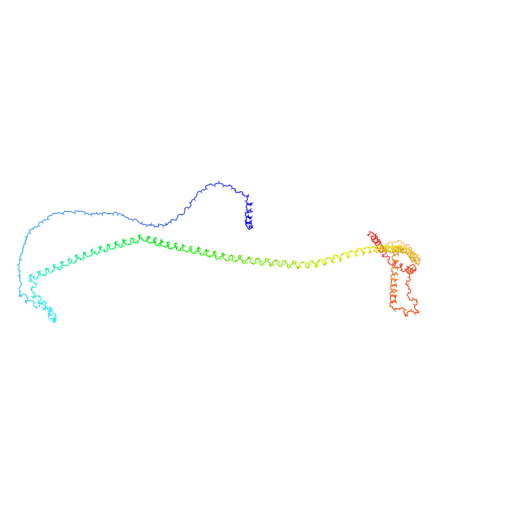 64.125 1.00 88.06 416 PHE A N 1
ATOM 3562 C CA . PHE A 1 416 ? 33.659 -33.828 64.969 1.00 88.06 416 PHE A CA 1
ATOM 3563 C C . PHE A 1 416 ? 34.300 -34.492 66.198 1.00 88.06 416 PHE A C 1
ATOM 3565 O O . PHE A 1 416 ? 34.528 -35.710 66.241 1.00 88.06 416 PHE A O 1
ATOM 3572 N N . THR A 1 417 ? 34.681 -33.643 67.157 1.00 88.62 417 THR A N 1
ATOM 3573 C CA . THR A 1 417 ? 35.299 -34.023 68.435 1.00 88.62 417 THR A CA 1
ATOM 3574 C C . THR A 1 417 ? 34.264 -34.561 69.422 1.00 88.62 417 THR A C 1
ATOM 3576 O O . THR A 1 417 ? 33.062 -34.339 69.266 1.00 88.62 417 THR A O 1
ATOM 3579 N N . ASN A 1 418 ? 34.730 -35.260 70.460 1.00 84.12 418 ASN A N 1
ATOM 3580 C CA . ASN A 1 418 ? 33.850 -35.840 71.476 1.00 84.12 418 ASN A CA 1
ATOM 3581 C C . ASN A 1 418 ? 33.019 -34.769 72.198 1.00 84.12 418 ASN A C 1
ATOM 3583 O O . ASN A 1 418 ? 31.859 -35.020 72.496 1.00 84.12 418 ASN A O 1
ATOM 3587 N N . ASP A 1 419 ? 33.562 -33.570 72.412 1.00 85.69 419 ASP A N 1
ATOM 3588 C CA . ASP A 1 419 ? 32.854 -32.474 73.086 1.00 85.69 419 ASP A CA 1
ATOM 3589 C C . ASP A 1 419 ? 31.649 -32.010 72.264 1.00 85.69 419 ASP A C 1
ATOM 3591 O O . ASP A 1 419 ? 30.546 -31.916 72.789 1.00 85.69 419 ASP A O 1
ATOM 3595 N N . ILE A 1 420 ? 31.832 -31.826 70.950 1.00 86.81 420 ILE A N 1
ATOM 3596 C CA . ILE A 1 420 ? 30.758 -31.453 70.016 1.00 86.81 420 ILE A CA 1
ATOM 3597 C C . ILE A 1 420 ? 29.720 -32.578 69.905 1.00 86.81 420 ILE A C 1
ATOM 3599 O O . ILE A 1 420 ? 28.521 -32.307 69.842 1.00 86.81 420 ILE A O 1
ATOM 3603 N N . ILE A 1 421 ? 30.159 -33.840 69.919 1.00 86.88 421 ILE A N 1
ATOM 3604 C CA . ILE A 1 421 ? 29.257 -34.997 69.938 1.00 86.88 421 ILE A CA 1
ATOM 3605 C C . ILE A 1 421 ? 28.421 -35.008 71.227 1.00 86.88 421 ILE A C 1
ATOM 3607 O O . ILE A 1 421 ? 27.206 -35.169 71.148 1.00 86.88 421 ILE A O 1
ATOM 3611 N N . ASN A 1 422 ? 29.034 -34.779 72.390 1.00 84.31 422 ASN A N 1
ATOM 3612 C CA . ASN A 1 422 ? 28.346 -34.721 73.683 1.00 84.31 422 ASN A CA 1
ATOM 3613 C C . ASN A 1 422 ? 27.349 -33.551 73.737 1.00 84.31 422 ASN A C 1
ATOM 3615 O O . ASN A 1 422 ? 26.205 -33.737 74.144 1.00 84.31 422 ASN A O 1
ATOM 3619 N N . ASP A 1 423 ? 27.738 -32.377 73.239 1.00 86.75 423 ASP A N 1
ATOM 3620 C CA . ASP A 1 423 ? 26.871 -31.205 73.078 1.00 86.75 423 ASP A CA 1
ATOM 3621 C C . ASP A 1 423 ? 25.619 -31.524 72.242 1.00 86.75 423 ASP A C 1
ATOM 3623 O O . ASP A 1 423 ? 24.501 -31.131 72.582 1.00 86.75 423 ASP A O 1
ATOM 3627 N N . CYS A 1 424 ? 25.798 -32.254 71.138 1.00 86.50 424 CYS A N 1
ATOM 3628 C CA . CYS A 1 424 ? 24.711 -32.684 70.263 1.00 86.50 424 CYS A CA 1
ATOM 3629 C C . CYS A 1 424 ? 23.879 -33.838 70.861 1.00 86.50 424 CYS A C 1
ATOM 3631 O O . CYS A 1 424 ? 22.672 -33.877 70.634 1.00 86.50 424 CYS A O 1
ATOM 3633 N N . ILE A 1 425 ? 24.469 -34.726 71.670 1.00 84.69 425 ILE A N 1
ATOM 3634 C CA . ILE A 1 425 ? 23.751 -35.743 72.461 1.00 84.69 425 ILE A CA 1
ATOM 3635 C C . ILE A 1 425 ? 22.849 -35.074 73.505 1.00 84.69 425 ILE A C 1
ATOM 3637 O O . ILE A 1 425 ? 21.674 -35.423 73.603 1.00 84.69 425 ILE A O 1
ATOM 3641 N N . LEU A 1 426 ? 23.359 -34.088 74.249 1.00 83.94 426 LEU A N 1
ATOM 3642 C CA . LEU A 1 426 ? 22.595 -33.365 75.270 1.00 83.94 426 LEU A CA 1
ATOM 3643 C C . LEU A 1 426 ? 21.435 -32.568 74.653 1.00 83.94 426 LEU A C 1
ATOM 3645 O O . LEU A 1 426 ? 20.314 -32.634 75.160 1.00 83.94 426 LEU A O 1
ATOM 3649 N N . LYS A 1 427 ? 21.667 -31.887 73.520 1.00 84.88 427 LYS A N 1
ATOM 3650 C CA . LYS A 1 427 ? 20.608 -31.210 72.744 1.00 84.88 427 LYS A CA 1
ATOM 3651 C C . LYS A 1 427 ? 19.552 -32.203 72.252 1.00 84.88 427 LYS A C 1
ATOM 3653 O O . LYS A 1 427 ? 18.369 -31.997 72.508 1.00 84.88 427 LYS A O 1
ATOM 3658 N N . ALA A 1 428 ? 19.971 -33.331 71.670 1.00 84.69 428 ALA A N 1
ATOM 3659 C CA . ALA A 1 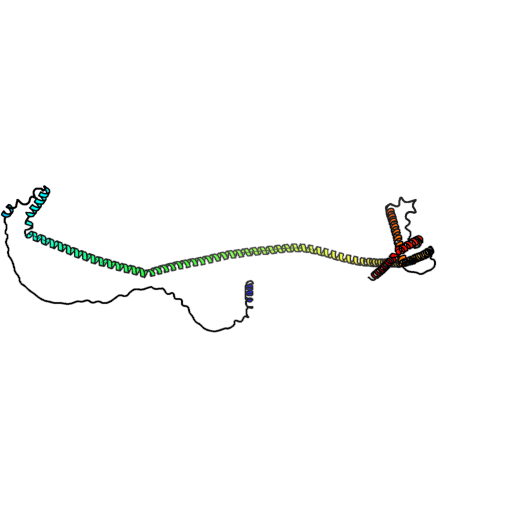428 ? 19.059 -34.393 71.249 1.00 84.69 428 ALA A CA 1
ATOM 3660 C C . ALA A 1 428 ? 18.196 -34.915 72.410 1.00 84.69 428 ALA A C 1
ATOM 3662 O O . ALA A 1 428 ? 16.986 -35.056 72.252 1.00 84.69 428 ALA A O 1
ATOM 3663 N N . GLN A 1 429 ? 18.791 -35.184 73.578 1.00 81.75 429 GLN A N 1
ATOM 3664 C CA . GLN A 1 429 ? 18.067 -35.657 74.764 1.00 81.75 429 GLN A CA 1
ATOM 3665 C C . GLN A 1 429 ? 17.081 -34.611 75.315 1.00 81.75 429 GLN A C 1
ATOM 3667 O O . GLN A 1 429 ? 15.990 -34.984 75.747 1.00 81.75 429 GLN A O 1
ATOM 3672 N N . ALA A 1 430 ? 17.420 -33.318 75.269 1.00 82.19 430 ALA A N 1
ATOM 3673 C CA . ALA A 1 430 ? 16.506 -32.237 75.645 1.00 82.19 430 ALA A CA 1
ATOM 3674 C C . ALA A 1 430 ? 15.326 -32.105 74.660 1.00 82.19 430 ALA A C 1
ATOM 3676 O O . ALA A 1 430 ? 14.176 -31.951 75.071 1.00 82.19 430 ALA A O 1
ATOM 3677 N N . GLU A 1 431 ? 15.587 -32.248 73.360 1.00 84.75 431 GLU A N 1
ATOM 3678 C CA . GLU A 1 431 ? 14.595 -32.149 72.280 1.00 84.75 431 GLU A CA 1
ATOM 3679 C C . GLU A 1 431 ? 13.792 -33.449 72.060 1.00 84.75 431 GLU A C 1
ATOM 3681 O O . GLU A 1 431 ? 13.049 -33.572 71.087 1.00 84.75 431 GLU A O 1
ATOM 3686 N N . LYS A 1 432 ? 13.867 -34.417 72.987 1.00 79.44 432 LYS A N 1
ATOM 3687 C CA . LYS A 1 432 ? 13.256 -35.757 72.879 1.00 79.44 432 LYS A CA 1
ATOM 3688 C C . LYS A 1 432 ? 11.768 -35.778 72.508 1.00 79.44 432 LYS A C 1
ATOM 3690 O O . LYS A 1 432 ? 11.321 -36.678 71.798 1.00 79.44 432 LYS A O 1
ATOM 3695 N N . ILE A 1 433 ? 10.992 -34.788 72.951 1.00 77.94 433 ILE A N 1
ATOM 3696 C CA . ILE A 1 433 ? 9.561 -34.661 72.615 1.00 77.94 433 ILE A CA 1
ATOM 3697 C C . ILE A 1 433 ? 9.359 -34.470 71.096 1.00 77.94 433 ILE A C 1
ATOM 3699 O O . ILE A 1 433 ? 8.370 -34.943 70.538 1.00 77.94 433 ILE A O 1
ATOM 3703 N N . LEU A 1 434 ? 10.320 -33.835 70.418 1.00 78.88 434 LEU A N 1
ATOM 3704 C CA . LEU A 1 434 ? 10.289 -33.517 68.990 1.00 78.88 434 LEU A CA 1
ATOM 3705 C C . LEU A 1 434 ? 10.792 -34.663 68.097 1.00 78.88 434 LEU A C 1
ATOM 3707 O O . LEU A 1 434 ? 10.602 -34.609 66.887 1.00 78.88 434 LEU A O 1
ATOM 3711 N N . TRP A 1 435 ? 11.384 -35.734 68.644 1.00 81.31 435 TRP A N 1
ATOM 3712 C CA . TRP A 1 435 ? 11.928 -36.829 67.822 1.00 81.31 435 TRP A CA 1
ATOM 3713 C C . TRP A 1 435 ? 10.879 -37.461 66.892 1.00 81.31 435 TRP A C 1
ATOM 3715 O O . TRP A 1 435 ? 11.204 -37.835 65.769 1.00 81.31 435 TRP A O 1
ATOM 3725 N N . LYS A 1 436 ? 9.605 -37.526 67.308 1.00 75.50 436 LYS A N 1
ATOM 3726 C CA . LYS A 1 436 ? 8.515 -38.034 66.454 1.00 75.50 436 LYS A CA 1
ATOM 3727 C C . LYS A 1 436 ? 8.229 -37.113 65.265 1.00 75.50 436 LYS A C 1
ATOM 3729 O O . LYS A 1 436 ? 8.188 -37.585 64.134 1.00 75.50 436 LYS A O 1
ATOM 3734 N N . THR A 1 437 ? 8.129 -35.803 65.490 1.00 79.31 437 THR A N 1
ATOM 3735 C CA . THR A 1 437 ? 7.920 -34.832 64.403 1.00 79.31 437 THR A CA 1
ATOM 3736 C C . THR A 1 437 ? 9.154 -34.714 63.500 1.00 79.31 437 THR A C 1
ATOM 3738 O O . THR A 1 437 ? 9.015 -34.524 62.292 1.00 79.31 437 THR A O 1
ATOM 3741 N N . MET A 1 438 ? 10.364 -34.921 64.034 1.00 77.06 438 MET A N 1
ATOM 3742 C CA . MET A 1 438 ? 11.599 -35.076 63.249 1.00 77.06 438 MET A CA 1
ATOM 3743 C C . MET A 1 438 ? 11.592 -36.345 62.375 1.00 77.06 438 MET A C 1
ATOM 3745 O O . MET A 1 438 ? 12.067 -36.303 61.242 1.00 77.06 438 MET A O 1
ATOM 3749 N N . ALA A 1 439 ? 11.026 -37.460 62.854 1.00 73.31 439 ALA A N 1
ATOM 3750 C CA . ALA A 1 439 ? 10.867 -38.682 62.059 1.00 73.31 439 ALA A CA 1
ATOM 3751 C C . ALA A 1 439 ? 9.891 -38.472 60.893 1.00 73.31 439 ALA A C 1
ATOM 3753 O O . ALA A 1 439 ? 10.214 -38.764 59.744 1.00 73.31 439 ALA A O 1
ATOM 3754 N N . GLU A 1 440 ? 8.712 -37.921 61.190 1.00 78.88 440 GLU A N 1
ATOM 3755 C CA . GLU A 1 440 ? 7.649 -37.660 60.214 1.00 78.88 440 GLU A CA 1
ATOM 3756 C C . GLU A 1 440 ? 8.094 -36.657 59.140 1.00 78.88 440 GLU A C 1
ATOM 3758 O O . GLU A 1 440 ? 7.795 -36.833 57.959 1.00 78.88 440 GLU A O 1
ATOM 3763 N N . THR A 1 441 ? 8.844 -35.616 59.514 1.00 79.12 441 THR A N 1
ATOM 3764 C CA . THR A 1 441 ? 9.381 -34.642 58.549 1.00 79.12 441 THR A CA 1
ATOM 3765 C C . THR A 1 441 ? 10.497 -35.224 57.683 1.00 79.12 441 THR A C 1
ATOM 3767 O O . THR A 1 441 ? 10.472 -35.018 56.471 1.00 79.12 441 THR A O 1
ATOM 3770 N N . GLU A 1 442 ? 11.428 -36.006 58.239 1.00 75.25 442 GLU A N 1
ATOM 3771 C CA . GLU A 1 442 ? 12.460 -36.688 57.446 1.00 75.25 442 GLU A CA 1
ATOM 3772 C C . GLU A 1 442 ? 11.851 -37.748 56.505 1.00 75.25 442 GLU A C 1
ATOM 3774 O O . GLU A 1 442 ? 12.247 -37.830 55.340 1.00 75.25 442 GLU A O 1
ATOM 3779 N N . GLU A 1 443 ? 10.838 -38.508 56.941 1.00 76.75 443 GLU A N 1
ATOM 3780 C CA . GLU A 1 443 ? 10.154 -39.465 56.062 1.00 76.75 443 GLU A CA 1
ATOM 3781 C C . GLU A 1 443 ? 9.382 -38.755 54.939 1.00 76.75 443 GLU A C 1
ATOM 3783 O O . GLU A 1 443 ? 9.463 -39.167 53.780 1.00 76.75 443 GLU A O 1
ATOM 3788 N N . ASN A 1 444 ? 8.690 -37.651 55.239 1.00 78.38 444 ASN A N 1
ATOM 3789 C CA . ASN A 1 444 ? 8.016 -36.844 54.222 1.00 78.38 444 ASN A CA 1
ATOM 3790 C C . ASN A 1 444 ? 9.009 -36.219 53.228 1.00 78.38 444 ASN A C 1
ATOM 3792 O O . ASN A 1 444 ? 8.751 -36.256 52.026 1.00 78.38 444 ASN A O 1
ATOM 3796 N N . ASN A 1 445 ? 10.176 -35.750 53.681 1.00 77.00 445 ASN A N 1
ATOM 3797 C CA . ASN A 1 445 ? 11.253 -35.296 52.794 1.00 77.00 445 ASN A CA 1
ATOM 3798 C C . ASN A 1 445 ? 11.731 -36.427 51.865 1.00 77.00 445 ASN A C 1
ATOM 3800 O O . ASN A 1 445 ? 11.868 -36.222 50.661 1.00 77.00 445 ASN A O 1
ATOM 3804 N N . ILE A 1 446 ? 11.918 -37.647 52.386 1.00 75.75 446 ILE A N 1
ATOM 3805 C CA . ILE A 1 446 ? 12.296 -38.823 51.582 1.00 75.75 446 ILE A CA 1
ATOM 3806 C C . ILE A 1 446 ? 11.193 -39.197 50.575 1.00 75.75 446 ILE A C 1
ATOM 3808 O O . ILE A 1 446 ? 11.505 -39.561 49.439 1.00 75.75 446 ILE A O 1
ATOM 3812 N N . ARG A 1 447 ? 9.912 -39.104 50.956 1.00 73.88 447 ARG A N 1
ATOM 3813 C CA . ARG A 1 447 ? 8.764 -39.345 50.061 1.00 73.88 447 ARG A CA 1
ATOM 3814 C C . ARG A 1 447 ? 8.711 -38.311 48.930 1.00 73.88 447 ARG A C 1
ATOM 3816 O O . ARG A 1 447 ? 8.607 -38.708 47.771 1.00 73.88 447 ARG A O 1
ATOM 3823 N N . LEU A 1 448 ? 8.866 -37.022 49.244 1.00 71.00 448 LEU A N 1
ATOM 3824 C CA . LEU A 1 448 ? 8.925 -35.935 48.260 1.00 71.00 448 LEU A CA 1
ATOM 3825 C C . LEU A 1 448 ? 10.102 -36.120 47.293 1.00 71.00 448 LEU A C 1
ATOM 3827 O O . LEU A 1 448 ? 9.884 -36.206 46.087 1.00 71.00 448 LEU A O 1
ATOM 3831 N N . SER A 1 449 ? 11.321 -36.331 47.803 1.00 70.62 449 SER A N 1
ATOM 3832 C CA . SER A 1 449 ? 12.496 -36.590 46.957 1.00 70.62 449 SER A CA 1
ATOM 3833 C C . SER A 1 449 ? 12.356 -37.841 46.080 1.00 70.62 449 SER A C 1
ATOM 3835 O O . SER A 1 449 ? 12.967 -37.907 45.016 1.00 70.62 449 SER A O 1
ATOM 3837 N N . ARG A 1 450 ? 11.559 -38.846 46.476 1.00 71.56 450 ARG A N 1
ATOM 3838 C CA . ARG A 1 450 ? 11.240 -39.991 45.603 1.00 71.56 450 ARG A CA 1
ATOM 3839 C C . ARG A 1 450 ? 10.269 -39.617 44.484 1.00 71.56 450 ARG A C 1
ATOM 3841 O O . ARG A 1 450 ? 10.475 -40.076 43.367 1.00 71.56 450 ARG A O 1
ATOM 3848 N N . MET A 1 451 ? 9.259 -38.787 44.750 1.00 67.81 451 MET A N 1
ATOM 3849 C CA . MET A 1 451 ? 8.349 -38.293 43.708 1.00 67.81 451 MET A CA 1
ATOM 3850 C C . MET A 1 451 ? 9.062 -37.372 42.709 1.00 67.81 451 MET A C 1
ATOM 3852 O O . MET A 1 451 ? 8.863 -37.516 41.509 1.00 67.81 451 MET A O 1
ATOM 3856 N N . GLU A 1 452 ? 9.960 -36.504 43.177 1.00 64.44 452 GLU A N 1
ATOM 3857 C CA . GLU A 1 452 ? 10.772 -35.613 42.328 1.00 64.44 452 GLU A CA 1
ATOM 3858 C C . GLU A 1 452 ? 11.781 -36.349 41.424 1.00 64.44 452 GLU A C 1
ATOM 3860 O O . GLU A 1 452 ? 12.306 -35.752 40.492 1.00 64.44 452 GLU A O 1
ATOM 3865 N N . ASN A 1 453 ? 12.061 -37.634 41.677 1.00 58.16 453 ASN A N 1
ATOM 3866 C CA . ASN A 1 453 ? 12.889 -38.489 40.810 1.00 58.16 453 ASN A CA 1
ATOM 3867 C C . ASN A 1 453 ? 12.052 -39.435 39.915 1.00 58.16 453 ASN A C 1
ATOM 3869 O O . ASN A 1 453 ? 12.616 -40.303 39.247 1.00 58.16 453 ASN A O 1
ATOM 3873 N N . LEU A 1 454 ? 10.720 -39.296 39.920 1.00 59.09 454 LEU A N 1
ATOM 3874 C CA . LEU A 1 454 ? 9.775 -40.027 39.061 1.00 59.09 454 LEU A CA 1
ATOM 3875 C C . LEU A 1 454 ? 9.069 -39.112 38.036 1.00 59.09 454 LEU A C 1
ATOM 3877 O O . LEU A 1 454 ? 8.197 -39.584 37.304 1.00 59.09 454 LEU A O 1
ATOM 3881 N N . LEU A 1 455 ? 9.450 -37.830 37.996 1.00 45.84 455 LEU A N 1
ATOM 3882 C CA . LEU A 1 455 ? 8.994 -36.784 37.072 1.00 45.84 455 LEU A CA 1
ATOM 3883 C C . LEU A 1 455 ? 10.157 -36.310 36.182 1.00 45.84 455 LEU A C 1
ATOM 3885 O O . LEU A 1 455 ? 9.865 -35.921 35.030 1.00 45.84 455 LEU A O 1
#

Mean predicted aligned error: 22.96 Å

Solvent-accessible surface area (backbone atoms only — not comparable to full-atom values): 28605 Å² total; per-residue (Å²): 141,65,73,79,60,58,70,62,55,62,69,68,67,76,78,80,80,86,87,87,79,84,84,80,90,83,89,84,78,86,81,90,86,85,85,83,86,84,88,83,81,90,79,90,86,86,84,84,89,87,87,82,90,87,91,91,88,88,92,88,88,91,91,85,91,85,91,88,92,90,93,91,91,90,91,90,89,92,90,70,73,77,66,62,75,76,50,81,88,75,72,88,78,78,85,80,74,54,76,65,61,50,48,57,48,52,51,52,49,52,57,68,68,51,55,68,60,74,39,69,75,47,53,53,53,56,52,55,50,56,53,50,56,53,50,56,51,54,50,51,53,54,54,52,55,56,48,54,60,49,51,61,50,50,58,51,51,52,56,49,54,53,53,50,53,60,43,55,59,58,66,52,47,57,59,55,48,51,54,54,49,52,52,53,51,51,55,50,51,54,51,50,52,53,53,51,55,49,50,53,54,49,51,52,60,46,49,62,49,52,51,54,52,52,53,50,50,55,48,52,53,51,52,52,50,51,53,51,51,54,52,52,49,54,50,49,59,49,52,50,52,54,47,52,56,51,46,56,51,51,49,52,52,46,51,52,51,48,52,60,45,54,53,51,52,52,50,52,49,53,50,49,56,54,47,51,54,55,48,52,53,48,52,52,54,49,53,52,49,50,54,50,50,53,54,48,50,55,50,50,52,54,52,51,52,54,50,50,52,55,49,51,56,51,45,56,52,51,54,62,49,57,70,71,70,67,84,83,84,90,78,89,79,83,81,87,80,94,79,85,86,86,82,90,73,84,79,84,82,78,88,76,78,84,54,68,69,60,55,52,47,56,54,49,48,55,48,51,53,53,51,52,49,52,54,46,53,52,46,52,51,50,49,51,50,55,53,51,70,71,68,55,86,86,76,79,81,84,84,65,88,78,68,81,70,75,83,72,82,85,53,67,76,71,74,61,38,71,66,62,46,49,54,51,50,54,50,50,63,73,46,50,85,48,50,61,62,53,47,54,50,53,51,49,50,53,53,50,58,52,53,70,74,74,111

pLDDT: mean 72.76, std 20.24, range [30.77, 96.31]

Organism: NCBI:txid1481888

Foldseek 3Di:
DPVVVVVVPVVVVVPPPDPDDDDDDDDDDDDDDDDDDDDDDDDDDDDDDDDDDDDDDDDDDDDDDDDDDDDDDDDDDDDDDPVVVPPPPPDPPPPDDDPVVVVVVVVVVVVVVPCVCVPVVNVVVVVVVVVVVVVVVVVVVVVVVVVVVVVVVVVVVVVVVVVVVVVVCVVCVVVVVVVVVVVVVVVVVVVVVVVVVVVVVVVVVVVVVVVVVVVVVVVVVVVVVVVVVVVVVVVVVVVVVVVVVVVVVVVVVVVVVVVVVVVVVVVVVVVVVVVVVVVVVVVVVVVVVVVVVVVVVVVVVVVVVVVLVLLLVVLVVLQVVVVVPDDDDDDDDDDDDDDDDDDPDDDDDDDDDQDPLLSSVVLVVVVVVLVVVLVVLQVVLVVVVVVVVVVDPPPPPDDCPVPRDRDDDDPSSVVCDSVVSVVSVVVSVVCVVCVVVSVVVVVVVVVVVVVVVVD

Radius of gyration: 95.77 Å; Cα contacts (8 Å, |Δi|>4): 52; chains: 1; bounding box: 227×166×143 Å